Protein AF-0000000085035939 (afdb_homodimer)

Secondary structure (DSSP, 8-state):
--EEEEEEEEEEEE-TTGGGGT--EEEEEEEEEEEEEEEEESTT-EEEEETTEEEETTT---HHHHHHHHHHHHHHHHHT--SEEEEEEEESSPTTSSS-HHHHHHHHHHHHHHHHTT----HHHHHHHHHHHHHHHHSS--SHHHHHHHH-SEEEEEEETTEEEEEE-------EEEEE-SSPP-HHHHHHHHHHHHHH-HHHHHHHHHHHHHHHHHHHHHHHTT-HHHHHHHHHHHHHHHHHTT---HHHHHHHHHHHHTT-SEEEEESS-SSSEEEEE-S-HHHHHHT-SS-SEEEEE-B-S--SEEE-/--EEEEEEEEEEEE-TTGGGGT--EEEEEEEEEEEEEEEEESTT-EEEEETTEEEETTT---HHHHHHHHHHHHHHHHHT--SEEEEEEEESSPTTSSS-HHHHHHHHHHHHHHHHTT----HHHHHHHHHHHHHHHHSS--SHHHHHHHH-SEEEEEEETTEEEEEE-------EEEEE-SSPP-HHHHHHHHHHHHHH-HHHHHHHHHHHHHHHHHHHHHHHTT-HHHHHHHHHHHHHHHHHTT---HHHHHHHHHHHHTT-SEEEEESS-SSSEEEEE-S-HHHHHHT-SS-SEEEEE-B-S--SEEE-

Structure (mmCIF, N/CA/C/O backbone):
data_AF-0000000085035939-model_v1
#
loop_
_entity.id
_entity.type
_entity.pdbx_description
1 polymer 'Mevalonate kinase'
#
loop_
_atom_site.group_PDB
_atom_site.id
_atom_site.type_symbol
_atom_site.label_atom_id
_atom_site.label_alt_id
_atom_site.label_comp_id
_atom_site.label_asym_id
_atom_site.label_entity_id
_atom_site.label_seq_id
_atom_site.pdbx_PDB_ins_code
_atom_site.Cartn_x
_atom_site.Cartn_y
_atom_site.Cartn_z
_atom_site.occupancy
_atom_site.B_iso_or_equiv
_atom_site.auth_seq_id
_atom_site.auth_comp_id
_atom_site.auth_asym_id
_atom_site.auth_atom_id
_atom_site.pdbx_PDB_model_num
ATOM 1 N N . MET A 1 1 ? 4.809 -44.156 -28.609 1 85 1 MET A N 1
ATOM 2 C CA . MET A 1 1 ? 3.729 -43.906 -27.672 1 85 1 MET A CA 1
ATOM 3 C C . MET A 1 1 ? 3.77 -42.438 -27.188 1 85 1 MET A C 1
ATOM 5 O O . MET A 1 1 ? 4.844 -41.906 -26.906 1 85 1 MET A O 1
ATOM 9 N N . ARG A 1 2 ? 2.641 -41.75 -27.406 1 93.75 2 ARG A N 1
ATOM 10 C CA . ARG A 1 2 ? 2.545 -40.344 -26.984 1 93.75 2 ARG A CA 1
ATOM 11 C C . ARG A 1 2 ? 1.573 -40.188 -25.828 1 93.75 2 ARG A C 1
ATOM 13 O O . ARG A 1 2 ? 0.548 -40.875 -25.766 1 93.75 2 ARG A O 1
ATOM 20 N N . VAL A 1 3 ? 2.01 -39.406 -24.875 1 97.81 3 VAL A N 1
ATOM 21 C CA . VAL A 1 3 ? 1.165 -39.125 -23.719 1 97.81 3 VAL A CA 1
ATOM 22 C C . VAL A 1 3 ? 0.937 -37.625 -23.609 1 97.81 3 VAL A C 1
ATOM 24 O O . VAL A 1 3 ? 1.83 -36.812 -23.922 1 97.81 3 VAL A O 1
ATOM 27 N N . ARG A 1 4 ? -0.299 -37.219 -23.234 1 98.25 4 ARG A N 1
ATOM 28 C CA . ARG A 1 4 ? -0.629 -35.812 -23.031 1 98.25 4 ARG A CA 1
ATOM 29 C C . ARG A 1 4 ? -1.128 -35.562 -21.625 1 98.25 4 ARG A C 1
ATOM 31 O O . ARG A 1 4 ? -1.878 -36.375 -21.062 1 98.25 4 ARG A O 1
ATOM 38 N N . ALA A 1 5 ? -0.657 -34.531 -21.031 1 98.62 5 ALA A N 1
ATOM 39 C CA . ALA A 1 5 ? -1.114 -34.062 -19.719 1 98.62 5 ALA A CA 1
ATOM 40 C C . ALA A 1 5 ? -1.329 -32.562 -19.688 1 98.62 5 ALA A C 1
ATOM 42 O O . ALA A 1 5 ? -0.775 -31.844 -20.516 1 98.62 5 ALA A O 1
ATOM 43 N N . SER A 1 6 ? -2.203 -32.125 -18.828 1 98.5 6 SER A N 1
ATOM 44 C CA . SER A 1 6 ? -2.443 -30.688 -18.672 1 98.5 6 SER A CA 1
ATOM 45 C C . SER A 1 6 ? -2.588 -30.328 -17.203 1 98.5 6 SER A C 1
ATOM 47 O O . SER A 1 6 ? -2.969 -31.156 -16.375 1 98.5 6 SER A O 1
ATOM 49 N N . ALA A 1 7 ? -2.227 -29.172 -16.844 1 98.44 7 ALA A N 1
ATOM 50 C CA . ALA A 1 7 ? -2.275 -28.672 -15.477 1 98.44 7 ALA A CA 1
ATOM 51 C C . ALA A 1 7 ? -2.777 -27.234 -15.438 1 98.44 7 ALA A C 1
ATOM 53 O O . ALA A 1 7 ? -2.492 -26.438 -16.344 1 98.44 7 ALA A O 1
ATOM 54 N N . PRO A 1 8 ? -3.512 -26.891 -14.406 1 98 8 PRO A N 1
ATOM 55 C CA . PRO A 1 8 ? -4.07 -25.531 -14.289 1 98 8 PRO A CA 1
ATOM 56 C C . PRO A 1 8 ? -3.039 -24.5 -13.836 1 98 8 PRO A C 1
ATOM 58 O O . PRO A 1 8 ? -1.949 -24.875 -13.391 1 98 8 PRO A O 1
ATOM 61 N N . SER A 1 9 ? -3.402 -23.25 -14.039 1 97.44 9 SER A N 1
ATOM 62 C CA . SER A 1 9 ? -2.592 -22.141 -13.547 1 97.44 9 SER A CA 1
ATOM 63 C C . SER A 1 9 ? -3.051 -21.688 -12.164 1 97.44 9 SER A C 1
ATOM 65 O O . SER A 1 9 ? -3.744 -22.438 -11.469 1 97.44 9 SER A O 1
ATOM 67 N N . GLN A 1 10 ? -2.484 -20.594 -11.719 1 96.62 10 GLN A N 1
ATOM 68 C CA . GLN A 1 10 ? -2.711 -20.172 -10.336 1 96.62 10 GLN A CA 1
ATOM 69 C C . GLN A 1 10 ? -3.082 -18.688 -10.273 1 96.62 10 GLN A C 1
ATOM 71 O O . GLN A 1 10 ? -2.656 -17.906 -11.125 1 96.62 10 GLN A O 1
ATOM 76 N N . ALA A 1 11 ? -3.873 -18.344 -9.32 1 96.75 11 ALA A N 1
ATOM 77 C CA . ALA A 1 11 ? -4.012 -16.953 -8.875 1 96.75 11 ALA A CA 1
ATOM 78 C C . ALA A 1 11 ? -3.91 -16.859 -7.355 1 96.75 11 ALA A C 1
ATOM 80 O O . ALA A 1 11 ? -4.641 -17.531 -6.629 1 96.75 11 ALA A O 1
ATOM 81 N N . PHE A 1 12 ? -3.035 -16.031 -6.887 1 97.19 12 PHE A N 1
ATOM 82 C CA . PHE A 1 12 ? -2.932 -15.773 -5.453 1 97.19 12 PHE A CA 1
ATOM 83 C C . PHE A 1 12 ? -4.121 -14.961 -4.965 1 97.19 12 PHE A C 1
ATOM 85 O O . PHE A 1 12 ? -4.504 -13.969 -5.594 1 97.19 12 PHE A O 1
ATOM 92 N N . LEU A 1 13 ? -4.664 -15.398 -3.893 1 98.06 13 LEU A N 1
ATOM 93 C CA . LEU A 1 13 ? -5.633 -14.539 -3.217 1 98.06 13 LEU A CA 1
ATOM 94 C C . LEU A 1 13 ? -4.961 -13.711 -2.129 1 98.06 13 LEU A C 1
ATOM 96 O O . LEU A 1 13 ? -5.266 -12.531 -1.965 1 98.06 13 LEU A O 1
ATOM 100 N N . LEU A 1 14 ? -4.09 -14.375 -1.348 1 98.69 14 LEU A N 1
ATOM 101 C CA . LEU A 1 14 ? -3.391 -13.703 -0.26 1 98.69 14 LEU A CA 1
ATOM 102 C C . LEU A 1 14 ? -2.062 -14.383 0.043 1 98.69 14 LEU A C 1
ATOM 104 O O . LEU A 1 14 ? -1.935 -15.602 -0.118 1 98.69 14 LEU A O 1
ATOM 108 N N . GLY A 1 15 ? -1.054 -13.578 0.486 1 98.25 15 GLY A N 1
ATOM 109 C CA . GLY A 1 15 ? 0.125 -14.18 1.09 1 98.25 15 GLY A CA 1
ATOM 110 C C . GLY A 1 15 ? 1.346 -14.133 0.19 1 98.25 15 GLY A C 1
ATOM 111 O O . GLY A 1 15 ? 2.404 -14.656 0.545 1 98.25 15 GLY A O 1
ATOM 112 N N . GLU A 1 16 ? 1.306 -13.477 -0.987 1 97.06 16 GLU A N 1
ATOM 113 C CA . GLU A 1 16 ? 2.453 -13.352 -1.882 1 97.06 16 GLU A CA 1
ATOM 114 C C . GLU A 1 16 ? 3.684 -12.844 -1.136 1 97.06 16 GLU A C 1
ATOM 116 O O . GLU A 1 16 ? 3.574 -11.992 -0.256 1 97.06 16 GLU A O 1
ATOM 121 N N . HIS A 1 17 ? 4.84 -13.359 -1.518 1 98 17 HIS A N 1
ATOM 122 C CA . HIS A 1 17 ? 6.137 -12.984 -0.965 1 98 17 HIS A CA 1
ATOM 123 C C . HIS A 1 17 ? 6.227 -13.336 0.516 1 98 17 HIS A C 1
ATOM 125 O O . HIS A 1 17 ? 7.203 -13.945 0.954 1 98 17 HIS A O 1
ATOM 131 N N . ALA A 1 18 ? 5.238 -13.047 1.324 1 98.56 18 ALA A N 1
ATOM 132 C CA . ALA A 1 18 ? 5.27 -13.328 2.756 1 98.56 18 ALA A CA 1
ATOM 133 C C . ALA A 1 18 ? 5.383 -14.828 3.016 1 98.56 18 ALA A C 1
ATOM 135 O O . ALA A 1 18 ? 5.957 -15.25 4.02 1 98.56 18 ALA A O 1
ATOM 136 N N . VAL A 1 19 ? 4.879 -15.617 2.119 1 98.19 19 VAL A N 1
ATOM 137 C CA . VAL A 1 19 ? 4.906 -17.062 2.26 1 98.19 19 VAL A CA 1
ATOM 138 C C . VAL A 1 19 ? 6.352 -17.562 2.264 1 98.19 19 VAL A C 1
ATOM 140 O O . VAL A 1 19 ? 6.66 -18.594 2.861 1 98.19 19 VAL A O 1
ATOM 143 N N . LEU A 1 20 ? 7.215 -16.844 1.654 1 97.31 20 LEU A N 1
ATOM 144 C CA . LEU A 1 20 ? 8.625 -17.203 1.633 1 97.31 20 LEU A CA 1
ATOM 145 C C . LEU A 1 20 ? 9.281 -16.922 2.979 1 97.31 20 LEU A C 1
ATOM 147 O O . LEU A 1 20 ? 10.422 -17.328 3.221 1 97.31 20 LEU A O 1
ATOM 151 N N . TYR A 1 21 ? 8.562 -16.234 3.842 1 97.56 21 TYR A N 1
ATOM 152 C CA . TYR A 1 21 ? 9.117 -15.812 5.125 1 97.56 21 TYR A CA 1
ATOM 153 C C . TYR A 1 21 ? 8.266 -16.328 6.277 1 97.56 21 TYR A C 1
ATOM 155 O O . TYR A 1 21 ? 8.203 -15.695 7.336 1 97.56 21 TYR A O 1
ATOM 163 N N . GLY A 1 22 ? 7.559 -17.375 6.055 1 96.81 22 GLY A N 1
ATOM 164 C CA . GLY A 1 22 ? 6.898 -18.062 7.152 1 96.81 22 GLY A CA 1
ATOM 165 C C . GLY A 1 22 ? 5.402 -17.844 7.188 1 96.81 22 GLY A C 1
ATOM 166 O O . GLY A 1 22 ? 4.688 -18.484 7.953 1 96.81 22 GLY A O 1
ATOM 167 N N . SER A 1 23 ? 4.852 -16.953 6.422 1 98 23 SER A N 1
ATOM 168 C CA . SER A 1 23 ? 3.416 -16.703 6.359 1 98 23 SER A CA 1
ATOM 169 C C . SER A 1 23 ? 2.686 -17.797 5.602 1 98 23 SER A C 1
ATOM 171 O O . SER A 1 23 ? 3.258 -18.438 4.711 1 98 23 SER A O 1
ATOM 173 N N . PRO A 1 24 ? 1.441 -18.062 5.988 1 98.38 24 PRO A N 1
ATOM 174 C CA . PRO A 1 24 ? 0.624 -18.891 5.098 1 98.38 24 PRO A CA 1
ATOM 175 C C . PRO A 1 24 ? 0.253 -18.172 3.801 1 98.38 24 PRO A C 1
ATOM 177 O O . PRO A 1 24 ? 0.517 -16.984 3.656 1 98.38 24 PRO A O 1
ATOM 180 N N . ALA A 1 25 ? -0.325 -18.953 2.883 1 98.69 25 ALA A N 1
ATOM 181 C CA . ALA A 1 25 ? -0.806 -18.391 1.622 1 98.69 25 ALA A CA 1
ATOM 182 C C . ALA A 1 25 ? -2.109 -19.047 1.189 1 98.69 25 ALA A C 1
ATOM 184 O O . ALA A 1 25 ? -2.396 -20.188 1.58 1 98.69 25 ALA A O 1
ATOM 185 N N . LEU A 1 26 ? -2.879 -18.344 0.546 1 98.62 26 LEU A N 1
ATOM 186 C CA . LEU A 1 26 ? -4.16 -18.75 -0.011 1 98.62 26 LEU A CA 1
ATOM 187 C C . LEU A 1 26 ? -4.219 -18.469 -1.509 1 98.62 26 LEU A C 1
ATOM 189 O O . LEU A 1 26 ? -4.035 -17.328 -1.937 1 98.62 26 LEU A O 1
ATOM 193 N N . ALA A 1 27 ? -4.441 -19.5 -2.314 1 98.25 27 ALA A N 1
ATOM 194 C CA . ALA A 1 27 ? -4.438 -19.344 -3.766 1 98.25 27 ALA A CA 1
ATOM 195 C C . ALA A 1 27 ? -5.496 -20.234 -4.418 1 98.25 27 ALA A C 1
ATOM 197 O O . ALA A 1 27 ? -6.039 -21.141 -3.781 1 98.25 27 ALA A O 1
ATOM 198 N N . LEU A 1 28 ? -5.77 -19.875 -5.699 1 97.31 28 LEU A N 1
ATOM 199 C CA . LEU A 1 28 ? -6.734 -20.625 -6.508 1 97.31 28 LEU A CA 1
ATOM 200 C C . LEU A 1 28 ? -6.055 -21.266 -7.707 1 97.31 28 LEU A C 1
ATOM 202 O O . LEU A 1 28 ? -5.195 -20.656 -8.344 1 97.31 28 LEU A O 1
ATOM 206 N N . SER A 1 29 ? -6.445 -22.531 -7.926 1 97.62 29 SER A N 1
ATOM 207 C CA . SER A 1 29 ? -6.172 -23.078 -9.25 1 97.62 29 SER A CA 1
ATOM 208 C C . SER A 1 29 ? -7.129 -22.5 -10.297 1 97.62 29 SER A C 1
ATOM 210 O O . SER A 1 29 ? -8.344 -22.547 -10.117 1 97.62 29 SER A O 1
ATOM 212 N N . VAL A 1 30 ? -6.594 -21.938 -11.305 1 96.12 30 VAL A N 1
ATOM 213 C CA . VAL A 1 30 ? -7.391 -21.281 -12.336 1 96.12 30 VAL A CA 1
ATOM 214 C C . VAL A 1 30 ? -7.531 -22.203 -13.547 1 96.12 30 VAL A C 1
ATOM 216 O O . VAL A 1 30 ? -6.574 -22.891 -13.93 1 96.12 30 VAL A O 1
ATOM 219 N N . ASP A 1 31 ? -8.648 -22.125 -14.227 1 93.31 31 ASP A N 1
ATOM 220 C CA . ASP A 1 31 ? -8.977 -23.047 -15.305 1 93.31 31 ASP A CA 1
ATOM 221 C C . ASP A 1 31 ? -8.305 -22.641 -16.609 1 93.31 31 ASP A C 1
ATOM 223 O O . ASP A 1 31 ? -8.906 -22.734 -17.688 1 93.31 31 ASP A O 1
ATOM 227 N N . LYS A 1 32 ? -7.289 -22.031 -16.656 1 95.69 32 LYS A N 1
ATOM 228 C CA . LYS A 1 32 ? -6.332 -21.875 -17.75 1 95.69 32 LYS A CA 1
ATOM 229 C C . LYS A 1 32 ? -5.172 -22.859 -17.609 1 95.69 32 LYS A C 1
ATOM 231 O O . LYS A 1 32 ? -4.453 -22.828 -16.609 1 95.69 32 LYS A O 1
ATOM 236 N N . ARG A 1 33 ? -5.023 -23.703 -18.625 1 97.12 33 ARG A N 1
ATOM 237 C CA . ARG A 1 33 ? -4.156 -24.859 -18.422 1 97.12 33 ARG A CA 1
ATOM 238 C C . ARG A 1 33 ? -2.973 -24.828 -19.391 1 97.12 33 ARG A C 1
ATOM 240 O O . ARG A 1 33 ? -3.051 -24.219 -20.453 1 97.12 33 ARG A O 1
ATOM 247 N N . SER A 1 34 ? -1.919 -25.406 -19 1 97.12 34 SER A N 1
ATOM 248 C CA . SER A 1 34 ? -0.812 -25.781 -19.875 1 97.12 34 SER A CA 1
ATOM 249 C C . SER A 1 34 ? -0.903 -27.234 -20.297 1 97.12 34 SER A C 1
ATOM 251 O O . SER A 1 34 ? -1.257 -28.094 -19.484 1 97.12 34 SER A O 1
ATOM 253 N N . HIS A 1 35 ? -0.599 -27.438 -21.547 1 97.94 35 HIS A N 1
ATOM 254 C CA . HIS A 1 35 ? -0.667 -28.766 -22.125 1 97.94 35 HIS A CA 1
ATOM 255 C C . HIS A 1 35 ? 0.706 -29.234 -22.594 1 97.94 35 HIS A C 1
ATOM 257 O O . HIS A 1 35 ? 1.427 -28.484 -23.266 1 97.94 35 HIS A O 1
ATOM 263 N N . VAL A 1 36 ? 1.016 -30.469 -22.266 1 98.25 36 VAL A N 1
ATOM 264 C CA . VAL A 1 36 ? 2.299 -31.031 -22.688 1 98.25 36 VAL A CA 1
ATOM 265 C C . VAL A 1 36 ? 2.086 -32.406 -23.328 1 98.25 36 VAL A C 1
ATOM 267 O O . VAL A 1 36 ? 1.354 -33.219 -22.781 1 98.25 36 VAL A O 1
ATOM 270 N N . GLU A 1 37 ? 2.611 -32.562 -24.453 1 98.38 37 GLU A N 1
ATOM 271 C CA . GLU A 1 37 ? 2.701 -33.875 -25.094 1 98.38 37 GLU A CA 1
ATOM 272 C C . GLU A 1 37 ? 4.113 -34.438 -25 1 98.38 37 GLU A C 1
ATOM 274 O O . GLU A 1 37 ? 5.086 -33.75 -25.344 1 98.38 37 GLU A O 1
ATOM 279 N N . ALA A 1 38 ? 4.23 -35.656 -24.531 1 98.12 38 ALA A N 1
ATOM 280 C CA . ALA A 1 38 ? 5.535 -36.312 -24.375 1 98.12 38 ALA A CA 1
ATOM 281 C C . ALA A 1 38 ? 5.637 -37.594 -25.203 1 98.12 38 ALA A C 1
ATOM 283 O O . ALA A 1 38 ? 4.672 -38.344 -25.297 1 98.12 38 ALA A O 1
ATOM 284 N N . SER A 1 39 ? 6.754 -37.75 -25.812 1 97.94 39 SER A N 1
ATOM 285 C CA . SER A 1 39 ? 7.09 -38.969 -26.531 1 97.94 39 SER A CA 1
ATOM 286 C C . SER A 1 39 ? 8.547 -39.375 -26.312 1 97.94 39 SER A C 1
ATOM 288 O O . SER A 1 39 ? 9.398 -38.5 -26.094 1 97.94 39 SER A O 1
ATOM 290 N N . PRO A 1 40 ? 8.82 -40.656 -26.375 1 96.12 40 PRO A N 1
ATOM 291 C CA . PRO A 1 40 ? 10.195 -41.062 -26.125 1 96.12 40 PRO 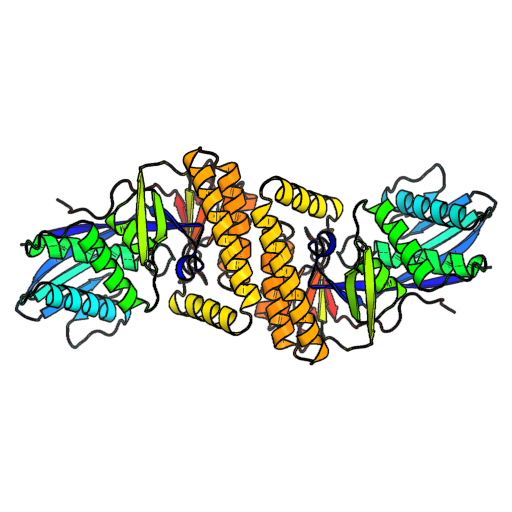A CA 1
ATOM 292 C C . PRO A 1 40 ? 11.148 -40.719 -27.266 1 96.12 40 PRO A C 1
ATOM 294 O O . PRO A 1 40 ? 10.727 -40.625 -28.422 1 96.12 40 PRO A O 1
ATOM 297 N N . LEU A 1 41 ? 12.359 -40.438 -26.953 1 95.5 41 LEU A N 1
ATOM 298 C CA . LEU A 1 41 ? 13.484 -40.281 -27.859 1 95.5 41 LEU A CA 1
ATOM 299 C C . LEU A 1 41 ? 14.625 -41.219 -27.5 1 95.5 41 LEU A C 1
ATOM 301 O O . LEU A 1 41 ? 14.578 -41.875 -26.453 1 95.5 41 LEU A O 1
ATOM 305 N N . PRO A 1 42 ? 15.602 -41.281 -28.438 1 93.25 42 PRO A N 1
ATOM 306 C CA . PRO A 1 42 ? 16.781 -42.094 -28.078 1 93.25 42 PRO A CA 1
ATOM 307 C C . PRO A 1 42 ? 17.453 -41.594 -26.797 1 93.25 42 PRO A C 1
ATOM 309 O O . PRO A 1 42 ? 17.25 -40.438 -26.391 1 93.25 42 PRO A O 1
ATOM 312 N N . GLU A 1 43 ? 18.25 -42.438 -26.266 1 90.94 43 GLU A N 1
ATOM 313 C CA . GLU A 1 43 ? 18.875 -42.219 -24.953 1 90.94 43 GLU A CA 1
ATOM 314 C C . GLU A 1 43 ? 19.594 -40.875 -24.922 1 90.94 43 GLU A C 1
ATOM 316 O O . GLU A 1 43 ? 20.344 -40.531 -25.828 1 90.94 43 GLU A O 1
ATOM 321 N N . GLY A 1 44 ? 19.234 -40.094 -23.875 1 85.44 44 GLY A N 1
ATOM 322 C CA . GLY A 1 44 ? 19.969 -38.906 -23.562 1 85.44 44 GLY A CA 1
ATOM 323 C C . GLY A 1 44 ? 19.484 -37.688 -24.328 1 85.44 44 GLY A C 1
ATOM 324 O O . GLY A 1 44 ? 19.906 -36.562 -24.047 1 85.44 44 GLY A O 1
ATOM 325 N N . GLU A 1 45 ? 18.516 -37.844 -25.203 1 90.69 45 GLU A N 1
ATOM 326 C CA . GLU A 1 45 ? 18.062 -36.719 -26.031 1 90.69 45 GLU A CA 1
ATOM 327 C C . GLU A 1 45 ? 16.844 -36.062 -25.406 1 90.69 45 GLU A C 1
ATOM 329 O O . GLU A 1 45 ? 15.828 -36.719 -25.141 1 90.69 45 GLU A O 1
ATOM 334 N N . ILE A 1 46 ? 16.984 -34.781 -25.094 1 93.62 46 ILE A N 1
ATOM 335 C CA . ILE A 1 46 ? 15.859 -34 -24.609 1 93.62 46 ILE A CA 1
ATOM 336 C C . ILE A 1 46 ? 15.523 -32.906 -25.625 1 93.62 46 ILE A C 1
ATOM 338 O O . ILE A 1 46 ? 16.391 -32.094 -25.969 1 93.62 46 ILE A O 1
ATOM 342 N N . MET A 1 47 ? 14.336 -32.938 -26.125 1 94 47 MET A N 1
ATOM 343 C CA . MET A 1 47 ? 13.828 -31.891 -27.031 1 94 47 MET A CA 1
ATOM 344 C C . MET A 1 47 ? 12.562 -31.25 -26.469 1 94 47 MET A C 1
ATOM 346 O O . MET A 1 47 ? 11.656 -31.953 -26 1 94 47 MET A O 1
ATOM 350 N N . ILE A 1 48 ? 12.547 -29.938 -26.406 1 95.25 48 ILE A N 1
ATOM 351 C CA . ILE A 1 48 ? 11.383 -29.188 -25.938 1 95.25 48 ILE A CA 1
ATOM 352 C C . ILE A 1 48 ? 10.938 -28.203 -27.016 1 95.25 48 ILE A C 1
ATOM 354 O O . ILE A 1 48 ? 11.734 -27.375 -27.484 1 95.25 48 ILE A O 1
ATOM 358 N N . GLU A 1 49 ? 9.695 -28.281 -27.406 1 94.06 49 GLU A N 1
ATOM 359 C CA . GLU A 1 49 ? 9.094 -27.328 -28.344 1 94.06 49 GLU A CA 1
ATOM 360 C C . GLU A 1 49 ? 7.973 -26.531 -27.688 1 94.06 49 GLU A C 1
ATOM 362 O O . GLU A 1 49 ? 7.105 -27.109 -27.016 1 94.06 49 GLU A O 1
ATOM 367 N N . SER A 1 50 ? 8.016 -25.297 -27.766 1 91.38 50 SER A N 1
ATOM 368 C CA . SER A 1 50 ? 6.98 -24.406 -27.234 1 91.38 50 SER A CA 1
ATOM 369 C C . SER A 1 50 ? 6.824 -23.156 -28.109 1 91.38 50 SER A C 1
ATOM 371 O O . SER A 1 50 ? 7.535 -23 -29.094 1 91.38 50 SER A O 1
ATOM 373 N N . GLU A 1 51 ? 5.844 -22.297 -27.75 1 85.12 51 GLU A N 1
ATOM 374 C CA . GLU A 1 51 ? 5.668 -21.031 -28.453 1 85.12 51 GLU A CA 1
ATOM 375 C C . GLU A 1 51 ? 6.871 -20.125 -28.25 1 85.12 51 GLU A C 1
ATOM 377 O O . GLU A 1 51 ? 7.098 -19.203 -29.047 1 85.12 51 GLU A O 1
ATOM 382 N N . LEU A 1 52 ? 7.645 -20.406 -27.188 1 81.06 52 LEU A N 1
ATOM 383 C CA . LEU A 1 52 ? 8.82 -19.594 -26.891 1 81.06 52 LEU A CA 1
ATOM 384 C C . LEU A 1 52 ? 10.008 -20.016 -27.734 1 81.06 52 LEU A C 1
ATOM 386 O O . LEU A 1 52 ? 11.023 -19.312 -27.797 1 81.06 52 LEU A O 1
ATOM 390 N N . GLY A 1 53 ? 9.898 -21.203 -28.359 1 82.69 53 GLY A N 1
ATOM 391 C CA . GLY A 1 53 ? 10.977 -21.719 -29.172 1 82.69 53 GLY A CA 1
ATOM 392 C C . GLY A 1 53 ? 11.211 -23.203 -29 1 82.69 53 GLY A C 1
ATOM 393 O O . GLY A 1 53 ? 10.297 -23.938 -28.641 1 82.69 53 GLY A O 1
ATOM 394 N N . VAL A 1 54 ? 12.5 -23.5 -29.469 1 86.62 54 VAL A N 1
ATOM 395 C CA . VAL A 1 54 ? 12.852 -24.922 -29.422 1 86.62 54 VAL A CA 1
ATOM 396 C C . VAL A 1 54 ? 14.156 -25.109 -28.656 1 86.62 54 VAL A C 1
ATOM 398 O O . VAL A 1 54 ? 15.094 -24.312 -28.812 1 86.62 54 VAL A O 1
ATOM 401 N N . TYR A 1 55 ? 14.055 -26.016 -27.766 1 86.25 55 TYR A N 1
ATOM 402 C CA . TYR A 1 55 ? 15.273 -26.469 -27.109 1 86.25 55 TYR A CA 1
ATOM 403 C C . TYR A 1 55 ? 15.672 -27.859 -27.594 1 86.25 55 TYR A C 1
ATOM 405 O O . TYR A 1 55 ? 14.844 -28.766 -27.641 1 86.25 55 TYR A O 1
ATOM 413 N N . LYS A 1 56 ? 16.922 -27.859 -28 1 83.75 56 LYS A N 1
ATOM 414 C CA . LYS A 1 56 ? 17.594 -29.141 -28.25 1 83.75 56 LYS A CA 1
ATOM 415 C C . LYS A 1 56 ? 18.953 -29.188 -27.578 1 83.75 56 LYS A C 1
ATOM 417 O O . LYS A 1 56 ? 19.656 -28.172 -27.5 1 83.75 56 LYS A O 1
ATOM 422 N N . GLU A 1 57 ? 19.094 -30.359 -26.969 1 75.81 57 GLU A N 1
ATOM 423 C CA . GLU A 1 57 ? 20.375 -30.469 -26.297 1 75.81 57 GLU A CA 1
ATOM 424 C C . GLU A 1 57 ? 21.516 -29.922 -27.172 1 75.81 57 GLU A C 1
ATOM 426 O O . GLU A 1 57 ? 21.625 -30.281 -28.344 1 75.81 57 GLU A O 1
ATOM 431 N N . GLY A 1 58 ? 22.234 -29.031 -26.734 1 66 58 GLY A N 1
ATOM 432 C CA . GLY A 1 58 ? 23.375 -28.453 -27.438 1 66 58 GLY A CA 1
ATOM 433 C C . GLY A 1 58 ? 23.016 -27.188 -28.203 1 66 58 GLY A C 1
ATOM 434 O O . GLY A 1 58 ? 23.891 -26.516 -28.75 1 66 58 GLY A O 1
ATOM 435 N N . SER A 1 59 ? 21.719 -26.766 -28.344 1 64.62 59 SER A N 1
ATOM 436 C CA . SER A 1 59 ? 21.422 -25.641 -29.234 1 64.62 59 SER A CA 1
ATOM 437 C C . SER A 1 59 ? 20.594 -24.562 -28.516 1 64.62 59 SER A C 1
ATOM 439 O O . SER A 1 59 ? 20.328 -23.5 -29.078 1 64.62 59 SER A O 1
ATOM 441 N N . SER A 1 60 ? 20.281 -24.641 -27.25 1 62.88 60 SER A N 1
ATOM 442 C CA . SER A 1 60 ? 19.125 -23.891 -26.781 1 62.88 60 SER A CA 1
ATOM 443 C C . SER A 1 60 ? 19.484 -22.438 -26.484 1 62.88 60 SER A C 1
ATOM 445 O O . SER A 1 60 ? 20.5 -22.172 -25.844 1 62.88 60 SER A O 1
ATOM 447 N N . TYR A 1 61 ? 18.609 -21.5 -27.188 1 66.56 61 TYR A N 1
ATOM 448 C CA . TYR A 1 61 ? 18.844 -20.062 -27.047 1 66.56 61 TYR A CA 1
ATOM 449 C C . TYR A 1 61 ? 17.953 -19.469 -25.984 1 66.56 61 TYR A C 1
ATOM 451 O O . TYR A 1 61 ? 18.25 -18.406 -25.422 1 66.56 61 TYR A O 1
ATOM 459 N N . ASN A 1 62 ? 16.891 -20.188 -25.594 1 80.56 62 ASN A N 1
ATOM 460 C CA . ASN A 1 62 ? 15.984 -19.562 -24.641 1 80.56 62 ASN A CA 1
ATOM 461 C C . ASN A 1 62 ? 16.25 -20.047 -23.219 1 80.56 62 ASN A C 1
ATOM 463 O O . ASN A 1 62 ? 16.141 -21.25 -22.938 1 80.56 62 ASN A O 1
ATOM 467 N N . GLU A 1 63 ? 16.594 -19.219 -22.344 1 81.31 63 GLU A N 1
ATOM 468 C CA . GLU A 1 63 ? 17 -19.531 -20.984 1 81.31 63 GLU A CA 1
ATOM 469 C C . GLU A 1 63 ? 15.906 -20.281 -20.234 1 81.31 63 GLU A C 1
ATOM 471 O O . GLU A 1 63 ? 16.188 -21.141 -19.406 1 81.31 63 GLU A O 1
ATOM 476 N N . ASP A 1 64 ? 14.672 -20 -20.562 1 82.62 64 ASP A N 1
ATOM 477 C CA . ASP A 1 64 ? 13.562 -20.656 -19.875 1 82.62 64 ASP A CA 1
ATOM 478 C C . ASP A 1 64 ? 13.477 -22.141 -20.25 1 82.62 64 ASP A C 1
ATOM 480 O O . ASP A 1 64 ? 13.203 -22.984 -19.391 1 82.62 64 ASP A O 1
ATOM 484 N N . LEU A 1 65 ? 13.719 -22.422 -21.5 1 88.69 65 LEU A N 1
ATOM 485 C CA . LEU A 1 65 ? 13.656 -23.797 -21.953 1 88.69 65 LEU A CA 1
ATOM 486 C C . LEU A 1 65 ? 14.836 -24.609 -21.422 1 88.69 65 LEU A C 1
ATOM 488 O O . LEU A 1 65 ? 14.703 -25.797 -21.141 1 88.69 65 LEU A O 1
ATOM 492 N N . VAL A 1 66 ? 15.945 -23.875 -21.25 1 90.75 66 VAL A N 1
ATOM 493 C CA . VAL A 1 66 ? 17.109 -24.531 -20.672 1 90.75 66 VAL A CA 1
ATOM 494 C C . VAL A 1 66 ? 16.812 -24.969 -19.234 1 90.75 66 VAL A C 1
ATOM 496 O O . VAL A 1 66 ? 17.141 -26.094 -18.844 1 90.75 66 VAL A O 1
ATOM 499 N N . LYS A 1 67 ? 16.188 -24.141 -18.516 1 91.88 67 LYS A N 1
ATOM 500 C CA . LYS A 1 67 ? 15.859 -24.453 -17.141 1 91.88 67 LYS A CA 1
ATOM 501 C C . LYS A 1 67 ? 14.828 -25.578 -17.047 1 91.88 67 LYS A C 1
ATOM 503 O O . LYS A 1 67 ? 14.875 -26.406 -16.141 1 91.88 67 LYS A O 1
ATOM 508 N N . LEU A 1 68 ? 13.93 -25.562 -18 1 93.19 68 LEU A N 1
ATOM 509 C CA . LEU A 1 68 ? 12.969 -26.656 -18.062 1 93.19 68 LEU A CA 1
ATOM 510 C C . LEU A 1 68 ? 13.664 -27.984 -18.344 1 93.19 68 LEU A C 1
ATOM 512 O O . LEU A 1 68 ? 13.328 -29 -17.734 1 93.19 68 LEU A O 1
ATOM 516 N N . ALA A 1 69 ? 14.625 -27.922 -19.25 1 94.38 69 ALA A N 1
ATOM 517 C CA . ALA A 1 69 ? 15.391 -29.125 -19.578 1 94.38 69 ALA A CA 1
ATOM 518 C C . ALA A 1 69 ? 16.172 -29.625 -18.375 1 94.38 69 ALA A C 1
ATOM 520 O O . ALA A 1 69 ? 16.297 -30.828 -18.172 1 94.38 69 ALA A O 1
ATOM 521 N N . GLU A 1 70 ? 16.703 -28.688 -17.641 1 94.81 70 GLU A N 1
ATOM 522 C CA . GLU A 1 70 ? 17.406 -29.062 -16.422 1 94.81 70 GLU A CA 1
ATOM 523 C C . GLU A 1 70 ? 16.469 -29.75 -15.438 1 94.81 70 GLU A C 1
ATOM 525 O O . GLU A 1 70 ? 16.875 -30.703 -14.766 1 94.81 70 GLU A O 1
ATOM 530 N N . GLY A 1 71 ? 15.289 -29.281 -15.328 1 96.38 71 GLY A N 1
ATOM 531 C CA . GLY A 1 71 ? 14.297 -29.938 -14.492 1 96.38 71 GLY A CA 1
ATOM 532 C C . GLY A 1 71 ? 13.977 -31.344 -14.945 1 96.38 71 GLY A C 1
ATOM 533 O O . GLY A 1 71 ? 13.844 -32.25 -14.125 1 96.38 71 GLY A O 1
ATOM 534 N N . VAL A 1 72 ? 13.898 -31.531 -16.234 1 96.75 72 VAL A N 1
ATOM 535 C CA . VAL A 1 72 ? 13.633 -32.844 -16.812 1 96.75 72 VAL A CA 1
ATOM 536 C C . VAL A 1 72 ? 14.797 -33.781 -16.484 1 96.75 72 VAL A C 1
ATOM 538 O O . VAL A 1 72 ? 14.578 -34.938 -16.109 1 96.75 72 VAL A O 1
ATOM 541 N N . LYS A 1 73 ? 15.977 -33.281 -16.594 1 95.75 73 LYS A N 1
ATOM 542 C CA . LYS A 1 73 ? 17.156 -34.062 -16.297 1 95.75 73 LYS A CA 1
ATOM 543 C C . LYS A 1 73 ? 17.156 -34.5 -14.836 1 95.75 73 LYS A C 1
ATOM 545 O O . LYS A 1 73 ? 17.531 -35.656 -14.531 1 95.75 73 LYS A O 1
ATOM 550 N N . GLU A 1 74 ? 16.812 -33.594 -14.008 1 96.44 74 GLU A N 1
ATOM 551 C CA . GLU A 1 74 ? 16.75 -33.938 -12.594 1 96.44 74 GLU A CA 1
ATOM 552 C C . GLU A 1 74 ? 15.727 -35.031 -12.328 1 96.44 74 GLU A C 1
ATOM 554 O O . GLU A 1 74 ? 15.938 -35.906 -11.477 1 96.44 74 GLU A O 1
ATOM 559 N N . LEU A 1 75 ? 14.586 -34.906 -12.977 1 95.75 75 LEU A N 1
ATOM 560 C CA . LEU A 1 75 ? 13.547 -35.906 -12.852 1 95.75 75 LEU A CA 1
ATOM 561 C C . LEU A 1 75 ? 14.047 -37.25 -13.367 1 95.75 75 LEU A C 1
ATOM 563 O O . LEU A 1 75 ? 13.805 -38.281 -12.734 1 95.75 75 LEU A O 1
ATOM 567 N N . PHE A 1 76 ? 14.734 -37.25 -14.461 1 96.81 76 PHE A N 1
ATOM 568 C CA . PHE A 1 76 ? 15.273 -38.469 -15.055 1 96.81 76 PHE A CA 1
ATOM 569 C C . PHE A 1 76 ? 16.297 -39.125 -14.133 1 96.81 76 PHE A C 1
ATOM 571 O O . PHE A 1 76 ? 16.297 -40.344 -13.938 1 96.81 76 PHE A O 1
ATOM 578 N N . ASN A 1 77 ? 17.141 -38.281 -13.602 1 96.69 77 ASN A N 1
ATOM 579 C CA . ASN A 1 77 ? 18.156 -38.781 -12.68 1 96.69 77 ASN A CA 1
ATOM 580 C C . ASN A 1 77 ? 17.516 -39.438 -11.445 1 96.69 77 ASN A C 1
ATOM 582 O O . ASN A 1 77 ? 17.953 -40.5 -11 1 96.69 77 ASN A O 1
ATOM 586 N N . LYS A 1 78 ? 16.578 -38.812 -10.922 1 96.56 78 LYS A N 1
ATOM 587 C CA . LYS A 1 78 ? 15.914 -39.25 -9.711 1 96.56 78 LYS A CA 1
ATOM 588 C C . LYS A 1 78 ? 15.273 -40.625 -9.914 1 96.56 78 LYS A C 1
ATOM 590 O O . LYS A 1 78 ? 15.281 -41.469 -9.008 1 96.56 78 LYS A O 1
ATOM 595 N N . TYR A 1 79 ? 14.766 -40.875 -11.117 1 96.25 79 TYR A N 1
ATOM 596 C CA . TYR A 1 79 ? 13.992 -42.094 -11.328 1 96.25 79 TYR A CA 1
ATOM 597 C C . TYR A 1 79 ? 14.75 -43.062 -12.211 1 96.25 79 TYR A C 1
ATOM 599 O O . TYR A 1 79 ? 14.195 -44.094 -12.633 1 96.25 79 TYR A O 1
ATOM 607 N N . GLY A 1 80 ? 15.969 -42.719 -12.602 1 95.81 80 GLY A N 1
ATOM 608 C CA . GLY A 1 80 ? 16.828 -43.625 -13.352 1 95.81 80 GLY A CA 1
ATOM 609 C C . GLY A 1 80 ? 16.391 -43.812 -14.789 1 95.81 80 GLY A C 1
ATOM 610 O O . GLY A 1 80 ? 16.5 -44.938 -15.328 1 95.81 80 GLY A O 1
ATOM 611 N N . ILE A 1 81 ? 15.859 -42.812 -15.422 1 95.56 81 ILE A N 1
ATOM 612 C CA . ILE A 1 81 ? 15.391 -42.906 -16.812 1 95.56 81 ILE A CA 1
ATOM 613 C C . ILE A 1 81 ? 16.562 -42.688 -17.766 1 95.56 81 ILE A C 1
ATOM 615 O O . ILE A 1 81 ? 17.25 -41.656 -17.672 1 95.56 81 ILE A O 1
ATOM 619 N N . ARG A 1 82 ? 16.781 -43.562 -18.672 1 94.56 82 ARG A N 1
ATOM 620 C CA . ARG A 1 82 ? 17.891 -43.438 -19.594 1 94.56 82 ARG A CA 1
ATOM 621 C C . ARG A 1 82 ? 17.422 -43 -20.984 1 94.56 82 ARG A C 1
ATOM 623 O O . ARG A 1 82 ? 18.203 -42.438 -21.766 1 94.56 82 ARG A O 1
ATOM 630 N N . SER A 1 83 ? 16.125 -43.25 -21.234 1 93.94 83 SER A N 1
ATOM 631 C CA . SER A 1 83 ? 15.539 -42.844 -22.5 1 93.94 83 SER A CA 1
ATOM 632 C C . SER A 1 83 ? 15.586 -41.312 -22.688 1 93.94 83 SER A C 1
ATOM 634 O O . SER A 1 83 ? 15.844 -40.594 -21.719 1 93.94 83 SER A O 1
ATOM 636 N N . GLY A 1 84 ? 15.461 -40.906 -23.906 1 95.75 84 GLY A N 1
ATOM 637 C CA . GLY A 1 84 ? 15.195 -39.5 -24.188 1 95.75 84 GLY A CA 1
ATOM 638 C C . GLY A 1 84 ? 13.711 -39.156 -24.203 1 95.75 84 GLY A C 1
ATOM 639 O O . GLY A 1 84 ? 12.867 -40.031 -24 1 95.75 84 GLY A O 1
ATOM 640 N N . VAL A 1 85 ? 13.445 -37.781 -24.406 1 96.75 85 VAL A N 1
ATOM 641 C CA . VAL A 1 85 ? 12.039 -37.406 -24.422 1 96.75 85 VAL A CA 1
ATOM 642 C C . VAL A 1 85 ? 11.859 -36.156 -25.312 1 96.75 85 VAL A C 1
ATOM 644 O O . VAL A 1 85 ? 12.719 -35.281 -25.344 1 96.75 85 VAL A O 1
ATOM 647 N N . HIS A 1 86 ? 10.82 -36.188 -26.078 1 97.19 86 HIS A N 1
ATOM 648 C CA . HIS A 1 86 ? 10.344 -35.031 -26.812 1 97.19 86 HIS A CA 1
ATOM 649 C C . HIS A 1 86 ? 9.102 -34.438 -26.156 1 97.19 86 HIS A C 1
ATOM 651 O O . HIS A 1 86 ? 8.094 -35.094 -25.984 1 97.19 86 HIS A O 1
ATOM 657 N N . LEU A 1 87 ? 9.227 -33.188 -25.719 1 97.38 87 LEU A N 1
ATOM 658 C CA . LEU A 1 87 ? 8.125 -32.469 -25.078 1 97.38 87 LEU A CA 1
ATOM 659 C C . LEU A 1 87 ? 7.605 -31.359 -25.969 1 97.38 87 LEU A C 1
ATOM 661 O O . LEU A 1 87 ? 8.383 -30.516 -26.438 1 97.38 87 LEU A O 1
ATOM 665 N N . ARG A 1 88 ? 6.301 -31.328 -26.219 1 97.5 88 ARG A N 1
ATOM 666 C CA . ARG A 1 88 ? 5.621 -30.219 -26.891 1 97.5 88 ARG A CA 1
ATOM 667 C C . ARG A 1 88 ? 4.68 -29.5 -25.938 1 97.5 88 ARG A C 1
ATOM 669 O O . ARG A 1 88 ? 3.727 -30.078 -25.422 1 97.5 88 ARG A O 1
ATOM 676 N N . ILE A 1 89 ? 4.973 -28.234 -25.797 1 96.44 89 ILE A N 1
ATOM 677 C CA . ILE A 1 89 ? 4.273 -27.438 -24.797 1 96.44 89 ILE A CA 1
ATOM 678 C C . ILE A 1 89 ? 3.334 -26.453 -25.484 1 96.44 89 ILE A C 1
ATOM 680 O O . ILE A 1 89 ? 3.736 -25.734 -26.406 1 96.44 89 ILE A O 1
ATOM 684 N N . ARG A 1 90 ? 2.102 -26.391 -25.094 1 95.56 90 ARG A N 1
ATOM 685 C CA . ARG A 1 90 ? 1.112 -25.359 -25.438 1 95.56 90 ARG A CA 1
ATOM 686 C C . ARG A 1 90 ? 0.452 -24.812 -24.172 1 95.56 90 ARG A C 1
ATOM 688 O O . ARG A 1 90 ? -0.103 -25.578 -23.375 1 95.56 90 ARG A O 1
ATOM 695 N N . SER A 1 91 ? 0.491 -23.578 -24.016 1 93.12 91 SER A N 1
ATOM 696 C CA . SER A 1 91 ? -0.03 -23 -22.797 1 93.12 91 SER A CA 1
ATOM 697 C C . SER A 1 91 ? -1.125 -21.969 -23.078 1 93.12 91 SER A C 1
ATOM 699 O O . SER A 1 91 ? -0.973 -21.125 -23.969 1 93.12 91 SER A O 1
ATOM 701 N N . GLU A 1 92 ? -2.242 -22.062 -22.344 1 90.31 92 GLU A N 1
ATOM 702 C CA . GLU A 1 92 ? -3.293 -21.047 -22.359 1 90.31 92 GLU A CA 1
ATOM 703 C C . GLU A 1 92 ? -2.947 -19.891 -21.438 1 90.31 92 GLU A C 1
ATOM 705 O O . GLU A 1 92 ? -3.617 -18.844 -21.453 1 90.31 92 GLU A O 1
ATOM 710 N N . VAL A 1 93 ? -1.937 -20.078 -20.656 1 82.88 93 VAL A N 1
ATOM 711 C CA . VAL A 1 93 ? -1.509 -19.109 -19.656 1 82.88 93 VAL A CA 1
ATOM 712 C C . VAL A 1 93 ? -0.479 -18.156 -20.25 1 82.88 93 VAL A C 1
ATOM 714 O O . VAL A 1 93 ? 0.552 -18.594 -20.766 1 82.88 93 VAL A O 1
ATOM 717 N N . PRO A 1 94 ? -0.8 -16.875 -20.219 1 78.56 94 PRO A N 1
ATOM 718 C CA . PRO A 1 94 ? 0.233 -15.969 -20.719 1 78.56 94 PRO A CA 1
ATOM 719 C C . PRO A 1 94 ? 1.557 -16.109 -19.969 1 78.56 94 PRO A C 1
ATOM 721 O O . PRO A 1 94 ? 1.565 -16.234 -18.75 1 78.56 94 PRO A O 1
ATOM 724 N N . ALA A 1 95 ? 2.678 -16.109 -20.766 1 74.88 95 ALA A N 1
ATOM 725 C CA . ALA A 1 95 ? 4 -16.25 -20.172 1 74.88 95 ALA A CA 1
ATOM 726 C C . ALA A 1 95 ? 4.305 -15.07 -19.234 1 74.88 95 ALA A C 1
ATOM 728 O O . ALA A 1 95 ? 3.98 -13.922 -19.547 1 74.88 95 ALA A O 1
ATOM 729 N N . SER A 1 96 ? 4.945 -15.398 -18.141 1 76.12 96 SER A N 1
ATOM 730 C CA . SER A 1 96 ? 5.406 -14.406 -17.172 1 76.12 96 SER A CA 1
ATOM 731 C C . SER A 1 96 ? 4.266 -13.484 -16.734 1 76.12 96 SER A C 1
ATOM 733 O O . SER A 1 96 ? 4.453 -12.273 -16.609 1 76.12 96 SER A O 1
ATOM 735 N N . SER A 1 97 ? 3.113 -14.078 -16.516 1 81.75 97 SER A N 1
ATOM 736 C CA . SER A 1 97 ? 1.917 -13.305 -16.219 1 81.75 97 SER A CA 1
ATOM 737 C C . SER A 1 97 ? 1.66 -13.234 -14.719 1 81.75 97 SER A C 1
ATOM 739 O O . SER A 1 97 ? 0.8 -12.477 -14.266 1 81.75 97 SER A O 1
ATOM 741 N N . GLY A 1 98 ? 2.326 -13.93 -13.984 1 86.12 98 GLY A N 1
ATOM 742 C CA . GLY A 1 98 ? 2.033 -13.984 -12.555 1 86.12 98 GLY A CA 1
ATOM 743 C C . GLY A 1 98 ? 1.02 -15.055 -12.203 1 86.12 98 GLY A C 1
ATOM 744 O O . GLY A 1 98 ? 0.595 -15.156 -11.047 1 86.12 98 GLY A O 1
ATOM 745 N N . MET A 1 99 ? 0.675 -15.898 -13.086 1 92.94 99 MET A N 1
ATOM 746 C CA . MET A 1 99 ? -0.296 -16.969 -12.883 1 92.94 99 MET A CA 1
ATOM 747 C C . MET A 1 99 ? 0.4 -18.328 -12.766 1 92.94 99 MET A C 1
ATOM 749 O O . MET A 1 99 ? -0.192 -19.359 -13.078 1 92.94 99 MET A O 1
ATOM 753 N N . ALA A 1 100 ? 1.631 -18.312 -12.492 1 92.69 100 ALA A N 1
ATOM 754 C CA . ALA A 1 100 ? 2.447 -19.5 -12.258 1 92.69 100 ALA A CA 1
ATOM 755 C C . ALA A 1 100 ? 2.475 -20.406 -13.484 1 92.69 100 ALA A C 1
ATOM 757 O O . ALA A 1 100 ? 2.24 -21.609 -13.383 1 92.69 100 ALA A O 1
ATOM 758 N N . SER A 1 101 ? 2.756 -19.812 -14.609 1 92.25 101 SER A N 1
ATOM 759 C CA . SER A 1 101 ? 2.848 -20.578 -15.844 1 92.25 101 SER A CA 1
ATOM 760 C C . SER A 1 101 ? 3.947 -21.641 -15.766 1 92.25 101 SER A C 1
ATOM 762 O O . SER A 1 101 ? 3.787 -22.75 -16.266 1 92.25 101 SER A O 1
ATOM 764 N N . SER A 1 102 ? 5.043 -21.312 -15.109 1 92.62 102 SER A N 1
ATOM 765 C CA . SER A 1 102 ? 6.148 -22.25 -14.984 1 92.62 102 SER A CA 1
ATOM 766 C C . SER A 1 102 ? 5.73 -23.5 -14.203 1 92.62 102 SER A C 1
ATOM 768 O O . SER A 1 102 ? 6.047 -24.625 -14.609 1 92.62 102 SER A O 1
ATOM 770 N N . ALA A 1 103 ? 5.008 -23.281 -13.133 1 95.75 103 ALA A N 1
ATOM 771 C CA . ALA A 1 103 ? 4.547 -24.406 -12.328 1 95.75 103 ALA A CA 1
ATOM 772 C C . ALA A 1 103 ? 3.541 -25.25 -13.102 1 95.75 103 ALA A C 1
ATOM 774 O O . ALA A 1 103 ? 3.551 -26.484 -13 1 95.75 103 ALA A O 1
ATOM 775 N N . SER A 1 104 ? 2.68 -24.609 -13.805 1 97.19 104 SER A N 1
ATOM 776 C CA . SER A 1 104 ? 1.69 -25.297 -14.617 1 97.19 104 SER A CA 1
ATOM 777 C C . SER A 1 104 ? 2.361 -26.188 -15.664 1 97.19 104 SER A C 1
ATOM 779 O O . SER A 1 104 ? 2.006 -27.359 -15.812 1 97.19 104 SER A O 1
ATOM 781 N N . VAL A 1 105 ? 3.314 -25.656 -16.344 1 96.62 105 VAL A N 1
ATOM 782 C CA . VAL A 1 105 ? 4.059 -26.391 -17.359 1 96.62 105 VAL A CA 1
ATOM 783 C C . VAL A 1 105 ? 4.836 -27.531 -16.719 1 96.62 105 VAL A C 1
ATOM 785 O O . VAL A 1 105 ? 4.816 -28.672 -17.203 1 96.62 105 VAL A O 1
ATOM 788 N N . ALA A 1 106 ? 5.5 -27.234 -15.641 1 97.69 106 ALA A N 1
ATOM 789 C CA . ALA A 1 106 ? 6.289 -28.25 -14.938 1 97.69 106 ALA A CA 1
ATOM 790 C C . ALA A 1 106 ? 5.41 -29.406 -14.492 1 97.69 106 ALA A C 1
ATOM 792 O O . ALA A 1 106 ? 5.832 -30.578 -14.539 1 97.69 106 ALA A O 1
ATOM 793 N N . ALA A 1 107 ? 4.254 -29.109 -14.023 1 98.62 107 ALA A N 1
ATOM 794 C CA . ALA A 1 107 ? 3.336 -30.156 -13.586 1 98.62 107 ALA A CA 1
ATOM 795 C C . ALA A 1 107 ? 2.9 -31.031 -14.758 1 98.62 107 ALA A C 1
ATOM 797 O O . ALA A 1 107 ? 2.855 -32.25 -14.648 1 98.62 107 ALA A O 1
ATOM 798 N N . ALA A 1 108 ? 2.562 -30.375 -15.852 1 98.56 108 ALA A N 1
ATOM 799 C CA . ALA A 1 108 ? 2.168 -31.125 -17.047 1 98.56 108 ALA A CA 1
ATOM 800 C C . ALA A 1 108 ? 3.314 -31.984 -17.562 1 98.56 108 ALA A C 1
ATOM 802 O O . ALA A 1 108 ? 3.102 -33.125 -17.984 1 98.56 108 ALA A O 1
ATOM 803 N N . ILE A 1 109 ? 4.492 -31.484 -17.531 1 98.31 109 ILE A N 1
ATOM 804 C CA . ILE A 1 109 ? 5.68 -32.219 -17.922 1 98.31 109 ILE A CA 1
ATOM 805 C C . ILE A 1 109 ? 5.855 -33.438 -17 1 98.31 109 ILE A C 1
ATOM 807 O O . ILE A 1 109 ? 6.004 -34.562 -17.469 1 98.31 109 ILE A O 1
ATOM 811 N N . SER A 1 110 ? 5.848 -33.188 -15.734 1 98.69 110 SER A N 1
ATOM 812 C CA . SER A 1 110 ? 6.086 -34.25 -14.75 1 98.69 110 SER A CA 1
ATOM 813 C C . SER A 1 110 ? 5.051 -35.375 -14.875 1 98.69 110 SER A C 1
ATOM 815 O O . SER A 1 110 ? 5.395 -36.531 -14.812 1 98.69 110 SER A O 1
ATOM 817 N N . LYS A 1 111 ? 3.807 -35 -15.008 1 98.69 111 LYS A N 1
ATOM 818 C CA . LYS A 1 111 ? 2.742 -35.969 -15.141 1 98.69 111 LYS A CA 1
ATOM 819 C C . LYS A 1 111 ? 2.887 -36.781 -16.438 1 98.69 111 LYS A C 1
ATOM 821 O O . LYS A 1 111 ? 2.621 -37.969 -16.469 1 98.69 111 LYS A O 1
ATOM 826 N N . SER A 1 112 ? 3.219 -36.125 -17.547 1 98.38 112 SER A N 1
ATOM 827 C CA . SER A 1 112 ? 3.408 -36.781 -18.828 1 98.38 112 SER A CA 1
ATOM 828 C C . SER A 1 112 ? 4.57 -37.781 -18.766 1 98.38 112 SER A C 1
ATOM 830 O O . SER A 1 112 ? 4.48 -38.906 -19.281 1 98.38 112 SER A O 1
ATOM 832 N N . ILE A 1 113 ? 5.605 -37.375 -18.156 1 97.69 113 ILE A N 1
ATOM 833 C CA . ILE A 1 113 ? 6.77 -38.25 -18.016 1 97.69 113 ILE A CA 1
ATOM 834 C C . ILE A 1 113 ? 6.422 -39.406 -17.109 1 97.69 113 ILE A C 1
ATOM 836 O O . ILE A 1 113 ? 6.801 -40.562 -17.391 1 97.69 113 ILE A O 1
ATOM 840 N N . ASP A 1 114 ? 5.773 -39.125 -15.984 1 98.06 114 ASP A N 1
ATOM 841 C CA . ASP A 1 114 ? 5.309 -40.188 -15.086 1 98.06 114 ASP A CA 1
ATOM 842 C C . ASP A 1 114 ? 4.551 -41.25 -15.852 1 98.06 114 ASP A C 1
ATOM 844 O O . ASP A 1 114 ? 4.812 -42.469 -15.68 1 98.06 114 ASP A O 1
ATOM 848 N N . ALA A 1 115 ? 3.645 -40.844 -16.703 1 97.75 115 ALA A N 1
ATOM 849 C CA . ALA A 1 115 ? 2.814 -41.781 -17.469 1 97.75 115 ALA A CA 1
ATOM 850 C C . ALA A 1 115 ? 3.633 -42.5 -18.547 1 97.75 115 ALA A C 1
ATOM 852 O O . ALA A 1 115 ? 3.48 -43.688 -18.766 1 97.75 115 ALA A O 1
ATOM 853 N N . LEU A 1 116 ? 4.414 -41.719 -19.25 1 97.19 116 LEU A N 1
ATOM 854 C CA . LEU A 1 116 ? 5.188 -42.219 -20.375 1 97.19 116 LEU A CA 1
ATOM 855 C C . LEU A 1 116 ? 6.105 -43.344 -19.922 1 97.19 116 LEU A C 1
ATOM 857 O O . LEU A 1 116 ? 6.301 -44.344 -20.656 1 97.19 116 LEU A O 1
ATOM 861 N N . PHE A 1 117 ? 6.637 -43.281 -18.719 1 96.5 117 PHE A N 1
ATOM 862 C CA . PHE A 1 117 ? 7.641 -44.25 -18.266 1 96.5 117 PHE A CA 1
ATOM 863 C C . PHE A 1 117 ? 7.117 -45.062 -17.094 1 96.5 117 PHE A C 1
ATOM 865 O O . PHE A 1 117 ? 7.883 -45.781 -16.422 1 96.5 117 PHE A O 1
ATOM 872 N N . ASN A 1 118 ? 5.875 -44.969 -16.766 1 96.38 118 ASN A N 1
ATOM 873 C CA . ASN A 1 118 ? 5.195 -45.75 -15.742 1 96.38 118 ASN A CA 1
ATOM 874 C C . ASN A 1 118 ? 5.898 -45.656 -14.398 1 96.38 118 ASN A C 1
ATOM 876 O O . ASN A 1 118 ? 6.242 -46.688 -13.797 1 96.38 118 ASN A O 1
ATOM 880 N N . LEU A 1 119 ? 6.121 -44.438 -13.945 1 96.44 119 LEU A N 1
ATOM 881 C CA . LEU A 1 119 ? 6.871 -44.219 -12.719 1 96.44 119 LEU A CA 1
ATOM 882 C C . LEU A 1 119 ? 5.988 -44.438 -11.492 1 96.44 119 LEU A C 1
ATOM 884 O O . LEU A 1 119 ? 6.488 -44.688 -10.398 1 96.44 119 LEU A O 1
ATOM 888 N N . GLY A 1 120 ? 4.648 -44.219 -11.57 1 97.12 120 GLY A N 1
ATOM 889 C CA . GLY A 1 120 ? 3.736 -44.406 -10.453 1 97.12 120 GLY A CA 1
ATOM 890 C C . GLY A 1 120 ? 3.896 -43.344 -9.375 1 97.12 120 GLY A C 1
ATOM 891 O O . GLY A 1 120 ? 3.846 -43.656 -8.18 1 97.12 120 GLY A O 1
ATOM 892 N N . MET A 1 121 ? 4.121 -42.062 -9.734 1 97.31 121 MET A N 1
ATOM 893 C CA . MET A 1 121 ? 4.32 -41 -8.773 1 97.31 121 MET A CA 1
ATOM 894 C C . MET A 1 121 ? 3.049 -40.75 -7.973 1 97.31 121 MET A C 1
ATOM 896 O O . MET A 1 121 ? 1.956 -40.688 -8.539 1 97.31 121 MET A O 1
ATOM 900 N N . SER A 1 122 ? 3.24 -40.625 -6.59 1 97.19 122 SER A N 1
ATOM 901 C CA . SER A 1 122 ? 2.154 -40.125 -5.754 1 97.19 122 SER A CA 1
ATOM 902 C C . SER A 1 122 ? 1.935 -38.625 -5.977 1 97.19 122 SER A C 1
ATOM 904 O O . SER A 1 122 ? 2.75 -37.969 -6.617 1 97.19 122 SER A O 1
ATOM 906 N N . GLU A 1 123 ? 0.84 -38.156 -5.492 1 95.94 123 GLU A N 1
ATOM 907 C CA . GLU A 1 123 ? 0.567 -36.719 -5.555 1 95.94 123 GLU A CA 1
ATOM 908 C C . GLU A 1 123 ? 1.68 -35.906 -4.887 1 95.94 123 GLU A C 1
ATOM 910 O O . GLU A 1 123 ? 2.092 -34.875 -5.402 1 95.94 123 GLU A O 1
ATOM 915 N N . SER A 1 124 ? 2.127 -36.375 -3.754 1 95.88 124 SER A N 1
ATOM 916 C CA . SER A 1 124 ? 3.203 -35.719 -3.021 1 95.88 124 SER A CA 1
ATOM 917 C C . SER A 1 124 ? 4.496 -35.719 -3.83 1 95.88 124 SER A C 1
ATOM 919 O O . SER A 1 124 ? 5.227 -34.719 -3.824 1 95.88 124 SER A O 1
ATOM 921 N N . GLU A 1 125 ? 4.746 -36.812 -4.477 1 97.19 125 GLU A N 1
ATOM 922 C CA . GLU A 1 125 ? 5.949 -36.906 -5.301 1 97.19 125 GLU A CA 1
ATOM 923 C C . GLU A 1 125 ? 5.859 -35.969 -6.504 1 97.19 125 GLU A C 1
ATOM 925 O O . GLU A 1 125 ? 6.859 -35.344 -6.902 1 97.19 125 GLU A O 1
ATOM 930 N N . LEU A 1 126 ? 4.695 -35.906 -7.078 1 98.12 126 LEU A N 1
ATOM 931 C CA . LEU A 1 126 ? 4.48 -35 -8.188 1 98.12 126 LEU A CA 1
ATOM 932 C C . LEU A 1 126 ? 4.688 -33.531 -7.734 1 98.12 126 LEU A C 1
ATOM 934 O O . LEU A 1 126 ? 5.32 -32.75 -8.438 1 98.12 126 LEU A O 1
ATOM 938 N N . LEU A 1 127 ? 4.105 -33.219 -6.605 1 97.81 127 LEU A N 1
ATOM 939 C CA . LEU A 1 127 ? 4.262 -31.875 -6.051 1 97.81 127 LEU A CA 1
ATOM 940 C C . LEU A 1 127 ? 5.734 -31.547 -5.828 1 97.81 127 LEU A C 1
ATOM 942 O O . LEU A 1 127 ? 6.184 -30.453 -6.152 1 97.81 127 LEU A O 1
ATOM 946 N N . ASP A 1 128 ? 6.445 -32.469 -5.309 1 96.75 128 ASP A N 1
ATOM 947 C CA . ASP A 1 128 ? 7.867 -32.25 -5.055 1 96.75 128 ASP A CA 1
ATOM 948 C C . ASP A 1 128 ? 8.641 -32.062 -6.359 1 96.75 128 ASP A C 1
ATOM 950 O O . ASP A 1 128 ? 9.586 -31.281 -6.422 1 96.75 128 ASP A O 1
ATOM 954 N N . ALA A 1 129 ? 8.305 -32.875 -7.352 1 97.75 129 ALA A N 1
ATOM 955 C CA . ALA A 1 129 ? 8.945 -32.75 -8.656 1 97.75 129 ALA A CA 1
ATOM 956 C C . ALA A 1 129 ? 8.742 -31.328 -9.219 1 97.75 129 ALA A C 1
ATOM 958 O O . ALA A 1 129 ? 9.688 -30.703 -9.695 1 97.75 129 ALA A O 1
ATOM 959 N N . VAL A 1 130 ? 7.484 -30.875 -9.164 1 98.25 130 VAL A N 1
ATOM 960 C CA . VAL A 1 130 ? 7.168 -29.562 -9.695 1 98.25 130 VAL A CA 1
ATOM 961 C C . VAL A 1 130 ? 7.906 -28.484 -8.891 1 98.25 130 VAL A C 1
ATOM 963 O O . VAL A 1 130 ? 8.422 -27.516 -9.461 1 98.25 130 VAL A O 1
ATOM 966 N N . TYR A 1 131 ? 7.938 -28.656 -7.578 1 97.12 131 TYR A N 1
ATOM 967 C CA . TYR A 1 131 ? 8.648 -27.719 -6.715 1 97.12 131 TYR A CA 1
ATOM 968 C C . TYR A 1 131 ? 10.133 -27.656 -7.082 1 97.12 131 TYR A C 1
ATOM 970 O O . TYR A 1 131 ? 10.734 -26.594 -7.062 1 97.12 131 TYR A O 1
ATOM 978 N N . THR A 1 132 ? 10.695 -28.797 -7.387 1 96.5 132 THR A N 1
ATOM 979 C CA . THR A 1 132 ? 12.086 -28.859 -7.82 1 96.5 132 THR A CA 1
ATOM 980 C C . THR A 1 132 ? 12.289 -28.047 -9.094 1 96.5 132 THR A C 1
ATOM 982 O O . THR A 1 132 ? 13.273 -27.312 -9.227 1 96.5 132 THR A O 1
ATOM 985 N N . PHE A 1 133 ? 11.352 -28.203 -10.102 1 96.06 133 PHE A N 1
ATOM 986 C CA . PHE A 1 133 ? 11.414 -27.375 -11.305 1 96.06 133 PHE A CA 1
ATOM 987 C C . PHE A 1 133 ? 11.445 -25.891 -10.945 1 96.06 133 PHE A C 1
ATOM 989 O O . PHE A 1 133 ? 12.258 -25.141 -11.492 1 96.06 133 PHE A O 1
ATOM 996 N N . GLU A 1 134 ? 10.57 -25.484 -10.008 1 94.06 134 GLU A N 1
ATOM 997 C CA . GLU A 1 134 ? 10.469 -24.078 -9.633 1 94.06 134 GLU A CA 1
ATOM 998 C C . GLU A 1 134 ? 11.766 -23.578 -9.008 1 94.06 134 GLU A C 1
ATOM 1000 O O . GLU A 1 134 ? 12.18 -22.438 -9.258 1 94.06 134 GLU A O 1
ATOM 1005 N N . ARG A 1 135 ? 12.367 -24.375 -8.203 1 94.19 135 ARG A N 1
ATOM 1006 C CA . ARG A 1 135 ? 13.633 -24 -7.578 1 94.19 135 ARG A CA 1
ATOM 1007 C C . ARG A 1 135 ? 14.727 -23.844 -8.625 1 94.19 135 ARG A C 1
ATOM 1009 O O . ARG A 1 135 ? 15.586 -22.969 -8.508 1 94.19 135 ARG A O 1
ATOM 1016 N N . ILE A 1 136 ? 14.727 -24.641 -9.578 1 93.31 136 ILE A N 1
ATOM 1017 C CA . ILE A 1 136 ? 15.711 -24.578 -10.656 1 93.31 136 ILE A CA 1
ATOM 1018 C C . ILE A 1 136 ? 15.477 -23.312 -11.492 1 93.31 136 ILE A C 1
ATOM 1020 O O . ILE A 1 136 ? 16.422 -22.609 -11.836 1 93.31 136 ILE A O 1
ATOM 1024 N N . ILE A 1 137 ? 14.234 -23.047 -11.789 1 88.81 137 ILE A N 1
ATOM 1025 C CA . ILE A 1 137 ? 13.859 -21.953 -12.68 1 88.81 137 ILE A CA 1
ATOM 1026 C C . ILE A 1 137 ? 14.047 -20.625 -11.961 1 88.81 137 ILE A C 1
ATOM 1028 O O . ILE A 1 137 ? 14.539 -19.656 -12.555 1 88.81 137 ILE A O 1
ATOM 1032 N N . HIS A 1 138 ? 13.703 -20.578 -10.633 1 87.69 138 HIS A N 1
ATOM 1033 C CA . HIS A 1 138 ? 13.609 -19.281 -9.977 1 87.69 138 HIS A CA 1
ATOM 1034 C C . HIS A 1 138 ? 14.586 -19.172 -8.805 1 87.69 138 HIS A C 1
ATOM 1036 O O . HIS A 1 138 ? 14.812 -18.094 -8.273 1 87.69 138 HIS A O 1
ATOM 1042 N N . GLY A 1 139 ? 15.148 -20.203 -8.391 1 88.5 139 GLY A N 1
ATOM 1043 C CA . GLY A 1 139 ? 15.922 -20.219 -7.16 1 88.5 139 GLY A CA 1
ATOM 1044 C C . GLY A 1 139 ? 15.062 -20.328 -5.914 1 88.5 139 GLY A C 1
ATOM 1045 O O . GLY A 1 139 ? 14.688 -21.438 -5.516 1 88.5 139 GLY A O 1
ATOM 1046 N N . ARG A 1 140 ? 14.75 -19.219 -5.367 1 87.31 140 ARG A N 1
ATOM 1047 C CA . ARG A 1 140 ? 13.844 -19.219 -4.219 1 87.31 140 ARG A CA 1
ATOM 1048 C C . ARG A 1 140 ? 12.391 -19.234 -4.668 1 87.31 140 ARG A C 1
ATOM 1050 O O . ARG A 1 140 ? 11.961 -18.359 -5.422 1 87.31 140 ARG A O 1
ATOM 1057 N N . ALA A 1 141 ? 11.617 -20.234 -4.16 1 89.19 141 ALA A N 1
ATOM 1058 C CA . ALA A 1 141 ? 10.234 -20.422 -4.605 1 89.19 141 ALA A CA 1
ATOM 1059 C C . ALA A 1 141 ? 9.367 -20.984 -3.484 1 89.19 141 ALA A C 1
ATOM 1061 O O . ALA A 1 141 ? 9.883 -21.531 -2.506 1 89.19 141 ALA A O 1
ATOM 1062 N N . SER A 1 142 ? 8.102 -20.797 -3.654 1 93.69 142 SER A N 1
ATOM 1063 C CA . SER A 1 142 ? 7.156 -21.406 -2.717 1 93.69 142 SER A CA 1
ATOM 1064 C C . SER A 1 142 ? 6.473 -22.625 -3.33 1 93.69 142 SER A C 1
ATOM 1066 O O . SER A 1 142 ? 6.605 -22.875 -4.531 1 93.69 142 SER A O 1
ATOM 1068 N N . LYS A 1 143 ? 5.766 -23.328 -2.521 1 96.38 143 LYS A N 1
ATOM 1069 C CA . LYS A 1 143 ? 5.035 -24.5 -2.996 1 96.38 143 LYS A CA 1
ATOM 1070 C C . LYS A 1 143 ? 3.631 -24.109 -3.457 1 96.38 143 LYS A C 1
ATOM 1072 O O . LYS A 1 143 ? 2.838 -24.984 -3.836 1 96.38 143 LYS A O 1
ATOM 1077 N N . THR A 1 144 ? 3.324 -22.859 -3.498 1 97 144 THR A N 1
ATOM 1078 C CA . THR A 1 144 ? 1.969 -22.438 -3.824 1 97 144 THR A CA 1
ATOM 1079 C C . THR A 1 144 ? 1.633 -22.766 -5.277 1 97 144 THR A C 1
ATOM 1081 O O . THR A 1 144 ? 0.599 -23.375 -5.559 1 97 144 THR A O 1
ATOM 1084 N N . GLY A 1 145 ? 2.484 -22.359 -6.172 1 96.62 145 GLY A N 1
ATOM 1085 C CA . GLY A 1 145 ? 2.287 -22.672 -7.578 1 96.62 145 GLY A CA 1
ATOM 1086 C C . GLY A 1 145 ? 2.203 -24.156 -7.855 1 96.62 145 GLY A C 1
ATOM 1087 O O . GLY A 1 145 ? 1.222 -24.641 -8.43 1 96.62 145 GLY A O 1
ATOM 1088 N N . PRO A 1 146 ? 3.229 -24.859 -7.395 1 98.06 146 PRO A N 1
ATOM 1089 C CA . PRO A 1 146 ? 3.213 -26.312 -7.559 1 98.06 146 PRO A CA 1
ATOM 1090 C C . PRO A 1 146 ? 1.938 -26.953 -7.016 1 98.06 146 PRO A C 1
ATOM 1092 O O . PRO A 1 146 ? 1.375 -27.844 -7.648 1 98.06 146 PRO A O 1
ATOM 1095 N N . ALA A 1 147 ? 1.483 -26.469 -5.879 1 98.19 147 ALA A N 1
ATOM 1096 C CA . ALA A 1 147 ? 0.294 -27.062 -5.262 1 98.19 147 ALA A CA 1
ATOM 1097 C C . ALA A 1 147 ? -0.952 -26.781 -6.098 1 98.19 147 ALA A C 1
ATOM 1099 O O . ALA A 1 147 ? -1.804 -27.656 -6.27 1 98.19 147 ALA A O 1
ATOM 1100 N N . CYS A 1 148 ? -1.087 -25.609 -6.566 1 98.06 148 CYS A N 1
ATOM 1101 C CA . CYS A 1 148 ? -2.219 -25.281 -7.43 1 98.06 148 CYS A CA 1
ATOM 1102 C C . CYS A 1 148 ? -2.219 -26.156 -8.68 1 98.06 148 CYS A C 1
ATOM 1104 O O . CYS A 1 148 ? -3.268 -26.641 -9.102 1 98.06 148 CYS A O 1
ATOM 1106 N N . ALA A 1 149 ? -1.071 -26.328 -9.266 1 98.38 149 ALA A N 1
ATOM 1107 C CA . ALA A 1 149 ? -0.939 -27.062 -10.516 1 98.38 149 ALA A CA 1
ATOM 1108 C C . ALA A 1 149 ? -1.216 -28.547 -10.305 1 98.38 149 ALA A C 1
ATOM 1110 O O . ALA A 1 149 ? -1.796 -29.203 -11.172 1 98.38 149 ALA A O 1
ATOM 1111 N N . VAL A 1 150 ? -0.845 -29.109 -9.172 1 98.62 150 VAL A N 1
ATOM 1112 C CA . VAL A 1 150 ? -0.879 -30.547 -8.961 1 98.62 150 VAL A CA 1
ATOM 1113 C C . VAL A 1 150 ? -2.203 -30.938 -8.305 1 98.62 150 VAL A C 1
ATOM 1115 O O . VAL A 1 150 ? -2.785 -31.969 -8.648 1 98.62 150 VAL A O 1
ATOM 1118 N N . LEU A 1 151 ? -2.699 -30.156 -7.375 1 97.81 151 LEU A N 1
ATOM 1119 C CA . LEU A 1 151 ? -3.832 -30.562 -6.555 1 97.81 151 LEU A CA 1
ATOM 1120 C C . LEU A 1 151 ? -5.141 -30.031 -7.129 1 97.81 151 LEU A C 1
ATOM 1122 O O . LEU A 1 151 ? -6.148 -30.75 -7.148 1 97.81 151 LEU A O 1
ATOM 1126 N N . GLY A 1 152 ? -5.195 -28.828 -7.59 1 97.25 152 GLY A N 1
ATOM 1127 C CA . GLY A 1 152 ? -6.426 -28.188 -8.016 1 97.25 152 GLY A CA 1
ATOM 1128 C C . GLY A 1 152 ? -7.242 -27.625 -6.867 1 97.25 152 GLY A C 1
ATOM 1129 O O . GLY A 1 152 ? -6.957 -27.922 -5.703 1 97.25 152 GLY A O 1
ATOM 1130 N N . GLY A 1 153 ? -8.188 -26.75 -7.199 1 97.31 153 GLY A N 1
ATOM 1131 C CA . GLY A 1 153 ? -9.07 -26.188 -6.199 1 97.31 153 GLY A CA 1
ATOM 1132 C C . GLY A 1 153 ? -8.5 -24.953 -5.527 1 97.31 153 GLY A C 1
ATOM 1133 O O . GLY A 1 153 ? -7.77 -24.188 -6.152 1 97.31 153 GLY A O 1
ATOM 1134 N N . VAL A 1 154 ? -8.992 -24.734 -4.266 1 98 154 VAL A N 1
ATOM 1135 C CA . VAL A 1 154 ? -8.445 -23.672 -3.428 1 98 154 VAL A CA 1
ATOM 1136 C C . VAL A 1 154 ? -7.305 -24.219 -2.572 1 98 154 VAL A C 1
ATOM 1138 O O . VAL A 1 154 ? -7.469 -25.234 -1.887 1 98 154 VAL A O 1
ATOM 1141 N N . ILE A 1 155 ? -6.184 -23.562 -2.6 1 98.12 155 ILE A N 1
ATOM 1142 C CA . ILE A 1 155 ? -4.98 -24.109 -1.995 1 98.12 155 ILE A CA 1
ATOM 1143 C C . ILE A 1 155 ? -4.594 -23.297 -0.769 1 98.12 155 ILE A C 1
ATOM 1145 O O . ILE A 1 155 ? -4.594 -22.062 -0.815 1 98.12 155 ILE A O 1
ATOM 1149 N N . TRP A 1 156 ? -4.309 -24 0.301 1 98.31 156 TRP A N 1
ATOM 1150 C CA . TRP A 1 156 ? -3.746 -23.438 1.526 1 98.31 156 TRP A CA 1
ATOM 1151 C C . TRP A 1 156 ? -2.307 -23.906 1.726 1 98.31 156 TRP A C 1
ATOM 1153 O O . TRP A 1 156 ? -2.02 -25.094 1.666 1 98.31 156 TRP A O 1
ATOM 1163 N N . VAL A 1 157 ? -1.407 -23 1.903 1 98.19 157 VAL A N 1
ATOM 1164 C CA . VAL A 1 157 ? -0.012 -23.312 2.201 1 98.19 157 VAL A CA 1
ATOM 1165 C C . VAL A 1 157 ? 0.353 -22.781 3.582 1 98.19 157 VAL A C 1
ATOM 1167 O O . VAL A 1 157 ? 0.039 -21.625 3.91 1 98.19 157 VAL A O 1
ATOM 1170 N N . GLU A 1 158 ? 1.017 -23.562 4.363 1 97.5 158 GLU A N 1
ATOM 1171 C CA . GLU A 1 158 ? 1.458 -23.141 5.688 1 97.5 158 GLU A CA 1
ATOM 1172 C C . GLU A 1 158 ? 2.791 -23.781 6.062 1 97.5 158 GLU A C 1
ATOM 1174 O O . GLU A 1 158 ? 3.154 -24.828 5.523 1 97.5 158 GLU A O 1
ATOM 1179 N N . TRP A 1 159 ? 3.477 -23.094 6.891 1 96 159 TRP A N 1
ATOM 1180 C CA . TRP A 1 159 ? 4.746 -23.609 7.387 1 96 159 TRP A CA 1
ATOM 1181 C C . TRP A 1 159 ? 4.535 -24.484 8.617 1 96 159 TRP A C 1
ATOM 1183 O O . TRP A 1 159 ? 3.732 -24.156 9.492 1 96 159 TRP A O 1
ATOM 1193 N N . SER A 1 160 ? 5.117 -25.625 8.602 1 92.06 160 SER A N 1
ATOM 1194 C CA . SER A 1 160 ? 5.156 -26.547 9.734 1 92.06 160 SER A CA 1
ATOM 1195 C C . SER A 1 160 ? 6.547 -27.156 9.906 1 92.06 160 SER A C 1
ATOM 1197 O O . SER A 1 160 ? 7.047 -27.828 9.008 1 92.06 160 SER A O 1
ATOM 1199 N N . ASP A 1 161 ? 7.219 -26.938 11.016 1 91.38 161 ASP A N 1
ATOM 1200 C CA . ASP A 1 161 ? 8.547 -27.469 11.328 1 91.38 161 ASP A CA 1
ATOM 1201 C C . ASP A 1 161 ? 9.555 -27.094 10.242 1 91.38 161 ASP A C 1
ATOM 1203 O O . ASP A 1 161 ? 10.266 -27.953 9.727 1 91.38 161 ASP A O 1
ATOM 1207 N N . GLY A 1 162 ? 9.406 -25.891 9.766 1 90.19 162 GLY A N 1
ATOM 1208 C CA . GLY A 1 162 ? 10.383 -25.344 8.836 1 90.19 162 GLY A CA 1
ATOM 1209 C C . GLY A 1 162 ? 10.133 -25.766 7.395 1 90.19 162 GLY A C 1
ATOM 1210 O O . GLY A 1 162 ? 10.914 -25.422 6.504 1 90.19 162 GLY A O 1
ATOM 1211 N N . GLU A 1 163 ? 9 -26.469 7.176 1 91.88 163 GLU A N 1
ATOM 1212 C CA . GLU A 1 163 ? 8.672 -26.906 5.824 1 91.88 163 GLU A CA 1
ATOM 1213 C C . GLU A 1 163 ? 7.305 -26.375 5.395 1 91.88 163 GLU A C 1
ATOM 1215 O O . GLU A 1 163 ? 6.383 -26.297 6.203 1 91.88 163 GLU A O 1
ATOM 1220 N N . MET A 1 164 ? 7.184 -26.078 4.129 1 94.25 164 MET A N 1
ATOM 1221 C CA . MET A 1 164 ? 5.898 -25.656 3.582 1 94.25 164 MET A CA 1
ATOM 1222 C C . MET A 1 164 ? 5.016 -26.875 3.279 1 94.25 164 MET A C 1
ATOM 1224 O O . MET A 1 164 ? 5.449 -27.812 2.613 1 94.25 164 MET A O 1
ATOM 1228 N N . ARG A 1 165 ? 3.896 -26.812 3.84 1 95.56 165 ARG A N 1
ATOM 1229 C CA . ARG A 1 165 ? 2.873 -27.812 3.547 1 95.56 165 ARG A CA 1
ATOM 1230 C C . ARG A 1 165 ? 1.71 -27.188 2.775 1 95.56 165 ARG A C 1
ATOM 1232 O O . ARG A 1 165 ? 1.266 -26.094 3.092 1 95.56 165 ARG A O 1
ATOM 1239 N N . ALA A 1 166 ? 1.299 -27.922 1.748 1 97.06 166 ALA A N 1
ATOM 1240 C CA . ALA A 1 166 ? 0.198 -27.438 0.921 1 97.06 166 ALA A CA 1
ATOM 1241 C C . ALA A 1 166 ? -0.983 -28.406 0.954 1 97.06 166 ALA A C 1
ATOM 1243 O O . ALA A 1 166 ? -0.798 -29.625 0.896 1 97.06 166 ALA A O 1
ATOM 1244 N N . THR A 1 167 ? -2.154 -27.891 1.108 1 95.94 167 THR A N 1
ATOM 1245 C CA . THR A 1 167 ? -3.369 -28.703 1.112 1 95.94 167 THR A CA 1
ATOM 1246 C C . THR A 1 167 ? -4.461 -28.031 0.279 1 95.94 167 THR A C 1
ATOM 1248 O O . THR A 1 167 ? -4.52 -26.812 0.189 1 95.94 167 THR A O 1
ATOM 1251 N N . SER A 1 168 ? -5.297 -28.844 -0.399 1 96.38 168 SER A N 1
ATOM 1252 C CA . SER A 1 168 ? -6.484 -28.328 -1.078 1 96.38 168 SER A CA 1
ATOM 1253 C C . SER A 1 168 ? -7.648 -28.172 -0.11 1 96.38 168 SER A C 1
ATOM 1255 O O . SER A 1 168 ? -7.926 -29.078 0.688 1 96.38 168 SER A O 1
ATOM 1257 N N . LEU A 1 169 ? -8.258 -27.016 -0.121 1 95.75 169 LEU A N 1
ATOM 1258 C CA . LEU A 1 169 ? -9.438 -26.766 0.706 1 95.75 169 LEU A CA 1
ATOM 1259 C C . LEU A 1 169 ? -10.711 -27.188 -0.028 1 95.75 169 LEU A C 1
ATOM 1261 O O . LEU A 1 169 ? -11.812 -26.875 0.427 1 95.75 169 LEU A O 1
ATOM 1265 N N . GLY A 1 170 ? -10.539 -27.844 -1.109 1 91.25 170 GLY A N 1
ATOM 1266 C CA . GLY A 1 170 ? -11.672 -28.312 -1.897 1 91.25 170 GLY A CA 1
ATOM 1267 C C . GLY A 1 170 ? -12.07 -27.344 -3 1 91.25 170 GLY A C 1
ATOM 1268 O O . GLY A 1 170 ? -11.297 -26.469 -3.375 1 91.25 170 GLY A O 1
ATOM 1269 N N . HIS A 1 171 ? -13.336 -27.719 -3.559 1 85.19 171 HIS A N 1
ATOM 1270 C CA . HIS A 1 171 ? -13.805 -26.953 -4.711 1 85.19 171 HIS A CA 1
ATOM 1271 C C . HIS A 1 171 ? -14.844 -25.922 -4.305 1 85.19 171 HIS A C 1
ATOM 1273 O O . HIS A 1 171 ? -15.914 -26.281 -3.799 1 85.19 171 HIS A O 1
ATOM 1279 N N . ARG A 1 172 ? -14.375 -24.75 -4.195 1 88.56 172 ARG A N 1
ATOM 1280 C CA . ARG A 1 172 ? -15.281 -23.625 -3.928 1 88.56 172 ARG A CA 1
ATOM 1281 C C . ARG A 1 172 ? -15.273 -22.641 -5.082 1 88.56 172 ARG A C 1
ATOM 1283 O O . ARG A 1 172 ? -14.219 -22.328 -5.641 1 88.56 172 ARG A O 1
ATOM 1290 N N . GLU A 1 173 ? -16.453 -22.266 -5.395 1 91.38 173 GLU A N 1
ATOM 1291 C CA . GLU A 1 173 ? -16.5 -21.234 -6.426 1 91.38 173 GLU A CA 1
ATOM 1292 C C . GLU A 1 173 ? -16.156 -19.859 -5.852 1 91.38 173 GLU A C 1
ATOM 1294 O O . GLU A 1 173 ? -16.656 -19.484 -4.797 1 91.38 173 GLU A O 1
ATOM 1299 N N . VAL A 1 174 ? -15.227 -19.281 -6.355 1 96.5 174 VAL A N 1
ATOM 1300 C CA . VAL A 1 174 ? -14.828 -17.906 -6.02 1 96.5 174 VAL A CA 1
ATOM 1301 C C . VAL A 1 174 ? -15 -17 -7.238 1 96.5 174 VAL A C 1
ATOM 1303 O O . VAL A 1 174 ? -14.445 -17.281 -8.305 1 96.5 174 VAL A O 1
ATOM 1306 N N . PRO A 1 175 ? -15.812 -15.922 -7.137 1 97.19 175 PRO A N 1
ATOM 1307 C CA . PRO A 1 175 ? -16.062 -15.062 -8.297 1 97.19 175 PRO A CA 1
ATOM 1308 C C . PRO A 1 175 ? -14.906 -14.109 -8.586 1 97.19 175 PRO A C 1
ATOM 1310 O O . PRO A 1 175 ? -14.914 -12.969 -8.109 1 97.19 175 PRO A O 1
ATOM 1313 N N . VAL A 1 176 ? -14.008 -14.539 -9.438 1 97.62 176 VAL A N 1
ATOM 1314 C CA . VAL A 1 176 ? -12.812 -13.742 -9.703 1 97.62 176 VAL A CA 1
ATOM 1315 C C . VAL A 1 176 ? -12.656 -13.523 -11.203 1 97.62 176 VAL A C 1
ATOM 1317 O O . VAL A 1 176 ? -13.117 -14.336 -12.008 1 97.62 176 VAL A O 1
ATOM 1320 N N . ALA A 1 177 ? -12.133 -12.391 -11.562 1 97.88 177 ALA A N 1
ATOM 1321 C CA . ALA A 1 177 ? -11.594 -12.102 -12.891 1 97.88 177 ALA A CA 1
ATOM 1322 C C . ALA A 1 177 ? -10.086 -11.883 -12.836 1 97.88 177 ALA A C 1
ATOM 1324 O O . ALA A 1 177 ? -9.547 -11.508 -11.797 1 97.88 177 ALA A O 1
ATOM 1325 N N . ILE A 1 178 ? -9.43 -12.211 -13.875 1 97.5 178 ILE A N 1
ATOM 1326 C CA . ILE A 1 178 ? -8 -11.969 -14.023 1 97.5 178 ILE A CA 1
ATOM 1327 C C . ILE A 1 178 ? -7.766 -10.914 -15.102 1 97.5 178 ILE A C 1
ATOM 1329 O O . ILE A 1 178 ? -8.391 -10.961 -16.156 1 97.5 178 ILE A O 1
ATOM 1333 N N . ALA A 1 179 ? -6.953 -9.945 -14.836 1 97.5 179 ALA A N 1
ATOM 1334 C CA . ALA A 1 179 ? -6.582 -8.898 -15.789 1 97.5 179 ALA A CA 1
ATOM 1335 C C . ALA A 1 179 ? -5.066 -8.734 -15.867 1 97.5 179 ALA A C 1
ATOM 1337 O O . ALA A 1 179 ? -4.414 -8.453 -14.859 1 97.5 179 ALA A O 1
ATOM 1338 N N . CYS A 1 180 ? -4.52 -8.836 -17.016 1 96.62 180 CYS A N 1
ATOM 1339 C CA . CYS A 1 180 ? -3.07 -8.812 -17.188 1 96.62 180 CYS A CA 1
ATOM 1340 C C . CYS A 1 180 ? -2.604 -7.453 -17.703 1 96.62 180 CYS A C 1
ATOM 1342 O O . CYS A 1 180 ? -3.27 -6.84 -18.531 1 96.62 180 CYS A O 1
ATOM 1344 N N . THR A 1 181 ? -1.493 -7.02 -17.219 1 96.69 181 THR A N 1
ATOM 1345 C CA . THR A 1 181 ? -0.965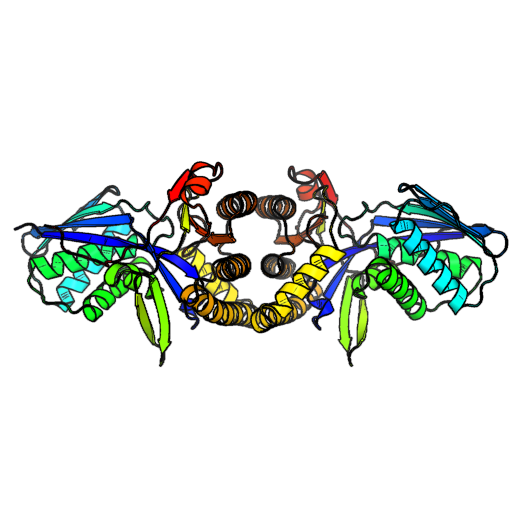 -5.699 -17.547 1 96.69 181 THR A CA 1
ATOM 1346 C C . THR A 1 181 ? -0.363 -5.688 -18.953 1 96.69 181 THR A C 1
ATOM 1348 O O . THR A 1 181 ? -0.217 -4.625 -19.547 1 96.69 181 THR A O 1
ATOM 1351 N N . GLY A 1 182 ? 0.073 -6.82 -19.406 1 93.88 182 GLY A N 1
ATOM 1352 C CA . GLY A 1 182 ? 0.842 -6.895 -20.625 1 93.88 182 GLY A CA 1
ATOM 1353 C C . GLY A 1 182 ? 2.34 -6.828 -20.406 1 93.88 182 GLY A C 1
ATOM 1354 O O . GLY A 1 182 ? 3.123 -7.113 -21.312 1 93.88 182 GLY A O 1
ATOM 1355 N N . GLU A 1 183 ? 2.746 -6.414 -19.25 1 94.12 183 GLU A N 1
ATOM 1356 C CA . GLU A 1 183 ? 4.152 -6.434 -18.859 1 94.12 183 GLU A CA 1
ATOM 1357 C C . GLU A 1 183 ? 4.492 -7.711 -18.094 1 94.12 183 GLU A C 1
ATOM 1359 O O . GLU A 1 183 ? 3.688 -8.203 -17.297 1 94.12 183 GLU A O 1
ATOM 1364 N N . PRO A 1 184 ? 5.617 -8.281 -18.391 1 90.62 184 PRO A N 1
ATOM 1365 C CA . PRO A 1 184 ? 5.984 -9.516 -17.703 1 90.62 184 PRO A CA 1
ATOM 1366 C C . PRO A 1 184 ? 6.176 -9.312 -16.203 1 90.62 184 PRO A C 1
ATOM 1368 O O . PRO A 1 184 ? 6.691 -8.273 -15.773 1 90.62 184 PRO A O 1
ATOM 1371 N N . SER A 1 185 ? 5.719 -10.312 -15.469 1 88.56 185 SER A N 1
ATOM 1372 C CA . SER A 1 185 ? 6.086 -10.352 -14.055 1 88.56 185 SER A CA 1
ATOM 1373 C C . SER A 1 185 ? 7.582 -10.57 -13.883 1 88.56 185 SER A C 1
ATOM 1375 O O . SER A 1 185 ? 8.227 -11.219 -14.711 1 88.56 185 SER A O 1
ATOM 1377 N N . ARG A 1 186 ? 8.219 -10.156 -12.891 1 85.06 186 ARG A N 1
ATOM 1378 C CA . ARG A 1 186 ? 9.664 -10.203 -12.656 1 85.06 186 ARG A CA 1
ATOM 1379 C C . ARG A 1 186 ? 9.984 -10.93 -11.359 1 85.06 186 ARG A C 1
ATOM 1381 O O . ARG A 1 186 ? 10.523 -10.336 -10.422 1 85.06 186 ARG A O 1
ATOM 1388 N N . THR A 1 187 ? 9.773 -12.211 -11.398 1 89.81 187 THR A N 1
ATOM 1389 C CA . THR A 1 187 ? 9.797 -13 -10.172 1 89.81 187 THR A CA 1
ATOM 1390 C C . THR A 1 187 ? 11.141 -12.844 -9.461 1 89.81 187 THR A C 1
ATOM 1392 O O . THR A 1 187 ? 11.195 -12.422 -8.305 1 89.81 187 THR A O 1
ATOM 1395 N N . LYS A 1 188 ? 12.172 -13.109 -10.172 1 88.81 188 LYS A N 1
ATOM 1396 C CA . LYS A 1 188 ? 13.5 -13.047 -9.586 1 88.81 188 LYS A CA 1
ATOM 1397 C C . LYS A 1 188 ? 13.797 -11.648 -9.047 1 88.81 188 LYS A C 1
ATOM 1399 O O . LYS A 1 188 ? 14.305 -11.5 -7.93 1 88.81 188 LYS A O 1
ATOM 1404 N N . GLU A 1 189 ? 13.484 -10.648 -9.805 1 94.25 189 GLU A N 1
ATOM 1405 C CA . GLU A 1 189 ? 13.734 -9.266 -9.414 1 94.25 189 GLU A CA 1
ATOM 1406 C C . GLU A 1 189 ? 12.906 -8.875 -8.195 1 94.25 189 GLU A C 1
ATOM 1408 O O . GLU A 1 189 ? 13.406 -8.203 -7.289 1 94.25 189 GLU A O 1
ATOM 1413 N N . MET A 1 190 ? 11.633 -9.258 -8.188 1 96.62 190 MET A N 1
ATOM 1414 C CA . MET A 1 190 ? 10.742 -8.906 -7.086 1 96.62 190 MET A CA 1
ATOM 1415 C C . MET A 1 190 ? 11.172 -9.609 -5.801 1 96.62 190 MET A C 1
ATOM 1417 O O . MET A 1 190 ? 11.141 -9.016 -4.723 1 96.62 190 MET A O 1
ATOM 1421 N N . VAL A 1 191 ? 11.523 -10.883 -5.895 1 95.88 191 VAL A N 1
ATOM 1422 C CA . VAL A 1 191 ? 11.984 -11.625 -4.73 1 95.88 191 VAL A CA 1
ATOM 1423 C C . VAL A 1 191 ? 13.266 -10.992 -4.18 1 95.88 191 VAL A C 1
ATOM 1425 O O . VAL A 1 191 ? 13.422 -10.867 -2.965 1 95.88 191 VAL A O 1
ATOM 1428 N N . GLU A 1 192 ? 14.141 -10.633 -5.078 1 96.38 192 GLU A N 1
ATOM 1429 C CA . GLU A 1 192 ? 15.367 -9.961 -4.668 1 96.38 192 GLU A CA 1
ATOM 1430 C C . GLU A 1 192 ? 15.07 -8.617 -4 1 96.38 192 GLU A C 1
ATOM 1432 O O . GLU A 1 192 ? 15.742 -8.234 -3.037 1 96.38 192 GLU A O 1
ATOM 1437 N N . ARG A 1 193 ? 14.18 -7.91 -4.543 1 97.19 193 ARG A N 1
ATOM 1438 C CA . ARG A 1 193 ? 13.789 -6.617 -3.99 1 97.19 193 ARG A CA 1
ATOM 1439 C C . ARG A 1 193 ? 13.281 -6.762 -2.561 1 97.19 193 ARG A C 1
ATOM 1441 O O . ARG A 1 193 ? 13.641 -5.969 -1.686 1 97.19 193 ARG A O 1
ATOM 1448 N N . VAL A 1 194 ? 12.461 -7.723 -2.318 1 98.5 194 VAL A N 1
ATOM 1449 C CA . VAL A 1 194 ? 11.914 -7.961 -0.987 1 98.5 194 VAL A CA 1
ATOM 1450 C C . VAL A 1 194 ? 13.039 -8.375 -0.037 1 98.5 194 VAL A C 1
ATOM 1452 O O . VAL A 1 194 ? 13.062 -7.961 1.124 1 98.5 194 VAL A O 1
ATOM 1455 N N . SER A 1 195 ? 13.93 -9.18 -0.555 1 97.81 195 SER A N 1
ATOM 1456 C CA . SER A 1 195 ? 15.078 -9.594 0.247 1 97.81 195 SER A CA 1
ATOM 1457 C C . SER A 1 195 ? 15.938 -8.391 0.649 1 97.81 195 SER A C 1
ATOM 1459 O O . SER A 1 195 ? 16.391 -8.305 1.793 1 97.81 195 SER A O 1
ATOM 1461 N N . LYS A 1 196 ? 16.172 -7.52 -0.272 1 98.12 196 LYS A N 1
ATOM 1462 C CA . LYS A 1 196 ? 16.969 -6.32 0.006 1 98.12 196 LYS A CA 1
ATOM 1463 C C . LYS A 1 196 ? 16.266 -5.438 1.038 1 98.12 196 LYS A C 1
ATOM 1465 O O . LYS A 1 196 ? 16.922 -4.832 1.89 1 98.12 196 LYS A O 1
ATOM 1470 N N . LEU A 1 197 ? 15 -5.332 0.894 1 98.25 197 LEU A N 1
ATOM 1471 C CA . LEU A 1 197 ? 14.234 -4.574 1.878 1 98.25 197 LEU A CA 1
ATOM 1472 C C . LEU A 1 197 ? 14.383 -5.184 3.27 1 98.25 197 LEU A C 1
ATOM 1474 O O . LEU A 1 197 ? 14.547 -4.457 4.254 1 98.25 197 LEU A O 1
ATOM 1478 N N . ARG A 1 198 ? 14.297 -6.484 3.369 1 98.38 198 ARG A N 1
ATOM 1479 C CA . ARG A 1 198 ? 14.469 -7.188 4.637 1 98.38 198 ARG A CA 1
ATOM 1480 C C . ARG A 1 198 ? 15.836 -6.883 5.242 1 98.38 198 ARG A C 1
ATOM 1482 O O . ARG A 1 198 ? 15.953 -6.68 6.453 1 98.38 198 ARG A O 1
ATOM 1489 N N . GLU A 1 199 ? 16.797 -6.883 4.414 1 98.38 199 GLU A N 1
ATOM 1490 C CA . GLU A 1 199 ? 18.156 -6.609 4.883 1 98.38 199 GLU A CA 1
ATOM 1491 C C . GLU A 1 199 ? 18.297 -5.172 5.371 1 98.38 199 GLU A C 1
ATOM 1493 O O . GLU A 1 199 ? 18.891 -4.918 6.414 1 98.38 199 GLU A O 1
ATOM 1498 N N . ALA A 1 200 ? 17.734 -4.223 4.672 1 97.81 200 ALA A N 1
ATOM 1499 C CA . ALA A 1 200 ? 17.875 -2.797 4.965 1 97.81 200 ALA A CA 1
ATOM 1500 C C . ALA A 1 200 ? 17 -2.389 6.148 1 97.81 200 ALA A C 1
ATOM 1502 O O . ALA A 1 200 ? 17.391 -1.551 6.961 1 97.81 200 ALA A O 1
ATOM 1503 N N . PHE A 1 201 ? 15.805 -2.965 6.156 1 98.25 201 PHE A N 1
ATOM 1504 C CA . PHE A 1 201 ? 14.828 -2.6 7.172 1 98.25 201 PHE A CA 1
ATOM 1505 C C . PHE A 1 201 ? 14.188 -3.842 7.781 1 98.25 201 PHE A C 1
ATOM 1507 O O . PHE A 1 201 ? 12.984 -4.059 7.645 1 98.25 201 PHE A O 1
ATOM 1514 N N . PRO A 1 202 ? 14.898 -4.602 8.617 1 98.25 202 PRO A N 1
ATOM 1515 C CA . PRO A 1 202 ? 14.414 -5.895 9.102 1 98.25 202 PRO A CA 1
ATOM 1516 C C . PRO A 1 202 ? 13.133 -5.777 9.922 1 98.25 202 PRO A C 1
ATOM 1518 O O . PRO A 1 202 ? 12.219 -6.586 9.758 1 98.25 202 PRO A O 1
ATOM 1521 N N . GLU A 1 203 ? 13.031 -4.754 10.773 1 98.19 203 GLU A N 1
ATOM 1522 C CA . GLU A 1 203 ? 11.844 -4.617 11.625 1 98.19 203 GLU A CA 1
ATOM 1523 C C . GLU A 1 203 ? 10.609 -4.266 10.797 1 98.19 203 GLU A C 1
ATOM 1525 O O . GLU A 1 203 ? 9.516 -4.75 11.07 1 98.19 203 GLU A O 1
ATOM 1530 N N . VAL A 1 204 ? 10.82 -3.428 9.805 1 98.5 204 VAL A N 1
ATOM 1531 C CA . VAL A 1 204 ? 9.727 -3.016 8.93 1 98.5 204 VAL A CA 1
ATOM 1532 C C . VAL A 1 204 ? 9.242 -4.207 8.109 1 98.5 204 VAL A C 1
ATOM 1534 O O . VAL A 1 204 ? 8.039 -4.461 8.016 1 98.5 204 VAL A O 1
ATOM 1537 N N . HIS A 1 205 ? 10.211 -4.934 7.562 1 98.62 205 HIS A N 1
ATOM 1538 C CA . HIS A 1 205 ? 9.883 -6.121 6.781 1 98.62 205 HIS A CA 1
ATOM 1539 C C . HIS A 1 205 ? 9.133 -7.145 7.629 1 98.62 205 HIS A C 1
ATOM 1541 O O . HIS A 1 205 ? 8.109 -7.684 7.199 1 98.62 205 HIS A O 1
ATOM 1547 N N . GLU A 1 206 ? 9.641 -7.406 8.812 1 98.56 206 GLU A N 1
ATOM 1548 C CA . GLU A 1 206 ? 9.016 -8.375 9.711 1 98.56 206 GLU A CA 1
ATOM 1549 C C . GLU A 1 206 ? 7.59 -7.953 10.07 1 98.56 206 GLU A C 1
ATOM 1551 O O . GLU A 1 206 ? 6.691 -8.797 10.148 1 98.56 206 GLU A O 1
ATOM 1556 N N . GLY A 1 207 ? 7.449 -6.688 10.312 1 98.69 207 GLY A N 1
ATOM 1557 C CA . GLY A 1 207 ? 6.113 -6.18 10.594 1 98.69 207 GLY A CA 1
ATOM 1558 C C . GLY A 1 207 ? 5.137 -6.402 9.453 1 98.69 207 GLY A C 1
ATOM 1559 O O . GLY A 1 207 ? 3.996 -6.809 9.68 1 98.69 207 GLY A O 1
ATOM 1560 N N . ILE A 1 208 ? 5.543 -6.133 8.242 1 98.81 208 ILE A N 1
ATOM 1561 C CA . ILE A 1 208 ? 4.699 -6.305 7.066 1 98.81 208 ILE A CA 1
ATOM 1562 C C . ILE A 1 208 ? 4.336 -7.781 6.902 1 98.81 208 ILE A C 1
ATOM 1564 O O . ILE A 1 208 ? 3.17 -8.125 6.699 1 98.81 208 ILE A O 1
ATOM 1568 N N . VAL A 1 209 ? 5.332 -8.672 7.043 1 98.75 209 VAL A N 1
ATOM 1569 C CA . VAL A 1 209 ? 5.125 -10.109 6.867 1 98.75 209 VAL A CA 1
ATOM 1570 C C . VAL A 1 209 ? 4.16 -10.625 7.934 1 98.75 209 VAL A C 1
ATOM 1572 O O . VAL A 1 209 ? 3.254 -11.406 7.633 1 98.75 209 VAL A O 1
ATOM 1575 N N . ARG A 1 210 ? 4.336 -10.203 9.141 1 98.56 210 ARG A N 1
ATOM 1576 C CA . ARG A 1 210 ? 3.445 -10.609 10.227 1 98.56 210 ARG A CA 1
ATOM 1577 C C . ARG A 1 210 ? 2.018 -10.141 9.969 1 98.56 210 ARG A C 1
ATOM 1579 O O . ARG A 1 210 ? 1.062 -10.875 10.219 1 98.56 210 ARG A O 1
ATOM 1586 N N . THR A 1 211 ? 1.932 -8.945 9.531 1 98.81 211 THR A N 1
ATOM 1587 C CA . THR A 1 211 ? 0.615 -8.398 9.227 1 98.81 211 THR A CA 1
ATOM 1588 C C . THR A 1 211 ? -0.059 -9.195 8.117 1 98.81 211 THR A C 1
ATOM 1590 O O . THR A 1 211 ? -1.251 -9.5 8.195 1 98.81 211 THR A O 1
ATOM 1593 N N . ILE A 1 212 ? 0.694 -9.531 7.074 1 98.88 212 ILE A N 1
ATOM 1594 C CA . ILE A 1 212 ? 0.157 -10.344 5.988 1 98.88 212 ILE A CA 1
ATOM 1595 C C . ILE A 1 212 ? -0.288 -11.695 6.527 1 98.88 212 ILE A C 1
ATOM 1597 O O . ILE A 1 212 ? -1.345 -12.211 6.148 1 98.88 212 ILE A O 1
ATOM 1601 N N . SER A 1 213 ? 0.518 -12.266 7.445 1 98.5 213 SER A N 1
ATOM 1602 C CA . SER A 1 213 ? 0.168 -13.547 8.039 1 98.5 213 SER A CA 1
ATOM 1603 C C . SER A 1 213 ? -1.196 -13.492 8.711 1 98.5 213 SER A C 1
ATOM 1605 O O . SER A 1 213 ? -2.047 -14.359 8.477 1 98.5 213 SER A O 1
ATOM 1607 N N . ASP A 1 214 ? -1.371 -12.477 9.523 1 98.25 214 ASP A N 1
ATOM 1608 C CA . ASP A 1 214 ? -2.646 -12.305 10.211 1 98.25 214 ASP A CA 1
ATOM 1609 C C . ASP A 1 214 ? -3.793 -12.141 9.219 1 98.25 214 ASP A C 1
ATOM 1611 O O . ASP A 1 214 ? -4.871 -12.711 9.406 1 98.25 214 ASP A O 1
ATOM 1615 N N . LEU A 1 215 ? -3.516 -11.422 8.234 1 98.25 215 LEU A N 1
ATOM 1616 C CA . LEU A 1 215 ? -4.48 -11.117 7.188 1 98.25 215 LEU A CA 1
ATOM 1617 C C . LEU A 1 215 ? -4.883 -12.383 6.434 1 98.25 215 LEU A C 1
ATOM 1619 O O . LEU A 1 215 ? -6.051 -12.555 6.086 1 98.25 215 LEU A O 1
ATOM 1623 N N . VAL A 1 216 ? -3.969 -13.273 6.172 1 98.69 216 VAL A N 1
ATOM 1624 C CA . VAL A 1 216 ? -4.223 -14.492 5.41 1 98.69 216 VAL A CA 1
ATOM 1625 C C . VAL A 1 216 ? -5.125 -15.43 6.215 1 98.69 216 VAL A C 1
ATOM 1627 O O . VAL A 1 216 ? -6.027 -16.062 5.66 1 98.69 216 VAL A O 1
ATOM 1630 N N . PHE A 1 217 ? -4.879 -15.539 7.516 1 98.38 217 PHE A N 1
ATOM 1631 C CA . PHE A 1 217 ? -5.734 -16.375 8.359 1 98.38 217 PHE A CA 1
ATOM 1632 C C . PHE A 1 217 ? -7.172 -15.867 8.32 1 98.38 217 PHE A C 1
ATOM 1634 O O . PHE A 1 217 ? -8.109 -16.656 8.188 1 98.38 217 PHE A O 1
ATOM 1641 N N . LYS A 1 218 ? -7.344 -14.602 8.398 1 98.44 218 LYS A N 1
ATOM 1642 C CA . LYS A 1 218 ? -8.68 -14.008 8.336 1 98.44 218 LYS A CA 1
ATOM 1643 C C . LYS A 1 218 ? -9.312 -14.211 6.965 1 98.44 218 LYS A C 1
ATOM 1645 O O . LYS A 1 218 ? -10.523 -14.406 6.855 1 98.44 218 LYS A O 1
ATOM 1650 N N . GLY A 1 219 ? -8.508 -14.086 5.961 1 98.5 219 GLY A N 1
ATOM 1651 C CA . GLY A 1 219 ? -8.977 -14.328 4.609 1 98.5 219 GLY A CA 1
ATOM 1652 C C . GLY A 1 219 ? -9.5 -15.734 4.402 1 98.5 219 GLY A C 1
ATOM 1653 O O . GLY A 1 219 ? -10.523 -15.938 3.738 1 98.5 219 GLY A O 1
ATOM 1654 N N . ARG A 1 220 ? -8.766 -16.672 4.938 1 98.12 220 ARG A N 1
ATOM 1655 C CA . ARG A 1 220 ? -9.227 -18.062 4.84 1 98.12 220 ARG A CA 1
ATOM 1656 C C . ARG A 1 220 ? -10.594 -18.219 5.496 1 98.12 220 ARG A C 1
ATOM 1658 O O . ARG A 1 220 ? -11.484 -18.875 4.941 1 98.12 220 ARG A O 1
ATOM 1665 N N . GLU A 1 221 ? -10.734 -17.672 6.703 1 98.06 221 GLU A N 1
ATOM 1666 C CA . GLU A 1 221 ? -12.016 -17.734 7.406 1 98.06 221 GLU A CA 1
ATOM 1667 C C . GLU A 1 221 ? -13.133 -17.125 6.562 1 98.06 221 GLU A C 1
ATOM 1669 O O . GLU A 1 221 ? -14.227 -17.703 6.473 1 98.06 221 GLU A O 1
ATOM 1674 N N . ALA A 1 222 ? -12.875 -15.992 6.004 1 98.19 222 ALA A N 1
ATOM 1675 C CA . ALA A 1 222 ? -13.859 -15.312 5.168 1 98.19 222 ALA A CA 1
ATOM 1676 C C . ALA A 1 222 ? -14.234 -16.156 3.957 1 98.19 222 ALA A C 1
ATOM 1678 O O . ALA A 1 222 ? -15.414 -16.281 3.613 1 98.19 222 ALA A O 1
ATOM 1679 N N . LEU A 1 223 ? -13.234 -16.719 3.326 1 97.81 223 LEU A N 1
ATOM 1680 C CA . LEU A 1 223 ? -13.469 -17.562 2.156 1 97.81 223 LEU A CA 1
ATOM 1681 C C . LEU A 1 223 ? -14.328 -18.766 2.518 1 97.81 223 LEU A C 1
ATOM 1683 O O . LEU A 1 223 ? -15.289 -19.094 1.808 1 97.81 223 LEU A O 1
ATOM 1687 N N . GLU A 1 224 ? -13.961 -19.438 3.58 1 96.62 224 GLU A N 1
ATOM 1688 C CA . GLU A 1 224 ? -14.656 -20.641 4 1 96.62 224 GLU A CA 1
ATOM 1689 C C . GLU A 1 224 ? -16.094 -20.344 4.398 1 96.62 224 GLU A C 1
ATOM 1691 O O . GLU A 1 224 ? -16.984 -21.188 4.246 1 96.62 224 GLU A O 1
ATOM 1696 N N . SER A 1 225 ? -16.359 -19.156 4.828 1 96.5 225 SER A N 1
ATOM 1697 C CA . SER A 1 225 ? -17.703 -18.766 5.238 1 96.5 225 SER A CA 1
ATOM 1698 C C . SER A 1 225 ? -18.469 -18.141 4.078 1 96.5 225 SER A C 1
ATOM 1700 O O . SER A 1 225 ? -19.625 -17.75 4.234 1 96.5 225 SER A O 1
ATOM 1702 N N . GLY A 1 226 ? -17.875 -17.953 2.961 1 96.25 226 GLY A N 1
ATOM 1703 C CA . GLY A 1 226 ? -18.5 -17.359 1.794 1 96.25 226 GLY A CA 1
ATOM 1704 C C . GLY A 1 226 ? -18.656 -15.859 1.899 1 96.25 226 GLY A C 1
ATOM 1705 O O . GLY A 1 226 ? -19.484 -15.266 1.21 1 96.25 226 GLY A O 1
ATOM 1706 N N . ASP A 1 227 ? -17.938 -15.273 2.789 1 97.94 227 ASP A N 1
ATOM 1707 C CA . ASP A 1 227 ? -17.969 -13.828 2.982 1 97.94 227 ASP A CA 1
ATOM 1708 C C . ASP A 1 227 ? -17 -13.117 2.049 1 97.94 227 ASP A C 1
ATOM 1710 O O . ASP A 1 227 ? -15.953 -12.633 2.488 1 97.94 227 ASP A O 1
ATOM 1714 N N . PHE A 1 228 ? -17.438 -12.883 0.849 1 98.31 228 PHE A N 1
ATOM 1715 C CA . PHE A 1 228 ? -16.562 -12.344 -0.187 1 98.31 228 PHE A CA 1
ATOM 1716 C C . PHE A 1 228 ? -16.312 -10.852 0.032 1 98.31 228 PHE A C 1
ATOM 1718 O O . PHE A 1 228 ? -15.289 -10.32 -0.399 1 98.31 228 PHE A O 1
ATOM 1725 N N . ARG A 1 229 ? -17.203 -10.172 0.703 1 98.31 229 ARG A N 1
ATOM 1726 C CA . ARG A 1 229 ? -16.984 -8.758 1.014 1 98.31 229 ARG A CA 1
ATOM 1727 C C . ARG A 1 229 ? -15.781 -8.578 1.927 1 98.31 229 ARG A C 1
ATOM 1729 O O . ARG A 1 229 ? -14.922 -7.73 1.673 1 98.31 229 ARG A O 1
ATOM 1736 N N . THR A 1 230 ? -15.766 -9.422 2.953 1 98.56 230 THR A N 1
ATOM 1737 C CA . THR A 1 230 ? -14.633 -9.383 3.869 1 98.56 230 THR A CA 1
ATOM 1738 C C . THR A 1 230 ? -13.352 -9.82 3.164 1 98.56 230 THR A C 1
ATOM 1740 O O . THR A 1 230 ? -12.305 -9.188 3.318 1 98.56 230 THR A O 1
ATOM 1743 N N . LEU A 1 231 ? -13.43 -10.867 2.395 1 98.69 231 LEU A N 1
ATOM 1744 C CA . LEU A 1 231 ? -12.266 -11.328 1.652 1 98.69 231 LEU A CA 1
ATOM 1745 C C . LEU A 1 231 ? -11.727 -10.234 0.739 1 98.69 231 LEU A C 1
ATOM 1747 O O . LEU A 1 231 ? -10.516 -10.023 0.658 1 98.69 231 LEU A O 1
ATOM 1751 N N . GLY A 1 232 ? -12.641 -9.578 0.065 1 98.81 232 GLY A N 1
ATOM 1752 C CA . GLY A 1 232 ? -12.258 -8.484 -0.808 1 98.81 232 GLY A CA 1
ATOM 1753 C C . GLY A 1 232 ? -11.539 -7.363 -0.078 1 98.81 232 GLY A C 1
ATOM 1754 O O . GLY A 1 232 ? -10.531 -6.84 -0.565 1 98.81 232 GLY A O 1
ATOM 1755 N N . SER A 1 233 ? -12.062 -6.965 1.073 1 98.69 233 SER A N 1
ATOM 1756 C CA . SER A 1 233 ? -11.422 -5.938 1.889 1 98.69 233 SER A CA 1
ATOM 1757 C C . SER A 1 233 ? -10 -6.34 2.264 1 98.69 233 SER A C 1
ATOM 1759 O O . SER A 1 233 ? -9.086 -5.516 2.221 1 98.69 233 SER A O 1
ATOM 1761 N N . LEU A 1 234 ? -9.836 -7.594 2.596 1 98.88 234 LEU A N 1
ATOM 1762 C CA . LEU A 1 234 ? -8.523 -8.102 2.988 1 98.88 234 LEU A CA 1
ATOM 1763 C C . LEU A 1 234 ? -7.578 -8.133 1.794 1 98.88 234 LEU A C 1
ATOM 1765 O O . LEU A 1 234 ? -6.379 -7.891 1.94 1 98.88 234 LEU A O 1
ATOM 1769 N N . MET A 1 235 ? -8.109 -8.438 0.63 1 98.88 235 MET A N 1
ATOM 1770 C CA . MET A 1 235 ? -7.309 -8.383 -0.589 1 98.88 235 MET A CA 1
ATOM 1771 C C . MET A 1 235 ? -6.809 -6.965 -0.85 1 98.88 235 MET A C 1
ATOM 1773 O O . MET A 1 235 ? -5.645 -6.77 -1.205 1 98.88 235 MET A O 1
ATOM 1777 N N . ASN A 1 236 ? -7.688 -6.027 -0.674 1 98.88 236 ASN A N 1
ATOM 1778 C CA . ASN A 1 236 ? -7.309 -4.629 -0.859 1 98.88 236 ASN A CA 1
ATOM 1779 C C . ASN A 1 236 ? -6.211 -4.211 0.118 1 98.88 236 ASN A C 1
ATOM 1781 O O . ASN A 1 236 ? -5.273 -3.512 -0.26 1 98.88 236 ASN A O 1
ATOM 1785 N N . ILE A 1 237 ? -6.344 -4.594 1.379 1 98.88 237 ILE A N 1
ATOM 1786 C CA . ILE A 1 237 ? -5.336 -4.293 2.389 1 98.88 237 ILE A CA 1
ATOM 1787 C C . ILE A 1 237 ? -4.016 -4.957 2.012 1 98.88 237 ILE A C 1
ATOM 1789 O O . ILE A 1 237 ? -2.953 -4.332 2.1 1 98.88 237 ILE A O 1
ATOM 1793 N N . ASN A 1 238 ? -4.098 -6.191 1.576 1 98.94 238 ASN A N 1
ATOM 1794 C CA . ASN A 1 238 ? -2.893 -6.918 1.194 1 98.94 238 ASN A CA 1
ATOM 1795 C C . ASN A 1 238 ? -2.168 -6.234 0.038 1 98.94 238 ASN A C 1
ATOM 1797 O O . ASN A 1 238 ? -0.938 -6.266 -0.036 1 98.94 238 ASN A O 1
ATOM 1801 N N . GLN A 1 239 ? -2.914 -5.664 -0.93 1 98.88 239 GLN A N 1
ATOM 1802 C CA . GLN A 1 239 ? -2.285 -4.941 -2.031 1 98.88 239 GLN A CA 1
ATOM 1803 C C . GLN A 1 239 ? -1.393 -3.818 -1.514 1 98.88 239 GLN A C 1
ATOM 1805 O O . GLN A 1 239 ? -0.295 -3.6 -2.031 1 98.88 239 GLN A O 1
ATOM 1810 N N . GLY A 1 240 ? -1.894 -3.129 -0.543 1 98.88 240 GLY A N 1
ATOM 1811 C CA . GLY A 1 240 ? -1.077 -2.082 0.05 1 98.88 240 GLY A CA 1
ATOM 1812 C C . GLY A 1 240 ? 0.195 -2.605 0.688 1 98.88 240 GLY A C 1
ATOM 1813 O O . GLY A 1 240 ? 1.253 -1.982 0.581 1 98.88 240 GLY A O 1
ATOM 1814 N N . LEU A 1 241 ? 0.09 -3.695 1.385 1 98.94 241 LEU A N 1
ATOM 1815 C CA . LEU A 1 241 ? 1.257 -4.297 2.02 1 98.94 241 LEU A CA 1
ATOM 1816 C C . LEU A 1 241 ? 2.266 -4.762 0.976 1 98.94 241 LEU A C 1
ATOM 1818 O O . LEU A 1 241 ? 3.475 -4.594 1.153 1 98.94 241 LEU A O 1
ATOM 1822 N N . LEU A 1 242 ? 1.729 -5.328 -0.096 1 98.88 242 LEU A N 1
ATOM 1823 C CA . LEU A 1 242 ? 2.602 -5.727 -1.195 1 98.88 242 LEU A CA 1
ATOM 1824 C C . LEU A 1 242 ? 3.256 -4.508 -1.838 1 98.88 242 LEU A C 1
ATOM 1826 O O . LEU A 1 242 ? 4.426 -4.559 -2.227 1 98.88 242 LEU A O 1
ATOM 1830 N N . TYR A 1 243 ? 2.477 -3.486 -1.986 1 98.75 243 TYR A N 1
ATOM 1831 C CA . TYR A 1 243 ? 2.992 -2.195 -2.428 1 98.75 243 TYR A CA 1
ATOM 1832 C C . TYR A 1 243 ? 4.16 -1.749 -1.558 1 98.75 243 TYR A C 1
ATOM 1834 O O . TYR A 1 243 ? 5.191 -1.305 -2.07 1 98.75 243 TYR A O 1
ATOM 1842 N N . SER A 1 244 ? 4.09 -1.878 -0.283 1 98.81 244 SER A N 1
ATOM 1843 C CA . SER A 1 244 ? 5.129 -1.493 0.664 1 98.81 244 SER A CA 1
ATOM 1844 C C . SER A 1 244 ? 6.383 -2.348 0.487 1 98.81 244 SER A C 1
ATOM 1846 O O . SER A 1 244 ? 7.496 -1.885 0.738 1 98.81 244 SER A O 1
ATOM 1848 N N . LEU A 1 245 ? 6.137 -3.568 0.067 1 98.81 245 LEU A N 1
ATOM 1849 C CA . LEU A 1 245 ? 7.266 -4.457 -0.175 1 98.81 245 LEU A CA 1
ATOM 1850 C C . LEU A 1 245 ? 7.969 -4.102 -1.48 1 98.81 245 LEU A C 1
ATOM 1852 O O . LEU A 1 245 ? 9.031 -4.648 -1.788 1 98.81 245 LEU A O 1
ATOM 1856 N N . GLY A 1 246 ? 7.352 -3.262 -2.258 1 98.12 246 GLY A N 1
ATOM 1857 C CA . GLY A 1 246 ? 7.98 -2.74 -3.461 1 98.12 246 GLY A CA 1
ATOM 1858 C C . GLY A 1 246 ? 7.723 -3.594 -4.688 1 98.12 246 GLY A C 1
ATOM 1859 O O . GLY A 1 246 ? 8.5 -3.564 -5.645 1 98.12 246 GLY A O 1
ATOM 1860 N N . VAL A 1 247 ? 6.598 -4.324 -4.676 1 98.5 247 VAL A N 1
ATOM 1861 C CA . VAL A 1 247 ? 6.484 -5.32 -5.734 1 98.5 247 VAL A CA 1
ATOM 1862 C C . VAL A 1 247 ? 5.344 -4.949 -6.676 1 98.5 247 VAL A C 1
ATOM 1864 O O . VAL A 1 247 ? 5.031 -5.695 -7.609 1 98.5 247 VAL A O 1
ATOM 1867 N N . SER A 1 248 ? 4.684 -3.83 -6.438 1 98.19 248 SER A N 1
ATOM 1868 C CA . SER A 1 248 ? 3.66 -3.354 -7.359 1 98.19 248 SER A CA 1
ATOM 1869 C C . SER A 1 248 ? 4.273 -2.562 -8.508 1 98.19 248 SER A C 1
ATOM 1871 O O . SER A 1 248 ? 5.496 -2.52 -8.656 1 98.19 248 SER A O 1
ATOM 1873 N N . SER A 1 249 ? 3.486 -2.094 -9.406 1 97.31 249 SER A N 1
ATOM 1874 C CA . SER A 1 249 ? 3.838 -1.214 -10.516 1 97.31 249 SER A CA 1
ATOM 1875 C C . SER A 1 249 ? 2.656 -0.342 -10.93 1 97.31 249 SER A C 1
ATOM 1877 O O . SER A 1 249 ? 1.523 -0.586 -10.508 1 97.31 249 SER A O 1
ATOM 1879 N N . PHE A 1 250 ? 2.953 0.71 -11.68 1 97.25 250 PHE A N 1
ATOM 1880 C CA . PHE A 1 250 ? 1.873 1.603 -12.086 1 97.25 250 PHE A CA 1
ATOM 1881 C C . PHE A 1 250 ? 0.868 0.872 -12.969 1 97.25 250 PHE A C 1
ATOM 1883 O O . PHE A 1 250 ? -0.335 1.127 -12.891 1 97.25 250 PHE A O 1
ATOM 1890 N N . ALA A 1 251 ? 1.376 0.023 -13.852 1 97.31 251 ALA A N 1
ATOM 1891 C CA . ALA A 1 251 ? 0.488 -0.764 -14.703 1 97.31 251 ALA A CA 1
ATOM 1892 C C . ALA A 1 251 ? -0.463 -1.615 -13.867 1 97.31 251 ALA A C 1
ATOM 1894 O O . ALA A 1 251 ? -1.65 -1.725 -14.18 1 97.31 251 ALA A O 1
ATOM 1895 N N . ILE A 1 252 ? 0.039 -2.201 -12.82 1 98.25 252 ILE A N 1
ATOM 1896 C CA . ILE A 1 252 ? -0.771 -2.992 -11.898 1 98.25 252 ILE A CA 1
ATOM 1897 C C . ILE A 1 252 ? -1.807 -2.098 -11.219 1 98.25 252 ILE A C 1
ATOM 1899 O O . ILE A 1 252 ? -2.998 -2.418 -11.203 1 98.25 252 ILE A O 1
ATOM 1903 N N . GLU A 1 253 ? -1.316 -0.952 -10.711 1 98.5 253 GLU A N 1
ATOM 1904 C CA . GLU A 1 253 ? -2.176 -0.049 -9.945 1 98.5 253 GLU A CA 1
ATOM 1905 C C . GLU A 1 253 ? -3.301 0.504 -10.82 1 98.5 253 GLU A C 1
ATOM 1907 O O . GLU A 1 253 ? -4.418 0.711 -10.344 1 98.5 253 GLU A O 1
ATOM 1912 N N . ARG A 1 254 ? -3.031 0.781 -12.023 1 98.12 254 ARG A N 1
ATOM 1913 C CA . ARG A 1 254 ? -4.062 1.28 -12.922 1 98.12 254 ARG A CA 1
ATOM 1914 C C . ARG A 1 254 ? -5.215 0.288 -13.039 1 98.12 254 ARG A C 1
ATOM 1916 O O . ARG A 1 254 ? -6.383 0.677 -13 1 98.12 254 ARG A O 1
ATOM 1923 N N . ILE A 1 255 ? -4.875 -0.956 -13.211 1 98.56 255 ILE A N 1
ATOM 1924 C CA . ILE A 1 255 ? -5.898 -1.988 -13.328 1 98.56 255 ILE A CA 1
ATOM 1925 C C . ILE A 1 255 ? -6.672 -2.107 -12.016 1 98.56 255 ILE A C 1
ATOM 1927 O O . ILE A 1 255 ? -7.902 -2.182 -12.023 1 98.56 255 ILE A O 1
ATOM 1931 N N . ILE A 1 256 ? -5.969 -2.125 -10.906 1 98.81 256 ILE A N 1
ATOM 1932 C CA . ILE A 1 256 ? -6.574 -2.309 -9.594 1 98.81 256 ILE A CA 1
ATOM 1933 C C . ILE A 1 256 ? -7.578 -1.189 -9.328 1 98.81 256 ILE A C 1
ATOM 1935 O O . ILE A 1 256 ? -8.727 -1.45 -8.953 1 98.81 256 ILE A O 1
ATOM 1939 N N . TRP A 1 257 ? -7.141 0.022 -9.531 1 98.44 257 TRP A N 1
ATOM 1940 C CA . TRP A 1 257 ? -8.016 1.15 -9.219 1 98.44 257 TRP A CA 1
ATOM 1941 C C . TRP A 1 257 ? -9.203 1.2 -10.172 1 98.44 257 TRP A C 1
ATOM 1943 O O . TRP A 1 257 ? -10.312 1.558 -9.773 1 98.44 257 TRP A O 1
ATOM 1953 N N . GLU A 1 258 ? -8.977 0.917 -11.422 1 98.44 258 GLU A N 1
ATOM 1954 C CA . GLU A 1 258 ? -10.094 0.836 -12.352 1 98.44 258 GLU A CA 1
ATOM 1955 C C . GLU A 1 258 ? -11.109 -0.223 -11.914 1 98.44 258 GLU A C 1
ATOM 1957 O O . GLU A 1 258 ? -12.312 0.012 -11.953 1 98.44 258 GLU A O 1
ATOM 1962 N N . ALA A 1 259 ? -10.617 -1.391 -11.547 1 98.69 259 ALA A N 1
ATOM 1963 C CA . ALA A 1 259 ? -11.492 -2.473 -11.102 1 98.69 259 ALA A CA 1
ATOM 1964 C C . ALA A 1 259 ? -12.297 -2.051 -9.875 1 98.69 259 ALA A C 1
ATOM 1966 O O . ALA A 1 259 ? -13.492 -2.34 -9.789 1 98.69 259 ALA A O 1
ATOM 1967 N N . ARG A 1 260 ? -11.648 -1.423 -8.961 1 98 260 ARG A N 1
ATOM 1968 C CA . ARG A 1 260 ? -12.32 -0.965 -7.754 1 98 260 ARG A CA 1
ATOM 1969 C C . ARG A 1 260 ? -13.422 0.037 -8.086 1 98 260 ARG A C 1
ATOM 1971 O O . ARG A 1 260 ? -14.516 -0.02 -7.52 1 98 260 ARG A O 1
ATOM 1978 N N . MET A 1 261 ? -13.102 0.958 -9 1 96.81 261 MET A N 1
ATOM 1979 C CA . MET A 1 261 ? -14.086 1.947 -9.422 1 96.81 261 MET A CA 1
ATOM 1980 C C . MET A 1 261 ? -15.281 1.272 -10.086 1 96.81 261 MET A C 1
ATOM 1982 O O . MET A 1 261 ? -16.391 1.82 -10.086 1 96.81 261 MET A O 1
ATOM 1986 N N . LYS A 1 262 ? -15.078 0.133 -10.586 1 97.69 262 LYS A N 1
ATOM 1987 C CA . LYS A 1 262 ? -16.141 -0.605 -11.273 1 97.69 262 LYS A CA 1
ATOM 1988 C C . LYS A 1 262 ? -16.781 -1.634 -10.352 1 97.69 262 LYS A C 1
ATOM 1990 O O . LYS A 1 262 ? -17.422 -2.58 -10.812 1 97.69 262 LYS A O 1
ATOM 1995 N N . GLY A 1 263 ? -16.516 -1.547 -9.109 1 97.69 263 GLY A N 1
ATOM 1996 C CA . GLY A 1 263 ? -17.297 -2.27 -8.125 1 97.69 263 GLY A CA 1
ATOM 1997 C C . GLY A 1 263 ? -16.609 -3.52 -7.605 1 97.69 263 GLY A C 1
ATOM 1998 O O . GLY A 1 263 ? -17.234 -4.352 -6.945 1 97.69 263 GLY A O 1
ATOM 1999 N N . ALA A 1 264 ? -15.359 -3.695 -7.902 1 98.62 264 ALA A N 1
ATOM 2000 C CA . ALA A 1 264 ? -14.641 -4.844 -7.355 1 98.62 264 ALA A CA 1
ATOM 2001 C C . ALA A 1 264 ? -14.672 -4.836 -5.832 1 98.62 264 ALA A C 1
ATOM 2003 O O . ALA A 1 264 ? -14.492 -3.789 -5.207 1 98.62 264 ALA A O 1
ATOM 2004 N N . LEU A 1 265 ? -14.961 -6 -5.246 1 98.62 265 LEU A N 1
ATOM 2005 C CA . LEU A 1 265 ? -14.859 -6.152 -3.799 1 98.62 265 LEU A CA 1
ATOM 2006 C C . LEU A 1 265 ? -13.406 -6.074 -3.34 1 98.62 265 LEU A C 1
ATOM 2008 O O . LEU A 1 265 ? -13.117 -5.535 -2.27 1 98.62 265 LEU A O 1
ATOM 2012 N N . GLY A 1 266 ? -12.523 -6.59 -4.113 1 98.69 266 GLY A N 1
ATOM 2013 C CA . GLY A 1 266 ? -11.086 -6.57 -3.914 1 98.69 266 GLY A CA 1
ATOM 2014 C C . GLY A 1 266 ? -10.297 -6.746 -5.199 1 98.69 266 GLY A C 1
ATOM 2015 O O . GLY A 1 266 ? -10.797 -7.344 -6.156 1 98.69 266 GLY A O 1
ATOM 2016 N N . ALA A 1 267 ? -9.156 -6.199 -5.254 1 98.81 267 ALA A N 1
ATOM 2017 C CA . ALA A 1 267 ? -8.25 -6.332 -6.387 1 98.81 267 ALA A CA 1
ATOM 2018 C C . ALA A 1 267 ? -6.793 -6.199 -5.945 1 98.81 267 ALA A C 1
ATOM 2020 O O . ALA A 1 267 ? -6.453 -5.301 -5.176 1 98.81 267 ALA A O 1
ATOM 2021 N N . LYS A 1 268 ? -5.965 -7.043 -6.402 1 98.69 268 LYS A N 1
ATOM 2022 C CA . LYS A 1 268 ? -4.547 -7.008 -6.059 1 98.69 268 LYS A CA 1
ATOM 2023 C C . LYS A 1 268 ? -3.713 -7.762 -7.09 1 98.69 268 LYS A C 1
ATOM 2025 O O . LYS A 1 268 ? -4.25 -8.523 -7.891 1 98.69 268 LYS A O 1
ATOM 2030 N N . LEU A 1 269 ? -2.484 -7.488 -7.004 1 98.38 269 LEU A N 1
ATOM 2031 C CA . LEU A 1 269 ? -1.614 -8.242 -7.895 1 98.38 269 LEU A CA 1
ATOM 2032 C C . LEU A 1 269 ? -1.588 -9.719 -7.508 1 98.38 269 LEU A C 1
ATOM 2034 O O . LEU A 1 269 ? -1.878 -10.07 -6.363 1 98.38 269 LEU A O 1
ATOM 2038 N N . SER A 1 270 ? -1.32 -10.57 -8.414 1 96.94 270 SER A N 1
ATOM 2039 C CA . SER A 1 270 ? -1.148 -12 -8.195 1 96.94 270 SER A CA 1
ATOM 2040 C C . SER A 1 270 ? 0.26 -12.453 -8.57 1 96.94 270 SER A C 1
ATOM 2042 O O . SER A 1 270 ? 0.717 -12.219 -9.688 1 96.94 270 SER A O 1
ATOM 2044 N N . GLY A 1 271 ? 0.887 -13.156 -7.613 1 95.56 271 GLY A N 1
ATOM 2045 C CA . GLY A 1 271 ? 2.227 -13.648 -7.875 1 95.56 271 GLY A CA 1
ATOM 2046 C C . GLY A 1 271 ? 3.316 -12.695 -7.426 1 95.56 271 GLY A C 1
ATOM 2047 O O . GLY A 1 271 ? 3.186 -12.039 -6.391 1 95.56 271 GLY A O 1
ATOM 2048 N N . ALA A 1 272 ? 4.41 -12.688 -8.18 1 95 272 ALA A N 1
ATOM 2049 C CA . ALA A 1 272 ? 5.605 -11.961 -7.75 1 95 272 ALA A CA 1
ATOM 2050 C C . ALA A 1 272 ? 5.43 -10.461 -7.93 1 95 272 ALA A C 1
ATOM 2052 O O . ALA A 1 272 ? 5.988 -9.664 -7.168 1 95 272 ALA A O 1
ATOM 2053 N N . GLY A 1 273 ? 4.75 -10.023 -8.922 1 97.06 273 GLY A N 1
ATOM 2054 C CA . GLY A 1 273 ? 4.523 -8.609 -9.164 1 97.06 273 GLY A CA 1
ATOM 2055 C C . GLY A 1 273 ? 5.508 -8.008 -10.141 1 97.06 273 GLY A C 1
ATOM 2056 O O . GLY A 1 273 ? 6.121 -8.727 -10.938 1 97.06 273 GLY A O 1
ATOM 2057 N N . GLY A 1 274 ? 5.586 -6.641 -10.141 1 96.62 274 GLY A N 1
ATOM 2058 C CA . GLY A 1 274 ? 6.398 -5.918 -11.109 1 96.62 274 GLY A CA 1
ATOM 2059 C C . GLY A 1 274 ? 5.777 -5.867 -12.492 1 96.62 274 GLY A C 1
ATOM 2060 O O . GLY A 1 274 ? 6.297 -5.199 -13.383 1 96.62 274 GLY A O 1
ATOM 2061 N N . GLY A 1 275 ? 4.73 -6.41 -12.719 1 96.62 275 GLY A N 1
ATOM 2062 C CA . GLY A 1 275 ? 3.904 -6.664 -13.891 1 96.62 275 GLY A CA 1
ATOM 2063 C C . GLY A 1 275 ? 2.961 -7.84 -13.703 1 96.62 275 GLY A C 1
ATOM 2064 O O . GLY A 1 275 ? 2.469 -8.078 -12.602 1 96.62 275 GLY A O 1
ATOM 2065 N N . GLY A 1 276 ? 2.635 -8.453 -14.805 1 96.06 276 GLY A N 1
ATOM 2066 C CA . GLY A 1 276 ? 1.803 -9.641 -14.703 1 96.06 276 GLY A CA 1
ATOM 2067 C C . GLY A 1 276 ? 0.32 -9.328 -14.641 1 96.06 276 GLY A C 1
ATOM 2068 O O . GLY A 1 276 ? -0.188 -8.547 -15.445 1 96.06 276 GLY A O 1
ATOM 2069 N N . CYS A 1 277 ? -0.311 -10.023 -13.656 1 97.12 277 CYS A N 1
ATOM 2070 C CA . CYS A 1 277 ? -1.767 -9.93 -13.68 1 97.12 277 CYS A CA 1
ATOM 2071 C C . CYS A 1 277 ? -2.309 -9.531 -12.312 1 97.12 277 CYS A C 1
ATOM 2073 O O . CYS A 1 277 ? -1.609 -9.641 -11.305 1 97.12 277 CYS A O 1
ATOM 2075 N N . VAL A 1 278 ? -3.525 -9.031 -12.383 1 98.19 278 VAL A N 1
ATOM 2076 C CA . VAL A 1 278 ? -4.328 -8.656 -11.227 1 98.19 278 VAL A CA 1
ATOM 2077 C C . VAL A 1 278 ? -5.488 -9.641 -11.062 1 98.19 278 VAL A C 1
ATOM 2079 O O . VAL A 1 278 ? -6.125 -10.023 -12.047 1 98.19 278 VAL A O 1
ATOM 2082 N N . VAL A 1 279 ? -5.629 -10.133 -9.852 1 98.56 279 VAL A N 1
ATOM 2083 C CA . VAL A 1 279 ? -6.82 -10.906 -9.523 1 98.56 279 VAL A CA 1
ATOM 2084 C C . VAL A 1 279 ? -7.895 -9.984 -8.953 1 98.56 279 VAL A C 1
ATOM 2086 O O . VAL A 1 279 ? -7.617 -9.172 -8.062 1 98.56 279 VAL A O 1
ATOM 2089 N N . ILE A 1 280 ? -9.133 -10.062 -9.484 1 98.75 280 ILE A N 1
ATOM 2090 C CA . ILE A 1 280 ? -10.227 -9.172 -9.133 1 98.75 280 ILE A CA 1
ATOM 2091 C C . ILE A 1 280 ? -11.406 -9.977 -8.594 1 98.75 280 ILE A C 1
ATOM 2093 O O . ILE A 1 280 ? -11.953 -10.828 -9.289 1 98.75 280 ILE A O 1
ATOM 2097 N N . LEU A 1 281 ? -11.68 -9.789 -7.344 1 98.75 281 LEU A N 1
ATOM 2098 C CA . LEU A 1 281 ? -12.875 -10.367 -6.738 1 98.75 281 LEU A CA 1
ATOM 2099 C C . LEU A 1 281 ? -14.094 -9.484 -6.992 1 98.75 281 LEU A C 1
ATOM 2101 O O . LEU A 1 281 ? -14.117 -8.32 -6.586 1 98.75 281 LEU A O 1
ATOM 2105 N N . HIS A 1 282 ? -15.039 -9.984 -7.664 1 98.31 282 HIS A N 1
ATOM 2106 C CA . HIS A 1 282 ? -16.219 -9.234 -8.07 1 98.31 282 HIS A CA 1
ATOM 2107 C C . HIS A 1 282 ? -17.453 -10.141 -8.141 1 98.31 282 HIS A C 1
ATOM 2109 O O . HIS A 1 282 ? -17.344 -11.297 -8.547 1 98.31 282 HIS A O 1
ATOM 2115 N N . GLU A 1 283 ? -18.578 -9.594 -7.828 1 97.12 283 GLU A N 1
ATOM 2116 C CA . GLU A 1 283 ? -19.828 -10.367 -7.867 1 97.12 283 GLU A CA 1
ATOM 2117 C C . GLU A 1 283 ? -20.188 -10.766 -9.297 1 97.12 283 GLU A C 1
ATOM 2119 O O . GLU A 1 283 ? -20.859 -11.766 -9.516 1 97.12 283 GLU A O 1
ATOM 2124 N N . ALA A 1 284 ? -19.75 -9.953 -10.234 1 97.38 284 ALA A N 1
ATOM 2125 C CA . ALA A 1 284 ? -19.969 -10.211 -11.656 1 97.38 284 ALA A CA 1
ATOM 2126 C C . ALA A 1 284 ? -18.641 -10.195 -12.422 1 97.38 284 ALA A C 1
ATOM 2128 O O . ALA A 1 284 ? -18.375 -9.273 -13.195 1 97.38 284 ALA A O 1
ATOM 2129 N N . PRO A 1 285 ? -17.891 -11.25 -12.312 1 97.38 285 PRO A N 1
ATOM 2130 C CA . PRO A 1 285 ? -16.562 -11.258 -12.906 1 97.38 285 PRO A CA 1
ATOM 2131 C C . PRO A 1 285 ? -16.578 -11.07 -14.422 1 97.38 285 PRO A C 1
ATOM 2133 O O . PRO A 1 285 ? -15.664 -10.477 -14.992 1 97.38 285 PRO A O 1
ATOM 2136 N N . GLU A 1 286 ? -17.562 -11.57 -15.117 1 97.38 286 GLU A N 1
ATOM 2137 C CA . GLU A 1 286 ? -17.688 -11.398 -16.562 1 97.38 286 GLU A CA 1
ATOM 2138 C C . GLU A 1 286 ? -17.812 -9.93 -16.938 1 97.38 286 GLU A C 1
ATOM 2140 O O . GLU A 1 286 ? -17.188 -9.469 -17.891 1 97.38 286 GLU A O 1
ATOM 2145 N N . GLU A 1 287 ? -18.578 -9.242 -16.188 1 97 287 GLU A N 1
ATOM 2146 C CA . GLU A 1 287 ? -18.828 -7.828 -16.469 1 97 287 GLU A CA 1
ATOM 2147 C C . GLU A 1 287 ? -17.562 -6.992 -16.266 1 97 287 GLU A C 1
ATOM 2149 O O . GLU A 1 287 ? -17.219 -6.172 -17.109 1 97 287 GLU A O 1
ATOM 2154 N N . VAL A 1 288 ? -16.891 -7.227 -15.156 1 97.12 288 VAL A N 1
ATOM 2155 C CA . VAL A 1 288 ? -15.711 -6.414 -14.875 1 97.12 288 VAL A CA 1
ATOM 2156 C C . VAL A 1 288 ? -14.602 -6.734 -15.875 1 97.12 288 VAL A C 1
ATOM 2158 O O . VAL A 1 288 ? -13.883 -5.84 -16.328 1 97.12 288 VAL A O 1
ATOM 2161 N N . ALA A 1 289 ? -14.492 -7.938 -16.203 1 96.75 289 ALA A N 1
ATOM 2162 C CA . ALA A 1 289 ? -13.453 -8.344 -17.141 1 96.75 289 ALA A CA 1
ATOM 2163 C C . ALA A 1 289 ? -13.656 -7.68 -18.5 1 96.75 289 ALA A C 1
ATOM 2165 O O . ALA A 1 289 ? -12.688 -7.316 -19.172 1 96.75 289 ALA A O 1
ATOM 2166 N N . SER A 1 290 ? -14.859 -7.504 -18.891 1 96.56 290 SER A N 1
ATOM 2167 C CA . SER A 1 290 ? -15.172 -6.965 -20.219 1 96.56 290 SER A CA 1
ATOM 2168 C C . SER A 1 290 ? -15.055 -5.445 -20.234 1 96.56 290 SER A C 1
ATOM 2170 O O . SER A 1 290 ? -15.039 -4.832 -21.312 1 96.56 290 SER A O 1
ATOM 2172 N N . ASN A 1 291 ? -14.852 -4.84 -19.125 1 96.25 291 ASN A N 1
ATOM 2173 C CA . ASN A 1 291 ? -14.953 -3.385 -19.062 1 96.25 291 ASN A CA 1
ATOM 2174 C C . ASN A 1 291 ? -13.656 -2.748 -18.578 1 96.25 291 ASN A C 1
ATOM 2176 O O . ASN A 1 291 ? -13.625 -1.56 -18.25 1 96.25 291 ASN A O 1
ATOM 2180 N N . LEU A 1 292 ? -12.641 -3.514 -18.5 1 97.5 292 LEU A N 1
ATOM 2181 C CA . LEU A 1 292 ? -11.359 -2.961 -18.078 1 97.5 292 LEU A CA 1
ATOM 2182 C C . LEU A 1 292 ? -10.562 -2.463 -19.281 1 97.5 292 LEU A C 1
ATOM 2184 O O . LEU A 1 292 ? -10.172 -3.252 -20.141 1 97.5 292 LEU A O 1
ATOM 2188 N N . THR A 1 293 ? -10.227 -1.224 -19.312 1 96.75 293 THR A N 1
ATOM 2189 C CA . THR A 1 293 ? -9.508 -0.63 -20.438 1 96.75 293 THR A CA 1
ATOM 2190 C C . THR A 1 293 ? -8.008 -0.625 -20.172 1 96.75 293 THR A C 1
ATOM 2192 O O . THR A 1 293 ? -7.211 -0.549 -21.109 1 96.75 293 THR A O 1
ATOM 2195 N N . SER A 1 294 ? -7.598 -0.699 -18.922 1 95.94 294 SER A N 1
ATOM 2196 C CA . SER A 1 294 ? -6.188 -0.602 -18.547 1 95.94 294 SER A CA 1
ATOM 2197 C C . SER A 1 294 ? -5.484 -1.947 -18.703 1 95.94 294 SER A C 1
ATOM 2199 O O . SER A 1 294 ? -4.262 -2.031 -18.562 1 95.94 294 SER A O 1
ATOM 2201 N N . ALA A 1 295 ? -6.25 -3.016 -18.938 1 95.75 295 ALA A N 1
ATOM 2202 C CA . ALA A 1 295 ? -5.684 -4.355 -19.031 1 95.75 295 ALA A CA 1
ATOM 2203 C C . ALA A 1 295 ? -5.383 -4.719 -20.484 1 95.75 295 ALA A C 1
ATOM 2205 O O . ALA A 1 295 ? -6.148 -4.371 -21.391 1 95.75 295 ALA A O 1
ATOM 2206 N N . SER A 1 296 ? -4.277 -5.355 -20.719 1 94.94 296 SER A N 1
ATOM 2207 C CA . SER A 1 296 ? -3.98 -5.895 -22.047 1 94.94 296 SER A CA 1
ATOM 2208 C C . SER A 1 296 ? -4.918 -7.043 -22.391 1 94.94 296 SER A C 1
ATOM 2210 O O . SER A 1 296 ? -5.34 -7.176 -23.547 1 94.94 296 SER A O 1
ATOM 2212 N N . ILE A 1 297 ? -5.188 -7.867 -21.516 1 94.06 297 ILE A N 1
ATOM 2213 C CA . ILE A 1 297 ? -6.156 -8.953 -21.625 1 94.06 297 ILE A CA 1
ATOM 2214 C C . ILE A 1 297 ? -6.84 -9.164 -20.281 1 94.06 297 ILE A C 1
ATOM 2216 O O . ILE A 1 297 ? -6.207 -9.031 -19.219 1 94.06 297 ILE A O 1
ATOM 2220 N N . SER A 1 298 ? -8.102 -9.445 -20.266 1 96.06 298 SER A N 1
ATOM 2221 C CA . SER A 1 298 ? -8.867 -9.734 -19.047 1 96.06 298 SER A CA 1
ATOM 2222 C C . SER A 1 298 ? -9.953 -10.773 -19.328 1 96.06 298 SER A C 1
ATOM 2224 O O . SER A 1 298 ? -10.508 -10.828 -20.422 1 96.06 298 SER A O 1
ATOM 2226 N N . PHE A 1 299 ? -10.219 -11.609 -18.375 1 95.5 299 PHE A N 1
ATOM 2227 C CA . PHE A 1 299 ? -11.211 -12.672 -18.516 1 95.5 299 PHE A CA 1
ATOM 2228 C C . PHE A 1 299 ? -11.719 -13.133 -17.156 1 95.5 299 PHE A C 1
ATOM 2230 O O . PHE A 1 299 ? -11.023 -13.008 -16.156 1 95.5 299 PHE A O 1
ATOM 2237 N N . PRO A 1 300 ? -12.984 -13.609 -17.172 1 96.5 300 PRO A N 1
ATOM 2238 C CA . PRO A 1 300 ? -13.422 -14.266 -15.953 1 96.5 300 PRO A CA 1
ATOM 2239 C C . PRO A 1 300 ? -12.688 -15.586 -15.695 1 96.5 300 PRO A C 1
ATOM 2241 O O . PRO A 1 300 ? -12.375 -16.312 -16.641 1 96.5 300 PRO A O 1
ATOM 2244 N N . ALA A 1 301 ? -12.375 -15.875 -14.461 1 94.12 301 ALA A N 1
ATOM 2245 C CA . ALA A 1 301 ? -11.664 -17.094 -14.117 1 94.12 301 ALA A CA 1
ATOM 2246 C C . ALA A 1 301 ? -12.562 -18.047 -13.32 1 94.12 301 ALA A C 1
ATOM 2248 O O . ALA A 1 301 ? -13.414 -17.609 -12.555 1 94.12 301 ALA A O 1
ATOM 2249 N N . ARG A 1 302 ? -12.344 -19.297 -13.586 1 94.06 302 ARG A N 1
ATOM 2250 C CA . ARG A 1 302 ? -12.992 -20.328 -12.789 1 94.06 302 ARG A CA 1
ATOM 2251 C C . ARG A 1 302 ? -11.961 -21.172 -12.039 1 94.06 302 ARG A C 1
ATOM 2253 O O . ARG A 1 302 ? -10.852 -21.375 -12.523 1 94.06 302 ARG A O 1
ATOM 2260 N N . VAL A 1 303 ? -12.398 -21.594 -10.883 1 95.56 303 VAL A N 1
ATOM 2261 C CA . VAL A 1 303 ? -11.523 -22.469 -10.102 1 95.56 303 VAL A CA 1
ATOM 2262 C C . VAL A 1 303 ? -11.445 -23.844 -10.75 1 95.56 303 VAL A C 1
ATOM 2264 O O . VAL A 1 303 ? -12.469 -24.484 -10.992 1 95.56 303 VAL A O 1
ATOM 2267 N N . SER A 1 304 ? -10.273 -24.219 -11.086 1 96.25 304 SER A N 1
ATOM 2268 C CA . SER A 1 304 ? -10.102 -25.562 -11.594 1 96.25 304 SER A CA 1
ATOM 2269 C C . SER A 1 304 ? -10.258 -26.609 -10.484 1 96.25 304 SER A C 1
ATOM 2271 O O . SER A 1 304 ? -9.484 -26.609 -9.523 1 96.25 304 SER A O 1
ATOM 2273 N N . ARG A 1 305 ? -11.141 -27.453 -10.641 1 94.19 305 ARG A N 1
ATOM 2274 C CA . ARG A 1 305 ? -11.383 -28.484 -9.625 1 94.19 305 ARG A CA 1
ATOM 2275 C C . ARG A 1 305 ? -10.25 -29.516 -9.609 1 94.19 305 ARG A C 1
ATOM 2277 O O . ARG A 1 305 ? -9.945 -30.094 -8.562 1 94.19 305 ARG A O 1
ATOM 2284 N N . ARG A 1 306 ? -9.727 -29.719 -10.773 1 95.5 306 ARG A N 1
ATOM 2285 C CA . ARG A 1 306 ? -8.68 -30.734 -10.891 1 95.5 306 ARG A CA 1
ATOM 2286 C C . ARG A 1 306 ? -7.316 -30.078 -11.102 1 95.5 306 ARG A C 1
ATOM 2288 O O . ARG A 1 306 ? -7.203 -29.062 -11.789 1 95.5 306 ARG A O 1
ATOM 2295 N N . GLY A 1 307 ? -6.309 -30.719 -10.445 1 97.75 307 GLY A N 1
ATOM 2296 C CA . GLY A 1 307 ? -4.934 -30.359 -10.75 1 97.75 307 GLY A CA 1
ATOM 2297 C C . GLY A 1 307 ? -4.441 -30.953 -12.062 1 97.75 307 GLY A C 1
ATOM 2298 O O . GLY A 1 307 ? -5.18 -30.984 -13.047 1 97.75 307 GLY A O 1
ATOM 2299 N N . VAL A 1 308 ? -3.281 -31.359 -12.094 1 98.62 308 VAL A N 1
ATOM 2300 C CA . VAL A 1 308 ? -2.693 -31.953 -13.297 1 98.62 308 VAL A CA 1
ATOM 2301 C C . VAL A 1 308 ? -3.395 -33.281 -13.625 1 98.62 308 VAL A C 1
ATOM 2303 O O . VAL A 1 308 ? -3.73 -34.031 -12.727 1 98.62 308 VAL A O 1
ATOM 2306 N N . VAL A 1 309 ? -3.701 -33.469 -14.859 1 98.06 309 VAL A N 1
ATOM 2307 C CA . VAL A 1 309 ? -4.387 -34.688 -15.297 1 98.06 309 VAL A CA 1
ATOM 2308 C C . VAL A 1 309 ? -3.771 -35.188 -16.609 1 98.06 309 VAL A C 1
ATOM 2310 O O . VAL A 1 309 ? -3.197 -34.406 -17.359 1 98.06 309 VAL A O 1
ATOM 2313 N N . LEU A 1 310 ? -3.902 -36.469 -16.812 1 97.75 310 LEU A N 1
ATOM 2314 C CA . LEU A 1 310 ? -3.633 -37.031 -18.141 1 97.75 310 LEU A CA 1
ATOM 2315 C C . LEU A 1 310 ? -4.785 -36.719 -19.094 1 97.75 310 LEU A C 1
ATOM 2317 O O . LEU A 1 310 ? -5.953 -36.781 -18.688 1 97.75 310 LEU A O 1
ATOM 2321 N N . GLU A 1 311 ? -4.371 -36.344 -20.234 1 95.06 311 GLU A N 1
ATOM 2322 C CA . GLU A 1 311 ? -5.387 -36.156 -21.266 1 95.06 311 GLU A CA 1
ATOM 2323 C C . GLU A 1 311 ? -5.574 -37.406 -22.109 1 95.06 311 GLU A C 1
ATOM 2325 O O . GLU A 1 311 ? -4.641 -38.188 -22.266 1 95.06 311 GLU A O 1
ATOM 2330 N N . PRO A 1 312 ? -6.836 -37.656 -22.578 1 86.56 312 PRO A N 1
ATOM 2331 C CA . PRO A 1 312 ? -7.066 -38.844 -23.422 1 86.56 312 PRO A CA 1
ATOM 2332 C C . PRO A 1 312 ? -6.23 -38.844 -24.703 1 86.56 312 PRO A C 1
ATOM 2334 O O . PRO A 1 312 ? -5.875 -37.781 -25.203 1 86.56 312 PRO A O 1
ATOM 2337 N N . MET B 1 1 ? -7.207 49.312 16.547 1 84.56 1 MET B N 1
ATOM 2338 C CA . MET B 1 1 ? -5.906 48.656 16.469 1 84.56 1 MET B CA 1
ATOM 2339 C C . MET B 1 1 ? -6.012 47.312 15.734 1 84.56 1 MET B C 1
ATOM 2341 O O . MET B 1 1 ? -6.953 46.562 15.961 1 84.56 1 MET B O 1
ATOM 2345 N N . ARG B 1 2 ? -5.203 47.188 14.672 1 93.62 2 ARG B N 1
ATOM 2346 C CA . ARG B 1 2 ? -5.203 45.969 13.883 1 93.62 2 ARG B CA 1
ATOM 2347 C C . ARG B 1 2 ? -3.898 45.188 14.062 1 93.62 2 ARG B C 1
ATOM 2349 O O . ARG B 1 2 ? -2.83 45.781 14.18 1 93.62 2 ARG B O 1
ATOM 2356 N N . VAL B 1 3 ? -4.051 43.906 14.234 1 97.75 3 VAL B N 1
ATOM 2357 C CA . VAL B 1 3 ? -2.889 43.031 14.367 1 97.75 3 VAL B CA 1
ATOM 2358 C C . VAL B 1 3 ? -2.904 42 13.266 1 97.75 3 VAL B C 1
ATOM 2360 O O . VAL B 1 3 ? -3.971 41.5 12.867 1 97.75 3 VAL B O 1
ATOM 2363 N N . ARG B 1 4 ? -1.709 41.688 12.727 1 98.25 4 ARG B N 1
ATOM 2364 C CA . ARG B 1 4 ? -1.584 40.656 11.703 1 98.25 4 ARG B CA 1
ATOM 2365 C C . ARG B 1 4 ? -0.625 39.562 12.148 1 98.25 4 ARG B C 1
ATOM 2367 O O . ARG B 1 4 ? 0.411 39.812 12.75 1 98.25 4 ARG B O 1
ATOM 2374 N N . ALA B 1 5 ? -1.001 38.344 11.922 1 98.62 5 ALA B N 1
ATOM 2375 C CA . ALA B 1 5 ? -0.151 37.188 12.195 1 98.62 5 ALA B CA 1
ATOM 2376 C C . ALA B 1 5 ? -0.215 36.188 11.047 1 98.62 5 ALA B C 1
ATOM 2378 O O . ALA B 1 5 ? -1.17 36.188 10.266 1 98.62 5 ALA B O 1
ATOM 2379 N N . SER B 1 6 ? 0.83 35.406 10.891 1 98.44 6 SER B N 1
ATOM 2380 C CA . SER B 1 6 ? 0.858 34.375 9.867 1 98.44 6 SER B CA 1
ATOM 2381 C C . SER B 1 6 ? 1.502 33.094 10.398 1 98.44 6 SER B C 1
ATOM 2383 O O . SER B 1 6 ? 2.32 33.156 11.32 1 98.44 6 SER B O 1
ATOM 2385 N N . ALA B 1 7 ? 1.101 32 9.93 1 98.44 7 ALA B N 1
ATOM 2386 C CA . ALA B 1 7 ? 1.594 30.703 10.344 1 98.44 7 ALA B CA 1
ATOM 2387 C C . ALA B 1 7 ? 1.808 29.781 9.148 1 98.44 7 ALA B C 1
ATOM 2389 O O . ALA B 1 7 ? 1.055 29.844 8.172 1 98.44 7 ALA B O 1
ATOM 2390 N N . PRO B 1 8 ? 2.822 28.938 9.227 1 97.94 8 PRO B N 1
ATOM 2391 C CA . PRO B 1 8 ? 3.131 28.047 8.109 1 97.94 8 PRO B CA 1
ATOM 2392 C C . PRO B 1 8 ? 2.195 26.844 8.047 1 97.94 8 PRO B C 1
ATOM 2394 O O . PRO B 1 8 ? 1.446 26.578 8.992 1 97.94 8 PRO B O 1
ATOM 2397 N N . SER B 1 9 ? 2.221 26.203 6.879 1 97.38 9 SER B N 1
ATOM 2398 C CA . SER B 1 9 ? 1.487 24.953 6.691 1 97.38 9 SER B CA 1
ATOM 2399 C C . SER B 1 9 ? 2.365 23.75 6.992 1 97.38 9 SER B C 1
ATOM 2401 O O . SER B 1 9 ? 3.398 23.875 7.652 1 97.38 9 SER B O 1
ATOM 2403 N N . GLN B 1 10 ? 1.834 22.578 6.707 1 96.56 10 GLN B N 1
ATOM 2404 C CA . GLN B 1 10 ? 2.502 21.344 7.113 1 96.56 10 GLN B CA 1
ATOM 2405 C C . GLN B 1 10 ? 2.602 20.359 5.945 1 96.56 10 GLN B C 1
ATOM 2407 O O . GLN B 1 10 ? 1.743 20.359 5.062 1 96.56 10 GLN B O 1
ATOM 2412 N N . ALA B 1 11 ? 3.637 19.578 5.934 1 96.75 11 ALA B N 1
ATOM 2413 C CA . ALA B 1 11 ? 3.695 18.344 5.152 1 96.75 11 ALA B CA 1
ATOM 2414 C C . ALA B 1 11 ? 4.18 17.188 6 1 96.75 11 ALA B C 1
ATOM 2416 O O . ALA B 1 11 ? 5.242 17.25 6.625 1 96.75 11 ALA B O 1
ATOM 2417 N N . PHE B 1 12 ? 3.426 16.141 6.02 1 97.12 12 PHE B N 1
ATOM 2418 C CA . PHE B 1 12 ? 3.852 14.922 6.707 1 97.12 12 PHE B CA 1
ATOM 2419 C C . PHE B 1 12 ? 4.977 14.227 5.941 1 97.12 12 PHE B C 1
ATOM 2421 O O . PHE B 1 12 ? 4.902 14.086 4.719 1 97.12 12 PHE B O 1
ATOM 2428 N N . LEU B 1 13 ? 5.961 13.867 6.684 1 98.06 13 LEU B N 1
ATOM 2429 C CA . LEU B 1 13 ? 6.953 12.977 6.086 1 98.06 13 LEU B CA 1
ATOM 2430 C C . LEU B 1 13 ? 6.625 11.523 6.391 1 98.06 13 LEU B C 1
ATOM 2432 O O . LEU B 1 13 ? 6.766 10.656 5.52 1 98.06 13 LEU B O 1
ATOM 2436 N N . LEU B 1 14 ? 6.262 11.25 7.66 1 98.69 14 LEU B N 1
ATOM 2437 C CA . LEU B 1 14 ? 5.938 9.891 8.078 1 98.69 14 LEU B CA 1
ATOM 2438 C C . LEU B 1 14 ? 4.973 9.906 9.258 1 98.69 14 LEU B C 1
ATOM 2440 O O . LEU B 1 14 ? 5.016 10.82 10.094 1 98.69 14 LEU B O 1
ATOM 2444 N N . GLY B 1 15 ? 4.086 8.867 9.336 1 98.19 15 GLY B N 1
ATOM 2445 C CA . GLY B 1 15 ? 3.365 8.633 10.578 1 98.19 15 GLY B CA 1
ATOM 2446 C C . GLY B 1 15 ? 1.904 9.031 10.5 1 98.19 15 GLY B C 1
ATOM 2447 O O . GLY B 1 15 ? 1.181 8.945 11.492 1 98.19 15 GLY B O 1
ATOM 2448 N N . GLU B 1 16 ? 1.366 9.422 9.32 1 97.06 16 GLU B N 1
ATOM 2449 C CA . GLU B 1 16 ? -0.042 9.781 9.172 1 97.06 16 GLU B CA 1
ATOM 2450 C C . GLU B 1 16 ? -0.95 8.688 9.727 1 97.06 16 GLU B C 1
ATOM 2452 O O . GLU B 1 16 ? -0.658 7.496 9.578 1 97.06 16 GLU B O 1
ATOM 2457 N N . HIS B 1 17 ? -2.059 9.102 10.328 1 98 17 HIS B N 1
ATOM 2458 C CA . HIS B 1 17 ? -3.082 8.227 10.891 1 98 17 HIS B CA 1
ATOM 2459 C C . HIS B 1 17 ? -2.525 7.395 12.039 1 98 17 HIS B C 1
ATOM 2461 O O . HIS B 1 17 ? -3.133 7.32 13.109 1 98 17 HIS B O 1
ATOM 2467 N N . ALA B 1 18 ? -1.36 6.785 11.906 1 98.56 18 ALA B N 1
ATOM 2468 C CA . ALA B 1 18 ? -0.78 5.953 12.961 1 98.56 18 ALA B CA 1
ATOM 2469 C C . ALA B 1 18 ? -0.517 6.766 14.219 1 98.56 18 ALA B C 1
ATOM 2471 O O . ALA B 1 18 ? -0.572 6.23 15.336 1 98.56 18 ALA B O 1
ATOM 2472 N N . VAL B 1 19 ? -0.271 8.023 14.07 1 98.19 19 VAL B N 1
ATOM 2473 C CA . VAL B 1 19 ? 0.013 8.906 15.195 1 98.19 19 VAL B CA 1
ATOM 2474 C C . VAL B 1 19 ? -1.205 8.984 16.109 1 98.19 19 VAL B C 1
ATOM 2476 O O . VAL B 1 19 ? -1.068 9.203 17.312 1 98.19 19 VAL B O 1
ATOM 2479 N N . LEU B 1 20 ? -2.348 8.781 15.578 1 97.31 20 LEU B N 1
ATOM 2480 C CA . LEU B 1 20 ? -3.564 8.797 16.391 1 97.31 20 LEU B CA 1
ATOM 2481 C C . LEU B 1 20 ? -3.682 7.527 17.219 1 97.31 20 LEU B C 1
ATOM 2483 O O . LEU B 1 20 ? -4.535 7.441 18.109 1 97.31 20 LEU B O 1
ATOM 2487 N N . TYR B 1 21 ? -2.818 6.57 16.938 1 97.5 21 TYR B N 1
ATOM 2488 C CA . TYR B 1 21 ? -2.895 5.277 17.609 1 97.5 21 TYR B CA 1
ATOM 2489 C C . TYR B 1 21 ? -1.586 4.953 18.312 1 97.5 21 TYR B C 1
ATOM 2491 O O . TYR B 1 21 ? -1.23 3.783 18.469 1 97.5 21 TYR B O 1
ATOM 2499 N N . GLY B 1 22 ? -0.843 5.953 18.656 1 96.75 22 GLY B N 1
ATOM 2500 C CA . GLY B 1 22 ? 0.302 5.754 19.531 1 96.75 22 GLY B CA 1
ATOM 2501 C C . GLY B 1 22 ? 1.631 5.84 18.797 1 96.75 22 GLY B C 1
ATOM 2502 O O . GLY B 1 22 ? 2.689 5.855 19.422 1 96.75 22 GLY B O 1
ATOM 2503 N N . SER B 1 23 ? 1.677 5.887 17.516 1 98 23 SER B N 1
ATOM 2504 C CA . SER B 1 23 ? 2.902 6.004 16.719 1 98 23 SER B CA 1
ATOM 2505 C C . SER B 1 23 ? 3.461 7.422 16.781 1 98 23 SER B C 1
ATOM 2507 O O . SER B 1 23 ? 2.709 8.383 16.938 1 98 23 SER B O 1
ATOM 2509 N N . PRO B 1 24 ? 4.785 7.543 16.703 1 98.38 24 PRO B N 1
ATOM 2510 C CA . PRO B 1 24 ? 5.324 8.883 16.469 1 98.38 24 PRO B CA 1
ATOM 2511 C C . PRO B 1 24 ? 5.023 9.391 15.055 1 98.38 24 PRO B C 1
ATOM 2513 O O . PRO B 1 24 ? 4.52 8.633 14.219 1 98.38 24 PRO B O 1
ATOM 2516 N N . ALA B 1 25 ? 5.312 10.664 14.844 1 98.69 25 ALA B N 1
ATOM 2517 C CA . ALA B 1 25 ? 5.156 11.266 13.523 1 98.69 25 ALA B CA 1
ATOM 2518 C C . ALA B 1 25 ? 6.281 12.258 13.242 1 98.69 25 ALA B C 1
ATOM 2520 O O . ALA B 1 25 ? 6.895 12.797 14.164 1 98.69 25 ALA B O 1
ATOM 2521 N N . LEU B 1 26 ? 6.602 12.367 12.055 1 98.62 26 LEU B N 1
ATOM 2522 C CA . LEU B 1 26 ? 7.613 13.273 11.523 1 98.62 26 LEU B CA 1
ATOM 2523 C C . LEU B 1 26 ? 7.031 14.164 10.43 1 98.62 26 LEU B C 1
ATOM 2525 O O . LEU B 1 26 ? 6.5 13.656 9.438 1 98.62 26 LEU B O 1
ATOM 2529 N N . ALA B 1 27 ? 7.098 15.477 10.617 1 98.19 27 ALA B N 1
ATOM 2530 C CA . ALA B 1 27 ? 6.496 16.406 9.656 1 98.19 27 ALA B CA 1
ATOM 2531 C C . ALA B 1 27 ? 7.355 17.656 9.492 1 98.19 27 ALA B C 1
ATOM 2533 O O . ALA B 1 27 ? 8.258 17.906 10.297 1 98.19 27 ALA B O 1
ATOM 2534 N N . LEU B 1 28 ? 7.039 18.391 8.398 1 97.25 28 LEU B N 1
ATOM 2535 C CA . LEU B 1 28 ? 7.723 19.641 8.078 1 97.25 28 LEU B CA 1
ATOM 2536 C C . LEU B 1 28 ? 6.754 20.812 8.109 1 97.25 28 LEU B C 1
ATOM 2538 O O . LEU B 1 28 ? 5.617 20.703 7.641 1 97.25 28 LEU B O 1
ATOM 2542 N N . SER B 1 29 ? 7.242 21.891 8.727 1 97.62 29 SER B N 1
ATOM 2543 C CA . SER B 1 29 ? 6.566 23.156 8.461 1 97.62 29 SER B CA 1
ATOM 2544 C C . SER B 1 29 ? 6.922 23.688 7.07 1 97.62 29 SER B C 1
ATOM 2546 O O . SER B 1 29 ? 8.102 23.812 6.734 1 97.62 29 SER B O 1
ATOM 2548 N N . VAL B 1 30 ? 5.945 23.922 6.289 1 96.12 30 VAL B N 1
ATOM 2549 C CA . VAL B 1 30 ? 6.145 24.359 4.91 1 96.12 30 VAL B CA 1
ATOM 2550 C C . VAL B 1 30 ? 5.957 25.875 4.809 1 96.12 30 VAL B C 1
ATOM 2552 O O . VAL B 1 30 ? 5.07 26.438 5.453 1 96.12 30 VAL B O 1
ATOM 2555 N N . ASP B 1 31 ? 6.684 26.5 3.912 1 93.31 31 ASP B N 1
ATOM 2556 C CA . ASP B 1 31 ? 6.727 27.953 3.826 1 93.31 31 ASP B CA 1
ATOM 2557 C C . ASP B 1 31 ? 5.531 28.484 3.039 1 93.31 31 ASP B C 1
ATOM 2559 O O . ASP B 1 31 ? 5.676 29.406 2.238 1 93.31 31 ASP B O 1
ATOM 2563 N N . LYS B 1 32 ? 4.484 27.922 2.971 1 95.62 32 LYS B N 1
ATOM 2564 C CA . LYS B 1 32 ? 3.166 28.438 2.604 1 95.62 32 LYS B CA 1
ATOM 2565 C C . LYS B 1 32 ? 2.35 28.797 3.842 1 95.62 32 LYS B C 1
ATOM 2567 O O . LYS B 1 32 ? 2.092 27.938 4.691 1 95.62 32 LYS B O 1
ATOM 2572 N N . ARG B 1 33 ? 1.964 30.062 3.898 1 97.06 33 ARG B N 1
ATOM 2573 C CA . ARG B 1 33 ? 1.464 30.547 5.18 1 97.06 33 ARG B CA 1
ATOM 2574 C C . ARG B 1 33 ? 0.013 31 5.066 1 97.06 33 ARG B C 1
ATOM 2576 O O . ARG B 1 33 ? -0.443 31.375 3.98 1 97.06 33 ARG B O 1
ATOM 2583 N N . SER B 1 34 ? -0.684 30.938 6.121 1 97.12 34 SER B N 1
ATOM 2584 C CA . SER B 1 34 ? -1.961 31.609 6.312 1 97.12 34 SER B CA 1
ATOM 2585 C C . SER B 1 34 ? -1.783 32.906 7.074 1 97.12 34 SER B C 1
ATOM 2587 O O . SER B 1 34 ? -0.993 33 8.016 1 97.12 34 SER B O 1
ATOM 2589 N N . HIS B 1 35 ? -2.506 33.875 6.609 1 97.88 35 HIS B N 1
ATOM 2590 C CA . HIS B 1 35 ? -2.438 35.219 7.195 1 97.88 35 HIS B CA 1
ATOM 2591 C C . HIS B 1 35 ? -3.779 35.625 7.789 1 97.88 35 HIS B C 1
ATOM 2593 O O . HIS B 1 35 ? -4.824 35.469 7.152 1 97.88 35 HIS B O 1
ATOM 2599 N N . VAL B 1 36 ? -3.711 36.188 8.984 1 98.19 36 VAL B N 1
ATOM 2600 C CA . VAL B 1 36 ? -4.934 36.625 9.641 1 98.19 36 VAL B CA 1
ATOM 2601 C C . VAL B 1 36 ? -4.746 38.062 10.164 1 98.19 36 VAL B C 1
ATOM 2603 O O . VAL B 1 36 ? -3.727 38.375 10.781 1 98.19 36 VAL B O 1
ATOM 2606 N N . GLU B 1 37 ? -5.641 38.875 9.828 1 98.38 37 GLU B N 1
ATOM 2607 C CA . GLU B 1 37 ? -5.742 40.219 10.422 1 98.38 37 GLU B CA 1
ATOM 2608 C C . GLU B 1 37 ? -6.879 40.281 11.438 1 98.38 37 GLU B C 1
ATOM 2610 O O . GLU B 1 37 ? -8.008 39.875 11.141 1 98.38 37 GLU B O 1
ATOM 2615 N N . ALA B 1 38 ? -6.59 40.75 12.633 1 98.06 38 ALA B N 1
ATOM 2616 C CA . ALA B 1 38 ? -7.594 40.844 13.695 1 98.06 38 ALA B CA 1
ATOM 2617 C C . ALA B 1 38 ? -7.789 42.281 14.156 1 98.06 38 ALA B C 1
ATOM 2619 O O . ALA B 1 38 ? -6.82 43.031 14.266 1 98.06 38 ALA B O 1
ATOM 2620 N N . SER B 1 39 ? -9 42.625 14.375 1 97.88 39 SER B N 1
ATOM 2621 C CA . SER B 1 39 ? -9.375 43.906 14.945 1 97.88 39 SER B CA 1
ATOM 2622 C C . SER B 1 39 ? -10.539 43.75 15.922 1 97.88 39 SER B C 1
ATOM 2624 O O . SER B 1 39 ? -11.367 42.844 15.773 1 97.88 39 SER B O 1
ATOM 2626 N N . PRO B 1 40 ? -10.578 44.625 16.906 1 96.06 40 PRO B N 1
ATOM 2627 C CA . PRO B 1 40 ? -11.648 44.469 17.906 1 96.06 40 PRO B CA 1
ATOM 2628 C C . PRO B 1 40 ? -13.016 44.875 17.359 1 96.06 40 PRO B C 1
ATOM 2630 O O . PRO B 1 40 ? -13.102 45.719 16.469 1 96.06 40 PRO B O 1
ATOM 2633 N N . LEU B 1 41 ? -14.031 44.281 17.828 1 95.38 41 LEU B N 1
ATOM 2634 C CA . LEU B 1 41 ? -15.438 44.594 17.625 1 95.38 41 LEU B CA 1
ATOM 2635 C C . LEU B 1 41 ? -16.156 44.781 18.953 1 95.38 41 LEU B C 1
ATOM 2637 O O . LEU B 1 41 ? -15.594 44.5 20.016 1 95.38 41 LEU B O 1
ATOM 2641 N N . PRO B 1 42 ? -17.406 45.344 18.828 1 93.19 42 PRO B N 1
ATOM 2642 C CA . PRO B 1 42 ? -18.188 45.406 20.062 1 93.19 42 PRO B CA 1
ATOM 2643 C C . PRO B 1 42 ? -18.391 44.031 20.719 1 93.19 42 PRO B C 1
ATOM 2645 O O . PRO B 1 42 ? -18.25 43 20.047 1 93.19 42 PRO B O 1
ATOM 2648 N N . GLU B 1 43 ? -18.75 44.094 21.953 1 90.88 43 GLU B N 1
ATOM 2649 C CA . GLU B 1 43 ? -18.844 42.906 22.781 1 90.88 43 GLU B CA 1
ATOM 2650 C C . GLU B 1 43 ? -19.719 41.844 22.125 1 90.88 43 GLU B C 1
ATOM 2652 O O . GLU B 1 43 ? -20.812 42.125 21.641 1 90.88 43 GLU B O 1
ATOM 2657 N N . GLY B 1 44 ? -19.125 40.625 22.047 1 85.5 44 GLY B N 1
ATOM 2658 C CA . GLY B 1 44 ? -19.875 39.469 21.656 1 85.5 44 GLY B CA 1
ATOM 2659 C C . GLY B 1 44 ? -19.938 39.281 20.156 1 85.5 44 GLY B C 1
ATOM 2660 O O . GLY B 1 44 ? -20.406 38.25 19.672 1 85.5 44 GLY B O 1
ATOM 2661 N N . GLU B 1 45 ? -19.391 40.188 19.391 1 90.5 45 GLU B N 1
ATOM 2662 C CA . GLU B 1 45 ? -19.484 40.094 17.938 1 90.5 45 GLU B CA 1
ATOM 2663 C C . GLU B 1 45 ? -18.266 39.406 17.344 1 90.5 45 GLU B C 1
ATOM 2665 O O . GLU B 1 45 ? -17.125 39.844 17.562 1 90.5 45 GLU B O 1
ATOM 2670 N N . ILE B 1 46 ? -18.484 38.281 16.688 1 93.44 46 ILE B N 1
ATOM 2671 C CA . ILE B 1 46 ? -17.422 37.625 15.961 1 93.44 46 ILE B CA 1
ATOM 2672 C C . ILE B 1 46 ? -17.703 37.656 14.461 1 93.44 46 ILE B C 1
ATOM 2674 O O . ILE B 1 46 ? -18.75 37.219 14.008 1 93.44 46 ILE B O 1
ATOM 2678 N N . MET B 1 47 ? -16.828 38.25 13.711 1 93.81 47 MET B N 1
ATOM 2679 C CA . MET B 1 47 ? -16.906 38.281 12.25 1 93.81 47 MET B CA 1
ATOM 2680 C C . MET B 1 47 ? -15.656 37.656 11.633 1 93.81 47 MET B C 1
ATOM 2682 O O . MET B 1 47 ? -14.531 37.969 12.039 1 93.81 47 MET B O 1
ATOM 2686 N N . ILE B 1 48 ? -15.844 36.719 10.703 1 95 48 ILE B N 1
ATOM 2687 C CA . ILE B 1 48 ? -14.742 36.094 9.992 1 95 48 ILE B CA 1
ATOM 2688 C C . ILE B 1 48 ? -14.938 36.25 8.484 1 95 48 ILE B C 1
ATOM 2690 O O . ILE B 1 48 ? -15.984 35.906 7.949 1 95 48 ILE B O 1
ATOM 2694 N N . GLU B 1 49 ? -13.961 36.812 7.832 1 93.81 49 GLU B N 1
ATOM 2695 C CA . GLU B 1 49 ? -13.945 36.969 6.379 1 93.81 49 GLU B CA 1
ATOM 2696 C C . GLU B 1 49 ? -12.812 36.125 5.758 1 93.81 49 GLU B C 1
ATOM 2698 O O . GLU B 1 49 ? -11.672 36.188 6.219 1 93.81 49 GLU B O 1
ATOM 2703 N N . SER B 1 50 ? -13.102 35.344 4.836 1 91.12 50 SER B N 1
ATOM 2704 C CA . SER B 1 50 ? -12.117 34.562 4.102 1 91.12 50 SER B CA 1
ATOM 2705 C C . SER B 1 50 ? -12.539 34.375 2.646 1 91.12 50 SER B C 1
ATOM 2707 O O . SER B 1 50 ? -13.602 34.844 2.232 1 91.12 50 SER B O 1
ATOM 2709 N N . GLU B 1 51 ? -11.656 33.688 1.873 1 84.75 51 GLU B N 1
ATOM 2710 C CA . GLU B 1 51 ? -12 33.375 0.49 1 84.75 51 GLU B CA 1
ATOM 2711 C C . GLU B 1 51 ? -13.164 32.375 0.423 1 84.75 51 GLU B C 1
ATOM 2713 O O . GLU B 1 51 ? -13.844 32.281 -0.602 1 84.75 51 GLU B O 1
ATOM 2718 N N . LEU B 1 52 ? -13.406 31.688 1.542 1 80.62 52 LEU B N 1
ATOM 2719 C CA . LEU B 1 52 ? -14.492 30.703 1.6 1 80.62 52 LEU B CA 1
ATOM 2720 C C . LEU B 1 52 ? -15.828 31.391 1.876 1 80.62 52 LEU B C 1
ATOM 2722 O O . LEU B 1 52 ? -16.891 30.781 1.738 1 80.62 52 LEU B O 1
ATOM 2726 N N . GLY B 1 53 ? -15.758 32.656 2.324 1 82.12 53 GLY B N 1
ATOM 2727 C CA . GLY B 1 53 ? -16.969 33.406 2.631 1 82.12 53 GLY B CA 1
ATOM 2728 C C . GLY B 1 53 ? -16.844 34.25 3.885 1 82.12 53 GLY B C 1
ATOM 2729 O O . GLY B 1 53 ? -15.742 34.656 4.262 1 82.12 53 GLY B O 1
ATOM 2730 N N . VAL B 1 54 ? -18.125 34.562 4.305 1 86.12 54 VAL B N 1
ATOM 2731 C CA . VAL B 1 54 ? -18.172 35.438 5.473 1 86.12 54 VAL B CA 1
ATOM 2732 C C . VAL B 1 54 ? -19.031 34.781 6.566 1 86.12 54 VAL B C 1
ATOM 2734 O O . VAL B 1 54 ? -20.078 34.188 6.281 1 86.12 54 VAL B O 1
ATOM 2737 N N . TYR B 1 55 ? -18.422 34.781 7.707 1 85.88 55 TYR B N 1
ATOM 2738 C CA . TYR B 1 55 ? -19.188 34.406 8.891 1 85.88 55 TYR B CA 1
ATOM 2739 C C . TYR B 1 55 ? -19.5 35.625 9.758 1 85.88 55 TYR B C 1
ATOM 2741 O O . TYR B 1 55 ? -18.609 36.406 10.055 1 85.88 55 TYR B O 1
ATOM 2749 N N . LYS B 1 56 ? -20.781 35.688 10.016 1 82.69 56 LYS B N 1
ATOM 2750 C CA . LYS B 1 56 ? -21.266 36.625 11.031 1 82.69 56 LYS B CA 1
ATOM 2751 C C . LYS B 1 56 ? -22.219 35.938 12.008 1 82.69 56 LYS B C 1
ATOM 2753 O O . LYS B 1 56 ? -22.984 35.062 11.617 1 82.69 56 LYS B O 1
ATOM 2758 N N . GLU B 1 57 ? -21.875 36.312 13.234 1 75.31 57 GLU B N 1
ATOM 2759 C CA . GLU B 1 57 ? -22.75 35.688 14.219 1 75.31 57 GLU B CA 1
ATOM 2760 C C . GLU B 1 57 ? -24.203 35.719 13.789 1 75.31 57 GLU B C 1
ATOM 2762 O O . GLU B 1 57 ? -24.703 36.781 13.398 1 75.31 57 GLU B O 1
ATOM 2767 N N . GLY B 1 58 ? -24.844 34.656 13.703 1 65.62 58 GLY B N 1
ATOM 2768 C CA . GLY B 1 58 ? -26.25 34.562 13.336 1 65.62 58 GLY B CA 1
ATOM 2769 C C . GLY B 1 58 ? -26.469 34.312 11.859 1 65.62 58 GLY B C 1
ATOM 2770 O O . GLY B 1 58 ? -27.594 34.062 11.43 1 65.62 58 GLY B O 1
ATOM 2771 N N . SER B 1 59 ? -25.469 34.375 10.922 1 63.38 59 SER B N 1
ATOM 2772 C CA . SER B 1 59 ? -25.797 34.281 9.5 1 63.38 59 SER B CA 1
ATOM 2773 C C . SER B 1 59 ? -24.984 33.156 8.828 1 63.38 59 SER B C 1
ATOM 2775 O O . SER B 1 59 ? -25.219 32.844 7.668 1 63.38 59 SER B O 1
ATOM 2777 N N . SER B 1 60 ? -24.094 32.406 9.422 1 62.53 60 SER B N 1
ATOM 2778 C CA . SER B 1 60 ? -23.016 31.797 8.648 1 62.53 60 SER B CA 1
ATOM 2779 C C . SER B 1 60 ? -23.453 30.469 8.055 1 62.53 60 SER B C 1
ATOM 2781 O O . SER B 1 60 ? -24.062 29.641 8.742 1 62.53 60 SER B O 1
ATOM 2783 N N . TYR B 1 61 ? -23.25 30.406 6.625 1 66.19 61 TYR B N 1
ATOM 2784 C CA . TYR B 1 61 ? -23.641 29.219 5.855 1 66.19 61 TYR B CA 1
ATOM 2785 C C . TYR B 1 61 ? -22.469 28.25 5.707 1 66.19 61 TYR B C 1
ATOM 2787 O O . TYR B 1 61 ? -22.672 27.062 5.52 1 66.19 61 TYR B O 1
ATOM 2795 N N . ASN B 1 62 ? -21.203 28.703 5.91 1 79.81 62 ASN B N 1
ATOM 2796 C CA . ASN B 1 62 ? -20.109 27.766 5.664 1 79.81 62 ASN B CA 1
ATOM 2797 C C . ASN B 1 62 ? -19.688 27.047 6.941 1 79.81 62 ASN B C 1
ATOM 2799 O O . ASN B 1 62 ? -19.25 27.688 7.906 1 79.81 62 ASN B O 1
ATOM 2803 N N . GLU B 1 63 ? -19.797 25.812 6.996 1 80.94 63 GLU B N 1
ATOM 2804 C CA . GLU B 1 63 ? -19.578 24.969 8.172 1 80.94 63 GLU B CA 1
ATOM 2805 C C . GLU B 1 63 ? -18.156 25.156 8.711 1 80.94 63 GLU B C 1
ATOM 2807 O O . GLU B 1 63 ? -17.938 25.109 9.922 1 80.94 63 GLU B O 1
ATOM 2812 N N . ASP B 1 64 ? -17.234 25.406 7.844 1 82.5 64 ASP B N 1
ATOM 2813 C CA . ASP B 1 64 ? -15.844 25.562 8.273 1 82.5 64 ASP B CA 1
ATOM 2814 C C . ASP B 1 64 ? -15.656 26.844 9.078 1 82.5 64 ASP B C 1
ATOM 2816 O O . ASP B 1 64 ? -14.922 26.859 10.062 1 82.5 64 ASP B O 1
ATOM 2820 N N . LEU B 1 65 ? -16.312 27.906 8.641 1 88.25 65 LEU B N 1
ATOM 2821 C CA . LEU B 1 65 ? -16.188 29.188 9.336 1 88.25 65 LEU B CA 1
ATOM 2822 C C . LEU B 1 65 ? -16.906 29.141 10.68 1 88.25 65 LEU B C 1
ATOM 2824 O O . LEU B 1 65 ? -16.469 29.781 11.648 1 88.25 65 LEU B O 1
ATOM 2828 N N . VAL B 1 66 ? -17.953 28.328 10.695 1 90.31 66 VAL B N 1
ATOM 2829 C CA . VAL B 1 66 ? -18.672 28.156 11.953 1 90.31 66 VAL B CA 1
ATOM 2830 C C . VAL B 1 66 ? -17.766 27.484 12.984 1 90.31 66 VAL B C 1
ATOM 2832 O O . VAL B 1 66 ? -17.719 27.906 14.141 1 90.31 66 VAL B O 1
ATOM 2835 N N . LYS B 1 67 ? -17.062 26.531 12.555 1 91.62 67 LYS B N 1
ATOM 2836 C CA . LYS B 1 67 ? -16.172 25.797 13.461 1 91.62 67 LYS B CA 1
ATOM 2837 C C . LYS B 1 67 ? -15.016 26.688 13.906 1 91.62 67 LYS B C 1
ATOM 2839 O O . LYS B 1 67 ? -14.562 26.594 15.055 1 91.62 67 LYS B O 1
ATOM 2844 N N . LEU B 1 68 ? -14.578 27.516 13 1 93 68 LEU B N 1
ATOM 2845 C CA . LEU B 1 68 ? -13.531 28.469 13.375 1 93 68 LEU B CA 1
ATOM 2846 C C . LEU B 1 68 ? -14.039 29.453 14.43 1 93 68 LEU B C 1
ATOM 2848 O O . LEU B 1 68 ? -13.32 29.766 15.375 1 93 68 LEU B O 1
ATOM 2852 N N . ALA B 1 69 ? -15.273 29.891 14.234 1 94 69 ALA B N 1
ATOM 2853 C CA . ALA B 1 69 ? -15.883 30.797 15.195 1 94 69 ALA B CA 1
ATOM 2854 C C . ALA B 1 69 ? -16.031 30.141 16.562 1 94 69 ALA B C 1
ATOM 2856 O O . ALA B 1 69 ? -15.844 30.797 17.594 1 94 69 ALA B O 1
ATOM 2857 N N . GLU B 1 70 ? -16.375 28.891 16.516 1 94.62 70 GLU B N 1
ATOM 2858 C CA . GLU B 1 70 ? -16.469 28.141 17.781 1 94.62 70 GLU B CA 1
ATOM 2859 C C . GLU B 1 70 ? -15.125 28.078 18.484 1 94.62 70 GLU B C 1
ATOM 2861 O O . GLU B 1 70 ? -15.055 28.172 19.703 1 94.62 70 GLU B O 1
ATOM 2866 N N . GLY B 1 71 ? -14.102 27.891 17.75 1 96.19 71 GLY B N 1
ATOM 2867 C CA . GLY B 1 71 ? -12.766 27.906 18.312 1 96.19 71 GLY B CA 1
ATOM 2868 C C . GLY B 1 71 ? -12.398 29.25 18.922 1 96.19 71 GLY B C 1
ATOM 2869 O O . GLY B 1 71 ? -11.797 29.297 20 1 96.19 71 GLY B O 1
ATOM 2870 N N . VAL B 1 72 ? -12.789 30.312 18.281 1 96.62 72 VAL B N 1
ATOM 2871 C CA . VAL B 1 72 ? -12.547 31.656 18.781 1 96.62 72 VAL B CA 1
ATOM 2872 C C . VAL B 1 72 ? -13.297 31.875 20.094 1 96.62 72 VAL B C 1
ATOM 2874 O O . VAL B 1 72 ? -12.75 32.406 21.062 1 96.62 72 VAL B O 1
ATOM 2877 N N . LYS B 1 73 ? -14.5 31.375 20.125 1 95.69 73 LYS B N 1
ATOM 2878 C CA . LYS B 1 73 ? -15.305 31.5 21.328 1 95.69 73 LYS B CA 1
ATOM 2879 C C . LYS B 1 73 ? -14.664 30.75 22.5 1 95.69 73 LYS B C 1
ATOM 2881 O O . LYS B 1 73 ? -14.68 31.234 23.641 1 95.69 73 LYS B O 1
ATOM 2886 N N . GLU B 1 74 ? -14.188 29.609 22.188 1 96.44 74 GLU B N 1
ATOM 2887 C CA . GLU B 1 74 ? -13.523 28.828 23.219 1 96.44 74 GLU B CA 1
ATOM 2888 C C . GLU B 1 74 ? -12.297 29.562 23.75 1 96.44 74 GLU B C 1
ATOM 2890 O O . GLU B 1 74 ? -11.992 29.5 24.953 1 96.44 74 GLU B O 1
ATOM 2895 N N . LEU B 1 75 ? -11.547 30.141 22.844 1 95.69 75 LEU B N 1
ATOM 2896 C CA . LEU B 1 75 ? -10.375 30.922 23.219 1 95.69 75 LEU B CA 1
ATOM 2897 C C . LEU B 1 75 ? -10.781 32.094 24.094 1 95.69 75 LEU B C 1
ATOM 2899 O O . LEU B 1 75 ? -10.133 32.406 25.094 1 95.69 75 LEU B O 1
ATOM 2903 N N . PHE B 1 76 ? -11.836 32.781 23.719 1 96.75 76 PHE B N 1
ATOM 2904 C CA . PHE B 1 76 ? -12.336 33.938 24.469 1 96.75 76 PHE B CA 1
ATOM 2905 C C . PHE B 1 76 ? -12.797 33.531 25.859 1 96.75 76 PHE B C 1
ATOM 2907 O O . PHE B 1 76 ? -12.508 34.219 26.844 1 96.75 76 PHE B O 1
ATOM 2914 N N . ASN B 1 77 ? -13.5 32.438 25.906 1 96.62 77 ASN B N 1
ATOM 2915 C CA . ASN B 1 77 ? -13.969 31.938 27.188 1 96.62 77 ASN B CA 1
ATOM 2916 C C . ASN B 1 77 ? -12.805 31.609 28.125 1 96.62 77 ASN B C 1
ATOM 2918 O O . ASN B 1 77 ? -12.836 31.938 29.312 1 96.62 77 ASN B O 1
ATOM 2922 N N . LYS B 1 78 ? -11.859 30.969 27.609 1 96.5 78 LYS B N 1
ATOM 2923 C CA . LYS B 1 78 ? -10.703 30.531 28.375 1 96.5 78 LYS B CA 1
ATOM 2924 C C . LYS B 1 78 ? -9.969 31.719 28.984 1 96.5 78 LYS B C 1
ATOM 2926 O O . LYS B 1 78 ? -9.469 31.641 30.109 1 96.5 78 LYS B O 1
ATOM 2931 N N . TYR B 1 79 ? -9.93 32.844 28.266 1 96.19 79 TYR B N 1
ATOM 2932 C CA . TYR B 1 79 ? -9.102 33.938 28.703 1 96.19 79 TYR B CA 1
ATOM 2933 C C . TYR B 1 79 ? -9.961 35.094 29.188 1 96.19 79 TYR B C 1
ATOM 2935 O O . TYR B 1 79 ? -9.445 36.188 29.469 1 96.19 79 TYR B O 1
ATOM 2943 N N . GLY B 1 80 ? -11.266 34.938 29.203 1 95.75 80 GLY B N 1
ATOM 2944 C CA . GLY B 1 80 ? -12.18 35.938 29.75 1 95.75 80 GLY B CA 1
ATOM 2945 C C . GLY B 1 80 ? -12.297 37.156 28.875 1 95.75 80 GLY B C 1
ATOM 2946 O O . GLY B 1 80 ? -12.414 38.281 29.391 1 95.75 80 GLY B O 1
ATOM 2947 N N . ILE B 1 81 ? -12.258 37.031 27.578 1 95.5 81 ILE B N 1
ATOM 2948 C CA . ILE B 1 81 ? -12.359 38.156 26.656 1 95.5 81 ILE B CA 1
ATOM 2949 C C . ILE B 1 81 ? -13.828 38.469 26.391 1 95.5 81 ILE B C 1
ATOM 2951 O O . ILE B 1 81 ? -14.594 37.594 25.969 1 95.5 81 ILE B O 1
ATOM 2955 N N . ARG B 1 82 ? -14.219 39.656 26.562 1 94.69 82 ARG B N 1
ATOM 2956 C CA . ARG B 1 82 ? -15.617 40.062 26.391 1 94.69 82 ARG B CA 1
ATOM 2957 C C . ARG B 1 82 ? -15.805 40.812 25.078 1 94.69 82 ARG B C 1
ATOM 2959 O O . ARG B 1 82 ? -16.906 40.844 24.531 1 94.69 82 ARG B O 1
ATOM 2966 N N . SER B 1 83 ? -14.703 41.406 24.609 1 93.88 83 SER B N 1
ATOM 2967 C CA . SER B 1 83 ? -14.742 42.156 23.344 1 93.88 83 SER B CA 1
ATOM 2968 C C . SER B 1 83 ? -15.109 41.25 22.188 1 93.88 83 SER B C 1
ATOM 2970 O O . SER B 1 83 ? -15.078 40 22.312 1 93.88 83 SER B O 1
ATOM 2972 N N . GLY B 1 84 ? -15.562 41.844 21.109 1 95.69 84 GLY B N 1
ATOM 2973 C CA . GLY B 1 84 ? -15.68 41.125 19.859 1 95.69 84 GLY B CA 1
ATOM 2974 C C . GLY B 1 84 ? -14.414 41.188 19.016 1 95.69 84 GLY B C 1
ATOM 2975 O O . GLY B 1 84 ? -13.414 41.781 19.438 1 95.69 84 GLY B O 1
ATOM 2976 N N . VAL B 1 85 ? -14.484 40.469 17.828 1 96.62 85 VAL B N 1
ATOM 2977 C CA . VAL B 1 85 ? -13.289 40.438 16.984 1 96.62 85 VAL B CA 1
ATOM 2978 C C . VAL B 1 85 ? -13.688 40.281 15.523 1 96.62 85 VAL B C 1
ATOM 2980 O O . VAL B 1 85 ? -14.641 39.562 15.211 1 96.62 85 VAL B O 1
ATOM 2983 N N . HIS B 1 86 ? -13.062 41.031 14.688 1 97.06 86 HIS B N 1
ATOM 2984 C CA . HIS B 1 86 ? -13.117 40.844 13.242 1 97.06 86 HIS B CA 1
ATOM 2985 C C . HIS B 1 86 ? -11.852 40.188 12.711 1 97.06 86 HIS B C 1
ATOM 2987 O O . HIS B 1 86 ? -10.75 40.719 12.906 1 97.06 86 HIS B O 1
ATOM 2993 N N . LEU B 1 87 ? -12 39.031 12.125 1 97.25 87 LEU B N 1
ATOM 2994 C CA . LEU B 1 87 ? -10.883 38.281 11.562 1 97.25 87 LEU B CA 1
ATOM 2995 C C . LEU B 1 87 ? -10.961 38.25 10.039 1 97.25 87 LEU B C 1
ATOM 2997 O O . LEU B 1 87 ? -11.984 37.844 9.477 1 97.25 87 LEU B O 1
ATOM 3001 N N . ARG B 1 88 ? -9.883 38.625 9.367 1 97.44 88 ARG B N 1
ATOM 3002 C CA . ARG B 1 88 ? -9.727 38.5 7.922 1 97.44 88 ARG B CA 1
ATOM 3003 C C . ARG B 1 88 ? -8.633 37.5 7.586 1 97.44 88 ARG B C 1
ATOM 3005 O O . ARG B 1 88 ? -7.473 37.688 7.938 1 97.44 88 ARG B O 1
ATOM 3012 N N . ILE B 1 89 ? -9.07 36.5 6.879 1 96.31 89 ILE B N 1
ATOM 3013 C CA . ILE B 1 89 ? -8.18 35.344 6.629 1 96.31 89 ILE B CA 1
ATOM 3014 C C . ILE B 1 89 ? -7.773 35.344 5.156 1 96.31 89 ILE B C 1
ATOM 3016 O O . ILE B 1 89 ? -8.625 35.438 4.27 1 96.31 89 ILE B O 1
ATOM 3020 N N . ARG B 1 90 ? -6.52 35.25 4.848 1 95.5 90 ARG B N 1
ATOM 3021 C CA . ARG B 1 90 ? -5.934 34.969 3.539 1 95.5 90 ARG B CA 1
ATOM 3022 C C . ARG B 1 90 ? -4.945 33.812 3.617 1 95.5 90 ARG B C 1
ATOM 3024 O O . ARG B 1 90 ? -4.004 33.844 4.41 1 95.5 90 ARG B O 1
ATOM 3031 N N . SER B 1 91 ? -5.148 32.844 2.832 1 93.12 91 SER B N 1
ATOM 3032 C CA . SER B 1 91 ? -4.301 31.672 2.926 1 93.12 91 SER B CA 1
ATOM 3033 C C . SER B 1 91 ? -3.604 31.375 1.601 1 93.12 91 SER B C 1
ATOM 3035 O O . SER B 1 91 ? -4.23 31.422 0.54 1 93.12 91 SER B O 1
ATOM 3037 N N . GLU B 1 92 ? -2.283 31.109 1.666 1 90.44 92 GLU B N 1
ATOM 3038 C CA . GLU B 1 92 ? -1.515 30.625 0.525 1 90.44 92 GLU B CA 1
ATOM 3039 C C . GLU B 1 92 ? -1.665 29.109 0.363 1 90.44 92 GLU B C 1
ATOM 3041 O O . GLU B 1 92 ? -1.248 28.547 -0.65 1 90.44 92 GLU B O 1
ATOM 3046 N N . VAL B 1 93 ? -2.254 28.5 1.329 1 82.69 93 VAL B N 1
ATOM 3047 C CA . VAL B 1 93 ? -2.414 27.047 1.392 1 82.69 93 VAL B CA 1
ATOM 3048 C C . VAL B 1 93 ? -3.744 26.656 0.759 1 82.69 93 VAL B C 1
ATOM 3050 O O . VAL B 1 93 ? -4.801 27.141 1.16 1 82.69 93 VAL B O 1
ATOM 3053 N N . PRO B 1 94 ? -3.656 25.828 -0.25 1 78.5 94 PRO B N 1
ATOM 3054 C CA . PRO B 1 94 ? -4.945 25.375 -0.791 1 78.5 94 PRO B CA 1
ATOM 3055 C C . PRO B 1 94 ? -5.824 24.703 0.258 1 78.5 94 PRO B C 1
ATOM 3057 O O . PRO B 1 94 ? -5.332 23.922 1.069 1 78.5 94 PRO B O 1
ATOM 3060 N N . ALA B 1 95 ? -7.141 25.078 0.235 1 74.56 95 ALA B N 1
ATOM 3061 C CA . ALA B 1 95 ? -8.078 24.5 1.201 1 74.56 95 ALA B CA 1
ATOM 3062 C C . ALA B 1 95 ? -8.195 22.984 1.024 1 74.56 95 ALA B C 1
ATOM 3064 O O . ALA B 1 95 ? -8.227 22.484 -0.104 1 74.56 95 ALA B O 1
ATOM 3065 N N . SER B 1 96 ? -8.281 22.328 2.139 1 76 96 SER B N 1
ATOM 3066 C CA . SER B 1 96 ? -8.5 20.875 2.17 1 76 96 SER B CA 1
ATOM 3067 C C . SER B 1 96 ? -7.461 20.141 1.331 1 76 96 SER B C 1
ATOM 3069 O O . SER B 1 96 ? -7.793 19.203 0.611 1 76 96 SER B O 1
ATOM 3071 N N . SER B 1 97 ? -6.242 20.594 1.427 1 81.69 97 SER B N 1
ATOM 3072 C CA . SER B 1 97 ? -5.184 20.062 0.578 1 81.69 97 SER B CA 1
ATOM 3073 C C . SER B 1 97 ? -4.379 19 1.307 1 81.69 97 SER B C 1
ATOM 3075 O O . SER B 1 97 ? -3.557 18.297 0.697 1 81.69 97 SER B O 1
ATOM 3077 N N . GLY B 1 98 ? -4.559 18.828 2.492 1 85.94 98 GLY B N 1
ATOM 3078 C CA . GLY B 1 98 ? -3.73 17.891 3.248 1 85.94 98 GLY B CA 1
ATOM 3079 C C . GLY B 1 98 ? -2.486 18.547 3.826 1 85.94 98 GLY B C 1
ATOM 3080 O O . GLY B 1 98 ? -1.634 17.859 4.398 1 85.94 98 GLY B O 1
ATOM 3081 N N . MET B 1 99 ? -2.385 19.812 3.779 1 92.81 99 MET B N 1
ATOM 3082 C CA . MET B 1 99 ? -1.24 20.562 4.285 1 92.81 99 MET B CA 1
ATOM 3083 C C . MET B 1 99 ? -1.588 21.266 5.586 1 92.81 99 MET B C 1
ATOM 3085 O O . MET B 1 99 ? -0.991 22.297 5.918 1 92.81 99 MET B O 1
ATOM 3089 N N . ALA B 1 100 ? -2.6 20.844 6.219 1 92.56 100 ALA B N 1
ATOM 3090 C CA . ALA B 1 100 ? -3.037 21.344 7.523 1 92.56 100 ALA B CA 1
ATOM 3091 C C . ALA B 1 100 ? -3.381 22.828 7.461 1 92.56 100 ALA B C 1
ATOM 3093 O O . ALA B 1 100 ? -2.918 23.609 8.289 1 92.56 100 ALA B O 1
ATOM 3094 N N . SER B 1 101 ? -4.172 23.172 6.504 1 92.12 101 SER B N 1
ATOM 3095 C CA . SER B 1 101 ? -4.605 24.562 6.367 1 92.12 101 SER B CA 1
ATOM 3096 C C . SER B 1 101 ? -5.379 25.031 7.598 1 92.12 101 SER B C 1
ATOM 3098 O O . SER B 1 101 ? -5.234 26.172 8.031 1 92.12 101 SER B O 1
ATOM 3100 N N . SER B 1 102 ? -6.164 24.156 8.18 1 92.56 102 SER B N 1
ATOM 3101 C CA . SER B 1 102 ? -6.949 24.516 9.352 1 92.56 102 SER B CA 1
ATOM 3102 C C . SER B 1 102 ? -6.047 24.875 10.531 1 92.56 102 SER B C 1
ATOM 3104 O O . SER B 1 102 ? -6.289 25.859 11.227 1 92.56 102 SER B O 1
ATOM 3106 N N . ALA B 1 103 ? -5.02 24.078 10.711 1 95.69 103 ALA B N 1
ATOM 3107 C CA . ALA B 1 103 ? -4.09 24.359 11.805 1 95.69 103 ALA B CA 1
ATOM 3108 C C . ALA B 1 103 ? -3.332 25.656 11.57 1 95.69 103 ALA B C 1
ATOM 3110 O O . ALA B 1 103 ? -3.084 26.422 12.508 1 95.69 103 ALA B O 1
ATOM 3111 N N . SER B 1 104 ? -2.947 25.875 10.367 1 97.06 104 SER B N 1
ATOM 3112 C CA . SER B 1 104 ? -2.248 27.094 10.008 1 97.06 104 SER B CA 1
ATOM 3113 C C . SER B 1 104 ? -3.107 28.328 10.289 1 97.06 104 SER B C 1
ATOM 3115 O O . SER B 1 104 ? -2.641 29.297 10.891 1 97.06 104 SER B O 1
ATOM 3117 N N . VAL B 1 105 ? -4.332 28.281 9.891 1 96.5 105 VAL B N 1
ATOM 3118 C CA . VAL B 1 105 ? -5.27 29.375 10.117 1 96.5 105 VAL B CA 1
ATOM 3119 C C . VAL B 1 105 ? -5.516 29.547 11.617 1 96.5 105 VAL B C 1
ATOM 3121 O O . VAL B 1 105 ? -5.492 30.672 12.133 1 96.5 105 VAL B O 1
ATOM 3124 N N . ALA B 1 106 ? -5.746 28.469 12.281 1 97.56 106 ALA B N 1
ATOM 3125 C CA . ALA B 1 106 ? -6 28.516 13.719 1 97.56 106 ALA B CA 1
ATOM 3126 C C . ALA B 1 106 ? -4.828 29.141 14.469 1 97.56 106 ALA B C 1
ATOM 3128 O O . ALA B 1 106 ? -5.023 29.891 15.43 1 97.56 106 ALA B O 1
ATOM 3129 N N . ALA B 1 107 ? -3.658 28.797 14.062 1 98.62 107 ALA B N 1
ATOM 3130 C CA . ALA B 1 107 ? -2.471 29.359 14.703 1 98.62 107 ALA B CA 1
ATOM 3131 C C . ALA B 1 107 ? -2.381 30.875 14.477 1 98.62 107 ALA B C 1
ATOM 3133 O O . ALA B 1 107 ? -2.076 31.625 15.398 1 98.62 107 ALA B O 1
ATOM 3134 N N . ALA B 1 108 ? -2.621 31.266 13.25 1 98.56 108 ALA B N 1
ATOM 3135 C CA . ALA B 1 108 ? -2.6 32.688 12.93 1 98.56 108 ALA B CA 1
ATOM 3136 C C . ALA B 1 108 ? -3.684 33.438 13.703 1 98.56 108 ALA B C 1
ATOM 3138 O O . ALA B 1 108 ? -3.455 34.562 14.188 1 98.56 108 ALA B O 1
ATOM 3139 N N . ILE B 1 109 ? -4.82 32.875 13.82 1 98.25 109 ILE B N 1
ATOM 3140 C CA . ILE B 1 109 ? -5.91 33.438 14.594 1 98.25 109 ILE B CA 1
ATOM 3141 C C . ILE B 1 109 ? -5.492 33.562 16.062 1 98.25 109 ILE B C 1
ATOM 3143 O O . ILE B 1 109 ? -5.617 34.656 16.656 1 98.25 109 ILE B O 1
ATOM 3147 N N . SER B 1 110 ? -5.035 32.5 16.609 1 98.69 110 SER B N 1
ATOM 3148 C CA . SER B 1 110 ? -4.676 32.469 18.031 1 98.69 110 SER B CA 1
ATOM 3149 C C . SER B 1 110 ? -3.596 33.5 18.344 1 98.69 110 SER B C 1
ATOM 3151 O O . SER B 1 110 ? -3.67 34.188 19.359 1 98.69 110 SER B O 1
ATOM 3153 N N . LYS B 1 111 ? -2.59 33.562 17.516 1 98.69 111 LYS B N 1
ATOM 3154 C CA . LYS B 1 111 ? -1.507 34.531 17.719 1 98.69 111 LYS B CA 1
ATOM 3155 C C . LYS B 1 111 ? -2.004 35.969 17.594 1 98.69 111 LYS B C 1
ATOM 3157 O O . LYS B 1 111 ? -1.563 36.844 18.328 1 98.69 111 LYS B O 1
ATOM 3162 N N . SER B 1 112 ? -2.859 36.25 16.609 1 98.31 112 SER B N 1
ATOM 3163 C CA . SER B 1 112 ? -3.408 37.594 16.438 1 98.31 112 SER B CA 1
ATOM 3164 C C . SER B 1 112 ? -4.254 38 17.641 1 98.31 112 SER B C 1
ATOM 3166 O O . SER B 1 112 ? -4.18 39.156 18.094 1 98.31 112 SER B O 1
ATOM 3168 N N . ILE B 1 113 ? -5.023 37.125 18.094 1 97.62 113 ILE B N 1
ATOM 3169 C CA . ILE B 1 113 ? -5.863 37.375 19.25 1 97.62 113 ILE B CA 1
ATOM 3170 C C . ILE B 1 113 ? -4.988 37.594 20.484 1 97.62 113 ILE B C 1
ATOM 3172 O O . ILE B 1 113 ? -5.242 38.5 21.281 1 97.62 113 ILE B O 1
ATOM 3176 N N . ASP B 1 114 ? -4.023 36.719 20.672 1 98.06 114 ASP B N 1
ATOM 3177 C CA . ASP B 1 114 ? -3.064 36.875 21.766 1 98.06 114 ASP B CA 1
ATOM 3178 C C . ASP B 1 114 ? -2.484 38.281 21.797 1 98.06 114 ASP B C 1
ATOM 3180 O O . ASP B 1 114 ? -2.439 38.938 22.844 1 98.06 114 ASP B O 1
ATOM 3184 N N . ALA B 1 115 ? -2.076 38.781 20.656 1 97.75 115 ALA B N 1
ATOM 3185 C CA . ALA B 1 115 ? -1.464 40.094 20.547 1 97.75 115 ALA B CA 1
ATOM 3186 C C . ALA B 1 115 ? -2.498 41.188 20.75 1 97.75 115 ALA B C 1
ATOM 3188 O O . ALA B 1 115 ? -2.23 42.188 21.422 1 97.75 115 ALA B O 1
ATOM 3189 N N . LEU B 1 116 ? -3.609 41.031 20.078 1 97.19 116 LEU B N 1
ATOM 3190 C CA . LEU B 1 116 ? -4.656 42.031 20.094 1 97.19 116 LEU B CA 1
ATOM 3191 C C . LEU B 1 116 ? -5.113 42.312 21.531 1 97.19 116 LEU B C 1
ATOM 3193 O O . LEU B 1 116 ? -5.406 43.469 21.875 1 97.19 116 LEU B O 1
ATOM 3197 N N . PHE B 1 117 ? -5.125 41.312 22.391 1 96.5 117 PHE B N 1
ATOM 3198 C CA . PHE B 1 117 ? -5.688 41.469 23.719 1 96.5 117 PHE B CA 1
ATOM 3199 C C . PHE B 1 117 ? -4.609 41.312 24.781 1 96.5 117 PHE B C 1
ATOM 3201 O O . PHE B 1 117 ? -4.918 41.156 25.969 1 96.5 117 PHE B O 1
ATOM 3208 N N . ASN B 1 118 ? -3.381 41.219 24.406 1 96.31 118 ASN B N 1
ATOM 3209 C CA . ASN B 1 118 ? -2.225 41.156 25.297 1 96.31 118 ASN B CA 1
ATOM 3210 C C . ASN B 1 118 ? -2.35 40 26.297 1 96.31 118 ASN B C 1
ATOM 3212 O O . ASN B 1 118 ? -2.244 40.188 27.5 1 96.31 118 ASN B O 1
ATOM 3216 N N . LEU B 1 119 ? -2.586 38.812 25.781 1 96.38 119 LEU B N 1
ATOM 3217 C CA . LEU B 1 119 ? -2.824 37.625 26.625 1 96.38 119 LEU B CA 1
ATOM 3218 C C . LEU B 1 119 ? -1.511 37.062 27.141 1 96.38 119 LEU B C 1
ATOM 3220 O O . LEU B 1 119 ? -1.486 36.375 28.172 1 96.38 119 LEU B O 1
ATOM 3224 N N . GLY B 1 120 ? -0.372 37.219 26.422 1 97.12 120 GLY B N 1
ATOM 3225 C CA . GLY B 1 120 ? 0.92 36.719 26.859 1 97.12 120 GLY B CA 1
ATOM 3226 C C . GLY B 1 120 ? 1.012 35.188 26.781 1 97.12 120 GLY B C 1
ATOM 3227 O O . GLY B 1 120 ? 1.575 34.562 27.688 1 97.12 120 GLY B O 1
ATOM 3228 N N . MET B 1 121 ? 0.44 34.531 25.75 1 97.25 121 MET B N 1
ATOM 3229 C CA . MET B 1 121 ? 0.445 33.094 25.625 1 97.25 121 MET B CA 1
ATOM 3230 C C . MET B 1 121 ? 1.861 32.562 25.406 1 97.25 121 MET B C 1
ATOM 3232 O O . MET B 1 121 ? 2.617 33.125 24.609 1 97.25 121 MET B O 1
ATOM 3236 N N . SER B 1 122 ? 2.209 31.5 26.219 1 97.12 122 SER B N 1
ATOM 3237 C CA . SER B 1 122 ? 3.428 30.75 25.922 1 97.12 122 SER B CA 1
ATOM 3238 C C . SER B 1 122 ? 3.275 29.938 24.641 1 97.12 122 SER B C 1
ATOM 3240 O O . SER B 1 122 ? 2.17 29.797 24.109 1 97.12 122 SER B O 1
ATOM 3242 N N . GLU B 1 123 ? 4.367 29.453 24.156 1 95.88 123 GLU B N 1
ATOM 3243 C CA . GLU B 1 123 ? 4.336 28.578 22.984 1 95.88 123 GLU B CA 1
ATOM 3244 C C . GLU B 1 123 ? 3.453 27.359 23.234 1 95.88 123 GLU B C 1
ATOM 3246 O O . GLU B 1 123 ? 2.697 26.938 22.359 1 95.88 123 GLU B O 1
ATOM 3251 N N . SER B 1 124 ? 3.576 26.781 24.391 1 95.81 124 SER B N 1
ATOM 3252 C CA . SER B 1 124 ? 2.775 25.625 24.766 1 95.81 124 SER B CA 1
ATOM 3253 C C . SER B 1 124 ? 1.289 25.953 24.797 1 95.81 124 SER B C 1
ATOM 3255 O O . SER B 1 124 ? 0.457 25.156 24.375 1 95.81 124 SER B O 1
ATOM 3257 N N . GLU B 1 125 ? 1.001 27.125 25.312 1 97.06 125 GLU B N 1
ATOM 3258 C CA . GLU B 1 125 ? -0.392 27.562 25.359 1 97.06 125 GLU B CA 1
ATOM 3259 C C . GLU B 1 125 ? -0.947 27.797 23.953 1 97.06 125 GLU B C 1
ATOM 3261 O O . GLU B 1 125 ? -2.107 27.5 23.688 1 97.06 125 GLU B O 1
ATOM 3266 N N . LEU B 1 126 ? -0.128 28.391 23.125 1 98.12 126 LEU B N 1
ATOM 3267 C CA . LEU B 1 126 ? -0.532 28.578 21.75 1 98.12 126 LEU B CA 1
ATOM 3268 C C . LEU B 1 126 ? -0.795 27.25 21.062 1 98.12 126 LEU B C 1
ATOM 3270 O O . LEU B 1 126 ? -1.781 27.109 20.328 1 98.12 126 LEU B O 1
ATOM 3274 N N . LEU B 1 127 ? 0.108 26.312 21.266 1 97.75 127 LEU B N 1
ATOM 3275 C CA . LEU B 1 127 ? -0.051 24.984 20.688 1 97.75 127 LEU B CA 1
ATOM 3276 C C . LEU B 1 127 ? -1.354 24.344 21.156 1 97.75 127 LEU B C 1
ATOM 3278 O O . LEU B 1 127 ? -2.08 23.75 20.359 1 97.75 127 LEU B O 1
ATOM 3282 N N . ASP B 1 128 ? -1.623 24.453 22.391 1 96.69 128 ASP B N 1
ATOM 3283 C CA . ASP B 1 128 ? -2.846 23.891 22.953 1 96.69 128 ASP B CA 1
ATOM 3284 C C . ASP B 1 128 ? -4.082 24.562 22.359 1 96.69 128 ASP B C 1
ATOM 3286 O O . ASP B 1 128 ? -5.102 23.906 22.125 1 96.69 128 ASP B O 1
ATOM 3290 N N . ALA B 1 129 ? -4.031 25.875 22.219 1 97.75 129 ALA B N 1
ATOM 3291 C CA . ALA B 1 129 ? -5.145 26.609 21.609 1 97.75 129 ALA B CA 1
ATOM 3292 C C . ALA B 1 129 ? -5.43 26.094 20.203 1 97.75 129 ALA B C 1
ATOM 3294 O O . ALA B 1 129 ? -6.582 25.844 19.844 1 97.75 129 ALA B O 1
ATOM 3295 N N . VAL B 1 130 ? -4.359 25.969 19.422 1 98.25 130 VAL B N 1
ATOM 3296 C CA . VAL B 1 130 ? -4.508 25.5 18.047 1 98.25 130 VAL B CA 1
ATOM 3297 C C . VAL B 1 130 ? -5.051 24.078 18.031 1 98.25 130 VAL B C 1
ATOM 3299 O O . VAL B 1 130 ? -5.902 23.734 17.203 1 98.25 130 VAL B O 1
ATOM 3302 N N . TYR B 1 131 ? -4.527 23.234 18.938 1 97 131 TYR B N 1
ATOM 3303 C CA . TYR B 1 131 ? -5 21.859 19.047 1 97 131 TYR B CA 1
ATOM 3304 C C . TYR B 1 131 ? -6.492 21.828 19.375 1 97 131 TYR B C 1
ATOM 3306 O O . TYR B 1 131 ? -7.223 20.969 18.859 1 97 131 TYR B O 1
ATOM 3314 N N . THR B 1 132 ? -6.922 22.719 20.219 1 96.44 132 THR B N 1
ATOM 3315 C CA . THR B 1 132 ? -8.336 22.828 20.547 1 96.44 132 THR B CA 1
ATOM 3316 C C . THR B 1 132 ? -9.164 23.141 19.312 1 96.44 132 THR B C 1
ATOM 3318 O O . THR B 1 132 ? -10.227 22.562 19.094 1 96.44 132 THR B O 1
ATOM 3321 N N . PHE B 1 133 ? -8.688 24.125 18.469 1 96 133 PHE B N 1
ATOM 3322 C CA . PHE B 1 133 ? -9.352 24.422 17.203 1 96 133 PHE B CA 1
ATOM 3323 C C . PHE B 1 133 ? -9.5 23.156 16.375 1 96 133 PHE B C 1
ATOM 3325 O O . PHE B 1 133 ? -10.578 22.891 15.828 1 96 133 PHE B O 1
ATOM 3332 N N . GLU B 1 134 ? -8.422 22.344 16.281 1 94 134 GLU B N 1
ATOM 3333 C CA . GLU B 1 134 ? -8.43 21.141 15.453 1 94 134 GLU B CA 1
ATOM 3334 C C . GLU B 1 134 ? -9.445 20.125 15.969 1 94 134 GLU B C 1
ATOM 3336 O O . GLU B 1 134 ? -10.117 19.453 15.18 1 94 134 GLU B O 1
ATOM 3341 N N . ARG B 1 135 ? -9.523 20 17.25 1 94.06 135 ARG B N 1
ATOM 3342 C CA . ARG B 1 135 ? -10.492 19.078 17.828 1 94.06 135 ARG B CA 1
ATOM 3343 C C . ARG B 1 135 ? -11.922 19.516 17.547 1 94.06 135 ARG B C 1
ATOM 3345 O O . ARG B 1 135 ? -12.805 18.688 17.312 1 94.06 135 ARG B O 1
ATOM 3352 N N . ILE B 1 136 ? -12.156 20.75 17.562 1 93.19 136 ILE B N 1
ATOM 3353 C CA . ILE B 1 136 ? -13.477 21.297 17.266 1 93.19 136 ILE B CA 1
ATOM 3354 C C . ILE B 1 136 ? -13.82 21.078 15.797 1 93.19 136 ILE B C 1
ATOM 3356 O O . ILE B 1 136 ? -14.938 20.688 15.469 1 93.19 136 ILE B O 1
ATOM 3360 N N . ILE B 1 137 ? -12.859 21.328 14.938 1 88.62 137 ILE B N 1
ATOM 3361 C CA . ILE B 1 137 ? -13.062 21.281 13.492 1 88.62 137 ILE B CA 1
ATOM 3362 C C . ILE B 1 137 ? -13.188 19.844 13.023 1 88.62 137 ILE B C 1
ATOM 3364 O O . ILE B 1 137 ? -14.031 19.516 12.188 1 88.62 137 ILE B O 1
ATOM 3368 N N . HIS B 1 138 ? -12.359 18.922 13.625 1 87.38 138 HIS B N 1
ATOM 3369 C CA . HIS B 1 138 ? -12.242 17.594 13.047 1 87.38 138 HIS B CA 1
ATOM 3370 C C . HIS B 1 138 ? -12.68 16.516 14.039 1 87.38 138 HIS B C 1
ATOM 3372 O O . HIS B 1 138 ? -12.867 15.359 13.656 1 87.38 138 HIS B O 1
ATOM 3378 N N . GLY B 1 139 ? -12.859 16.828 15.234 1 88.31 139 GLY B N 1
ATOM 3379 C CA . GLY B 1 139 ? -13.07 15.812 16.25 1 88.31 139 GLY B CA 1
ATOM 3380 C C . GLY B 1 139 ? -11.789 15.156 16.734 1 88.31 139 GLY B C 1
ATOM 3381 O O . GLY B 1 139 ? -11.102 15.688 17.609 1 88.31 139 GLY B O 1
ATOM 3382 N N . ARG B 1 140 ? -11.484 14.07 16.141 1 87.25 140 ARG B N 1
ATOM 3383 C CA . ARG B 1 140 ? -10.227 13.406 16.469 1 87.25 140 ARG B CA 1
ATOM 3384 C C . ARG B 1 140 ? -9.078 13.992 15.641 1 87.25 140 ARG B C 1
ATOM 3386 O O . ARG B 1 140 ? -9.141 14.008 14.406 1 87.25 140 ARG B O 1
ATOM 3393 N N . ALA B 1 141 ? -8.008 14.438 16.328 1 89.12 141 ALA B N 1
ATOM 3394 C CA . ALA B 1 141 ? -6.902 15.125 15.664 1 89.12 141 ALA B CA 1
ATOM 3395 C C . ALA B 1 141 ? -5.578 14.867 16.375 1 89.12 141 ALA B C 1
ATOM 3397 O O . ALA B 1 141 ? -5.566 14.453 17.547 1 89.12 141 ALA B O 1
ATOM 3398 N N . SER B 1 142 ? -4.523 15.086 15.656 1 93.62 142 SER B N 1
ATOM 3399 C CA . SER B 1 142 ? -3.201 14.992 16.266 1 93.62 142 SER B CA 1
ATOM 3400 C C . SER B 1 142 ? -2.607 16.375 16.5 1 93.62 142 SER B C 1
ATOM 3402 O O . SER B 1 142 ? -3.148 17.375 16.047 1 93.62 142 SER B O 1
ATOM 3404 N N . LYS B 1 143 ? -1.53 16.422 17.203 1 96.31 143 LYS B N 1
ATOM 3405 C CA . LYS B 1 143 ? -0.847 17.688 17.484 1 96.31 143 LYS B CA 1
ATOM 3406 C C . LYS B 1 143 ? 0.173 18 16.391 1 96.31 143 LYS B C 1
ATOM 3408 O O . LYS B 1 143 ? 0.892 19 16.484 1 96.31 143 LYS B O 1
ATOM 3413 N N . THR B 1 144 ? 0.206 17.234 15.359 1 96.94 144 THR B N 1
ATOM 3414 C CA . THR B 1 144 ? 1.229 17.406 14.328 1 96.94 144 THR B CA 1
ATOM 3415 C C . THR B 1 144 ? 1.021 18.719 13.586 1 96.94 144 THR B C 1
ATOM 3417 O O . THR B 1 144 ? 1.95 19.516 13.453 1 96.94 144 THR B O 1
ATOM 3420 N N . GLY B 1 145 ? -0.166 18.953 13.109 1 96.56 145 GLY B N 1
ATOM 3421 C CA . GLY B 1 145 ? -0.483 20.203 12.438 1 96.56 145 GLY B CA 1
ATOM 3422 C C . GLY B 1 145 ? -0.256 21.422 13.305 1 96.56 145 GLY B C 1
ATOM 3423 O O . GLY B 1 145 ? 0.485 22.328 12.93 1 96.56 145 GLY B O 1
ATOM 3424 N N . PRO B 1 146 ? -0.874 21.375 14.469 1 98.06 146 PRO B N 1
ATOM 3425 C CA . PRO B 1 146 ? -0.669 22.484 15.406 1 98.06 146 PRO B CA 1
ATOM 3426 C C . PRO B 1 146 ? 0.807 22.766 15.68 1 98.06 146 PRO B C 1
ATOM 3428 O O . PRO B 1 146 ? 1.223 23.922 15.734 1 98.06 146 PRO B O 1
ATOM 3431 N N . ALA B 1 147 ? 1.576 21.703 15.828 1 98.19 147 ALA B N 1
ATOM 3432 C CA . ALA B 1 147 ? 2.994 21.875 16.141 1 98.19 147 ALA B CA 1
ATOM 3433 C C . ALA B 1 147 ? 3.744 22.5 14.961 1 98.19 147 ALA B C 1
ATOM 3435 O O . ALA B 1 147 ? 4.602 23.359 15.156 1 98.19 147 ALA B O 1
ATOM 3436 N N . CYS B 1 148 ? 3.467 22.062 13.805 1 98.06 148 CYS B N 1
ATOM 3437 C CA . CYS B 1 148 ? 4.094 22.656 12.633 1 98.06 148 CYS B CA 1
ATOM 3438 C C . CYS B 1 148 ? 3.754 24.141 12.523 1 98.06 148 CYS B C 1
ATOM 3440 O O . CYS B 1 148 ? 4.621 24.953 12.219 1 98.06 148 CYS B O 1
ATOM 3442 N N . ALA B 1 149 ? 2.525 24.469 12.758 1 98.31 149 ALA B N 1
ATOM 3443 C CA . ALA B 1 149 ? 2.043 25.844 12.609 1 98.31 149 ALA B CA 1
ATOM 3444 C C . ALA B 1 149 ? 2.637 26.75 13.688 1 98.31 149 ALA B C 1
ATOM 3446 O O . ALA B 1 149 ? 2.93 27.922 13.43 1 98.31 149 ALA B O 1
ATOM 3447 N N . VAL B 1 150 ? 2.855 26.25 14.883 1 98.56 150 VAL B N 1
ATOM 3448 C CA . VAL B 1 150 ? 3.223 27.078 16.031 1 98.56 150 VAL B CA 1
ATOM 3449 C C . VAL B 1 150 ? 4.742 27.125 16.172 1 98.56 150 VAL B C 1
ATOM 3451 O O . VAL B 1 150 ? 5.316 28.156 16.484 1 98.56 150 VAL B O 1
ATOM 3454 N N . LEU B 1 151 ? 5.426 26 15.961 1 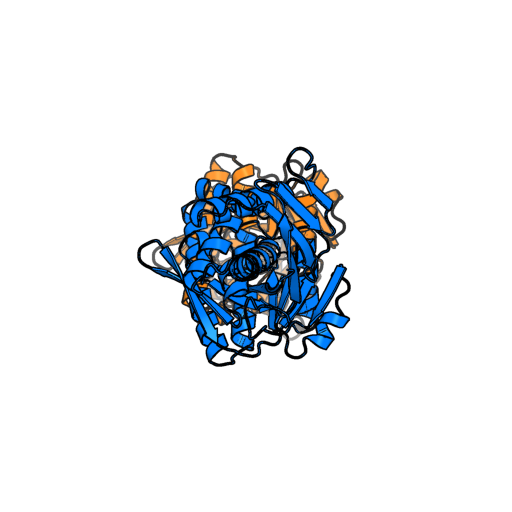97.75 151 LEU B N 1
ATOM 3455 C CA . LEU B 1 151 ? 6.84 25.906 16.297 1 97.75 151 LEU B CA 1
ATOM 3456 C C . LEU B 1 151 ? 7.707 26.188 15.062 1 97.75 151 LEU B C 1
ATOM 3458 O O . LEU B 1 151 ? 8.734 26.859 15.164 1 97.75 151 LEU B O 1
ATOM 3462 N N . GLY B 1 152 ? 7.352 25.703 13.914 1 97.19 152 GLY B N 1
ATOM 3463 C CA . GLY B 1 152 ? 8.18 25.781 12.719 1 97.19 152 GLY B CA 1
ATOM 3464 C C . GLY B 1 152 ? 9.273 24.734 12.68 1 97.19 152 GLY B C 1
ATOM 3465 O O . GLY B 1 152 ? 9.516 24.047 13.672 1 97.19 152 GLY B O 1
ATOM 3466 N N . GLY B 1 153 ? 9.836 24.547 11.492 1 97.31 153 GLY B N 1
ATOM 3467 C CA . GLY B 1 153 ? 10.938 23.609 11.32 1 97.31 153 GLY B CA 1
ATOM 3468 C C . GLY B 1 153 ? 10.469 22.188 11.055 1 97.31 153 GLY B C 1
ATOM 3469 O O . GLY B 1 153 ? 9.422 21.984 10.43 1 97.31 153 GLY B O 1
ATOM 3470 N N . VAL B 1 154 ? 11.359 21.219 11.43 1 97.94 154 VAL B N 1
ATOM 3471 C CA . VAL B 1 154 ? 11.008 19.797 11.375 1 97.94 154 VAL B CA 1
ATOM 3472 C C . VAL B 1 154 ? 10.414 19.359 12.711 1 97.94 154 VAL B C 1
ATOM 3474 O O . VAL B 1 154 ? 11.008 19.594 13.766 1 97.94 154 VAL B O 1
ATOM 3477 N N . ILE B 1 155 ? 9.273 18.75 12.656 1 98.06 155 ILE B N 1
ATOM 3478 C CA . ILE B 1 155 ? 8.516 18.484 13.875 1 98.06 155 ILE B CA 1
ATOM 3479 C C . ILE B 1 155 ? 8.5 16.969 14.148 1 98.06 155 ILE B C 1
ATOM 3481 O O . ILE B 1 155 ? 8.266 16.172 13.242 1 98.06 155 ILE B O 1
ATOM 3485 N N . TRP B 1 156 ? 8.789 16.641 15.398 1 98.31 156 TRP B N 1
ATOM 3486 C CA . TRP B 1 156 ? 8.664 15.289 15.93 1 98.31 156 TRP B CA 1
ATOM 3487 C C . TRP B 1 156 ? 7.523 15.211 16.938 1 98.31 156 TRP B C 1
ATOM 3489 O O . TRP B 1 156 ? 7.453 16.016 17.875 1 98.31 156 TRP B O 1
ATOM 3499 N N . VAL B 1 157 ? 6.621 14.312 16.75 1 98.19 157 VAL B N 1
ATOM 3500 C CA . VAL B 1 157 ? 5.535 14.07 17.688 1 98.19 157 VAL B CA 1
ATOM 3501 C C . VAL B 1 157 ? 5.652 12.656 18.25 1 98.19 157 VAL B C 1
ATOM 3503 O O . VAL B 1 157 ? 5.863 11.695 17.5 1 98.19 157 VAL B O 1
ATOM 3506 N N . GLU B 1 158 ? 5.492 12.516 19.531 1 97.44 158 GLU B N 1
ATOM 3507 C CA . GLU B 1 158 ? 5.539 11.203 20.172 1 97.44 158 GLU B CA 1
ATOM 3508 C C . GLU B 1 158 ? 4.59 11.141 21.375 1 97.44 158 GLU B C 1
ATOM 3510 O O . GLU B 1 158 ? 4.238 12.164 21.953 1 97.44 158 GLU B O 1
ATOM 3515 N N . TRP B 1 159 ? 4.172 9.953 21.609 1 95.88 159 TRP B N 1
ATOM 3516 C CA . TRP B 1 159 ? 3.305 9.719 22.766 1 95.88 159 TRP B CA 1
ATOM 3517 C C . TRP B 1 159 ? 4.129 9.477 24.031 1 95.88 159 TRP B C 1
ATOM 3519 O O . TRP B 1 159 ? 5.137 8.766 23.984 1 95.88 159 TRP B O 1
ATOM 3529 N N . SER B 1 160 ? 3.811 10.156 25.062 1 92.12 160 SER B N 1
ATOM 3530 C CA . SER B 1 160 ? 4.375 9.961 26.391 1 92.12 160 SER B CA 1
ATOM 3531 C C . SER B 1 160 ? 3.293 10.016 27.469 1 92.12 160 SER B C 1
ATOM 3533 O O . SER B 1 160 ? 2.613 11.031 27.625 1 92.12 160 SER B O 1
ATOM 3535 N N . ASP B 1 161 ? 3.084 8.945 28.219 1 91.38 161 ASP B N 1
ATOM 3536 C CA . ASP B 1 161 ? 2.102 8.852 29.297 1 91.38 161 ASP B CA 1
ATOM 3537 C C . ASP B 1 161 ? 0.701 9.195 28.797 1 91.38 161 ASP B C 1
ATOM 3539 O O . ASP B 1 161 ? 0.013 10.031 29.391 1 91.38 161 ASP B O 1
ATOM 3543 N N . GLY B 1 162 ? 0.434 8.758 27.594 1 90.06 162 GLY B N 1
ATOM 3544 C CA . GLY B 1 162 ? -0.908 8.883 27.062 1 90.06 162 GLY B CA 1
ATOM 3545 C C . GLY B 1 162 ? -1.165 10.234 26.422 1 90.06 162 GLY B C 1
ATOM 3546 O O . GLY B 1 162 ? -2.275 10.508 25.953 1 90.06 162 GLY B O 1
ATOM 3547 N N . GLU B 1 163 ? -0.112 11.07 26.359 1 91.69 163 GLU B N 1
ATOM 3548 C CA . GLU B 1 163 ? -0.257 12.391 25.766 1 91.69 163 GLU B CA 1
ATOM 3549 C C . GLU B 1 163 ? 0.71 12.578 24.594 1 91.69 163 GLU B C 1
ATOM 3551 O O . GLU B 1 163 ? 1.845 12.102 24.641 1 91.69 163 GLU B O 1
ATOM 3556 N N . MET B 1 164 ? 0.276 13.297 23.609 1 94.06 164 MET B N 1
ATOM 3557 C CA . MET B 1 164 ? 1.15 13.625 22.484 1 94.06 164 MET B CA 1
ATOM 3558 C C . MET B 1 164 ? 2.043 14.82 22.828 1 94.06 164 MET B C 1
ATOM 3560 O O . MET B 1 164 ? 1.557 15.859 23.266 1 94.06 164 MET B O 1
ATOM 3564 N N . ARG B 1 165 ? 3.264 14.578 22.656 1 95.56 165 ARG B N 1
ATOM 3565 C CA . ARG B 1 165 ? 4.25 15.648 22.812 1 95.56 165 ARG B CA 1
ATOM 3566 C C . ARG B 1 165 ? 4.891 15.984 21.469 1 95.56 165 ARG B C 1
ATOM 3568 O O . ARG B 1 165 ? 5.227 15.086 20.688 1 95.56 165 ARG B O 1
ATOM 3575 N N . ALA B 1 166 ? 4.984 17.281 21.219 1 97.06 166 ALA B N 1
ATOM 3576 C CA . ALA B 1 166 ? 5.566 17.734 19.969 1 97.06 166 ALA B CA 1
ATOM 3577 C C . ALA B 1 166 ? 6.812 18.578 20.203 1 97.06 166 ALA B C 1
ATOM 3579 O O . ALA B 1 166 ? 6.832 19.422 21.109 1 97.06 166 ALA B O 1
ATOM 3580 N N . THR B 1 167 ? 7.852 18.328 19.484 1 95.94 167 THR B N 1
ATOM 3581 C CA . THR B 1 167 ? 9.094 19.094 19.578 1 95.94 167 THR B CA 1
ATOM 3582 C C . THR B 1 167 ? 9.633 19.438 18.203 1 95.94 167 THR B C 1
ATOM 3584 O O . THR B 1 167 ? 9.43 18.672 17.25 1 95.94 167 THR B O 1
ATOM 3587 N N . SER B 1 168 ? 10.266 20.609 18.047 1 96.38 168 SER B N 1
ATOM 3588 C CA . SER B 1 168 ? 10.977 20.953 16.828 1 96.38 168 SER B CA 1
ATOM 3589 C C . SER B 1 168 ? 12.383 20.359 16.828 1 96.38 168 SER B C 1
ATOM 3591 O O . SER B 1 168 ? 13.102 20.453 17.812 1 96.38 168 SER B O 1
ATOM 3593 N N . LEU B 1 169 ? 12.734 19.688 15.75 1 95.69 169 LEU B N 1
ATOM 3594 C CA . LEU B 1 169 ? 14.07 19.141 15.594 1 95.69 169 LEU B CA 1
ATOM 3595 C C . LEU B 1 169 ? 15.008 20.156 14.961 1 95.69 169 LEU B C 1
ATOM 3597 O O . LEU B 1 169 ? 16.141 19.828 14.586 1 95.69 169 LEU B O 1
ATOM 3601 N N . GLY B 1 170 ? 14.562 21.344 14.859 1 91 170 GLY B N 1
ATOM 3602 C CA . GLY B 1 170 ? 15.359 22.422 14.305 1 91 170 GLY B CA 1
ATOM 3603 C C . GLY B 1 170 ? 15.117 22.641 12.82 1 91 170 GLY B C 1
ATOM 3604 O O . GLY B 1 170 ? 14.094 22.219 12.289 1 91 170 GLY B O 1
ATOM 3605 N N . HIS B 1 171 ? 16.125 23.484 12.258 1 85 171 HIS B N 1
ATOM 3606 C CA . HIS B 1 171 ? 15.953 23.906 10.867 1 85 171 HIS B CA 1
ATOM 3607 C C . HIS B 1 171 ? 16.859 23.109 9.938 1 85 171 HIS B C 1
ATOM 3609 O O . HIS B 1 171 ? 18.078 23.203 10.023 1 85 171 HIS B O 1
ATOM 3615 N N . ARG B 1 172 ? 16.281 22.141 9.398 1 88.31 172 ARG B N 1
ATOM 3616 C CA . ARG B 1 172 ? 17 21.344 8.398 1 88.31 172 ARG B CA 1
ATOM 3617 C C . ARG B 1 172 ? 16.359 21.5 7.023 1 88.31 172 ARG B C 1
ATOM 3619 O O . ARG B 1 172 ? 15.125 21.516 6.902 1 88.31 172 ARG B O 1
ATOM 3626 N N . GLU B 1 173 ? 17.234 21.672 6.109 1 91.38 173 GLU B N 1
ATOM 3627 C CA . GLU B 1 173 ? 16.688 21.719 4.758 1 91.38 173 GLU B CA 1
ATOM 3628 C C . GLU B 1 173 ? 16.359 20.328 4.246 1 91.38 173 GLU B C 1
ATOM 3630 O O . GLU B 1 173 ? 17.156 19.406 4.375 1 91.38 173 GLU B O 1
ATOM 3635 N N . VAL B 1 174 ? 15.219 20.109 3.895 1 96.44 174 VAL B N 1
ATOM 3636 C CA . VAL B 1 174 ? 14.75 18.875 3.27 1 96.44 174 VAL B CA 1
ATOM 3637 C C . VAL B 1 174 ? 14.273 19.172 1.849 1 96.44 174 VAL B C 1
ATOM 3639 O O . VAL B 1 174 ? 13.406 20.016 1.641 1 96.44 174 VAL B O 1
ATOM 3642 N N . PRO B 1 175 ? 14.852 18.5 0.81 1 97.19 175 PRO B N 1
ATOM 3643 C CA . PRO B 1 175 ? 14.469 18.797 -0.576 1 97.19 175 PRO B CA 1
ATOM 3644 C C . PRO B 1 175 ? 13.148 18.141 -0.972 1 97.19 175 PRO B C 1
ATOM 3646 O O . PRO B 1 175 ? 13.125 17.031 -1.506 1 97.19 175 PRO B O 1
ATOM 3649 N N . VAL B 1 176 ? 12.07 18.89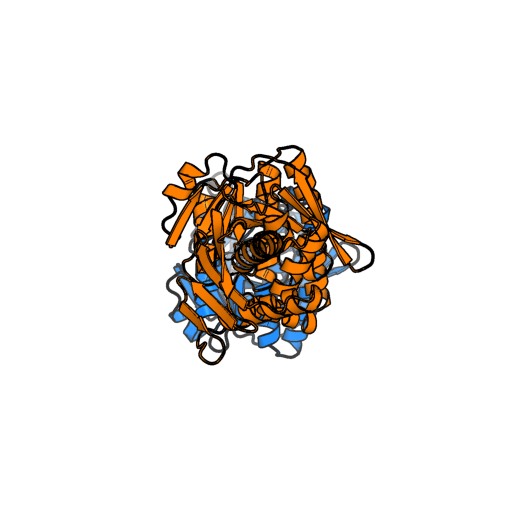1 -0.811 1 97.62 176 VAL B N 1
ATOM 3650 C CA . VAL B 1 176 ? 10.75 18.328 -1.062 1 97.62 176 VAL B CA 1
ATOM 3651 C C . VAL B 1 176 ? 9.984 19.219 -2.033 1 97.62 176 VAL B C 1
ATOM 3653 O O . VAL B 1 176 ? 10.227 20.422 -2.104 1 97.62 176 VAL B O 1
ATOM 3656 N N . ALA B 1 177 ? 9.164 18.625 -2.836 1 97.88 177 ALA B N 1
ATOM 3657 C CA . ALA B 1 177 ? 8.109 19.266 -3.607 1 97.88 177 ALA B CA 1
ATOM 3658 C C . ALA B 1 177 ? 6.73 18.812 -3.145 1 97.88 177 ALA B C 1
ATOM 3660 O O . ALA B 1 177 ? 6.582 17.719 -2.598 1 97.88 177 ALA B O 1
ATOM 3661 N N . ILE B 1 178 ? 5.797 19.672 -3.258 1 97.5 178 ILE B N 1
ATOM 3662 C CA . ILE B 1 178 ? 4.402 19.359 -2.957 1 97.5 178 ILE B CA 1
ATOM 3663 C C . ILE B 1 178 ? 3.584 19.359 -4.246 1 97.5 178 ILE B C 1
ATOM 3665 O O . ILE B 1 178 ? 3.734 20.266 -5.074 1 97.5 178 ILE B O 1
ATOM 3669 N N . ALA B 1 179 ? 2.775 18.375 -4.465 1 97.5 179 ALA B N 1
ATOM 3670 C CA . ALA B 1 179 ? 1.888 18.281 -5.621 1 97.5 179 ALA B CA 1
ATOM 3671 C C . ALA B 1 179 ? 0.46 17.953 -5.188 1 97.5 179 ALA B C 1
ATOM 3673 O O . ALA B 1 179 ? 0.216 16.938 -4.543 1 97.5 179 ALA B O 1
ATOM 3674 N N . CYS B 1 180 ? -0.467 18.734 -5.57 1 96.62 180 CYS B N 1
ATOM 3675 C CA . CYS B 1 180 ? -1.847 18.594 -5.121 1 96.62 180 CYS B CA 1
ATOM 3676 C C . CYS B 1 180 ? -2.705 17.953 -6.207 1 96.62 180 CYS B C 1
ATOM 3678 O O . CYS B 1 180 ? -2.539 18.25 -7.391 1 96.62 180 CYS B O 1
ATOM 3680 N N . THR B 1 181 ? -3.602 17.125 -5.797 1 96.62 181 THR B N 1
ATOM 3681 C CA . THR B 1 181 ? -4.438 16.359 -6.723 1 96.62 181 THR B CA 1
ATOM 3682 C C . THR B 1 181 ? -5.531 17.25 -7.312 1 96.62 181 THR B C 1
ATOM 3684 O O . THR B 1 181 ? -6.09 16.938 -8.367 1 96.62 181 THR B O 1
ATOM 3687 N N . GLY B 1 182 ? -5.898 18.266 -6.59 1 93.75 182 GLY B N 1
ATOM 3688 C CA . GLY B 1 182 ? -7.062 19.062 -6.953 1 93.75 182 GLY B CA 1
ATOM 3689 C C . GLY B 1 182 ? -8.344 18.594 -6.285 1 93.75 182 GLY B C 1
ATOM 3690 O O . GLY B 1 182 ? -9.352 19.297 -6.305 1 93.75 182 GLY B O 1
ATOM 3691 N N . GLU B 1 183 ? -8.336 17.422 -5.762 1 94.06 183 GLU B N 1
ATOM 3692 C CA . GLU B 1 183 ? -9.445 16.906 -4.969 1 94.06 183 GLU B CA 1
ATOM 3693 C C . GLU B 1 183 ? -9.227 17.172 -3.48 1 94.06 183 GLU B C 1
ATOM 3695 O O . GLU B 1 183 ? -8.102 17.078 -2.984 1 94.06 183 GLU B O 1
ATOM 3700 N N . PRO B 1 184 ? -10.281 17.562 -2.785 1 90.5 184 PRO B N 1
ATOM 3701 C CA . PRO B 1 184 ? -10.117 17.844 -1.355 1 90.5 184 PRO B CA 1
ATOM 3702 C C . PRO B 1 184 ? -9.742 16.594 -0.554 1 90.5 184 PRO B C 1
ATOM 3704 O O . PRO B 1 184 ? -10.227 15.5 -0.846 1 90.5 184 PRO B O 1
ATOM 3707 N N . SER B 1 185 ? -8.883 16.844 0.373 1 88.62 185 SER B N 1
ATOM 3708 C CA . SER B 1 185 ? -8.656 15.797 1.368 1 88.62 185 SER B CA 1
ATOM 3709 C C . SER B 1 185 ? -9.906 15.562 2.217 1 88.62 185 SER B C 1
ATOM 3711 O O . SER B 1 185 ? -10.68 16.484 2.453 1 88.62 185 SER B O 1
ATOM 3713 N N . ARG B 1 186 ? -10.125 14.422 2.73 1 86.25 186 ARG B N 1
ATOM 3714 C CA . ARG B 1 186 ? -11.32 14.039 3.48 1 86.25 186 ARG B CA 1
ATOM 3715 C C . ARG B 1 186 ? -10.953 13.555 4.879 1 86.25 186 ARG B C 1
ATOM 3717 O O . ARG B 1 186 ? -11.172 12.383 5.211 1 86.25 186 ARG B O 1
ATOM 3724 N N . THR B 1 187 ? -10.586 14.508 5.707 1 89.56 187 THR B N 1
ATOM 3725 C CA . THR B 1 187 ? -9.992 14.164 6.996 1 89.56 187 THR B CA 1
ATOM 3726 C C . THR B 1 187 ? -10.953 13.32 7.824 1 89.56 187 THR B C 1
ATOM 3728 O O . THR B 1 187 ? -10.625 12.195 8.211 1 89.56 187 THR B O 1
ATOM 3731 N N . LYS B 1 188 ? -12.102 13.82 7.98 1 88.88 188 LYS B N 1
ATOM 3732 C CA . LYS B 1 188 ? -13.078 13.125 8.805 1 88.88 188 LYS B CA 1
ATOM 3733 C C . LYS B 1 188 ? -13.391 11.742 8.242 1 88.88 188 LYS B C 1
ATOM 3735 O O . LYS B 1 188 ? -13.438 10.758 8.977 1 88.88 188 LYS B O 1
ATOM 3740 N N . GLU B 1 189 ? -13.586 11.664 6.965 1 94.19 189 GLU B N 1
ATOM 3741 C CA . GLU B 1 189 ? -13.898 10.406 6.297 1 94.19 189 GLU B CA 1
ATOM 3742 C C . GLU B 1 189 ? -12.742 9.414 6.406 1 94.19 189 GLU B C 1
ATOM 3744 O O . GLU B 1 189 ? -12.961 8.227 6.645 1 94.19 189 GLU B O 1
ATOM 3749 N N . MET B 1 190 ? -11.531 9.883 6.176 1 96.56 190 MET B N 1
ATOM 3750 C CA . MET B 1 190 ? -10.352 9.016 6.215 1 96.56 190 MET B CA 1
ATOM 3751 C C . MET B 1 190 ? -10.109 8.5 7.633 1 96.56 190 MET B C 1
ATOM 3753 O O . MET B 1 190 ? -9.758 7.336 7.82 1 96.56 190 MET B O 1
ATOM 3757 N N . VAL B 1 191 ? -10.242 9.375 8.633 1 95.88 191 VAL B N 1
ATOM 3758 C CA . VAL B 1 191 ? -10.062 8.969 10.023 1 95.88 191 VAL B CA 1
ATOM 3759 C C . VAL B 1 191 ? -11.109 7.918 10.391 1 95.88 191 VAL B C 1
ATOM 3761 O O . VAL B 1 191 ? -10.805 6.934 11.07 1 95.88 191 VAL B O 1
ATOM 3764 N N . GLU B 1 192 ? -12.32 8.156 9.953 1 96.38 192 GLU B N 1
ATOM 3765 C CA . GLU B 1 192 ? -13.391 7.191 10.195 1 96.38 192 GLU B CA 1
ATOM 3766 C C . GLU B 1 192 ? -13.094 5.859 9.516 1 96.38 192 GLU B C 1
ATOM 3768 O O . GLU B 1 192 ? -13.383 4.797 10.062 1 96.38 192 GLU B O 1
ATOM 3773 N N . ARG B 1 193 ? -12.641 5.926 8.352 1 97.19 193 ARG B N 1
ATOM 3774 C CA . ARG B 1 193 ? -12.297 4.727 7.594 1 97.19 193 ARG B CA 1
ATOM 3775 C C . ARG B 1 193 ? -11.25 3.893 8.32 1 97.19 193 ARG B C 1
ATOM 3777 O O . ARG B 1 193 ? -11.375 2.668 8.406 1 97.19 193 ARG B O 1
ATOM 3784 N N . VAL B 1 194 ? -10.242 4.508 8.82 1 98.5 194 VAL B N 1
ATOM 3785 C CA . VAL B 1 194 ? -9.188 3.814 9.547 1 98.5 194 VAL B CA 1
ATOM 3786 C C . VAL B 1 194 ? -9.75 3.221 10.836 1 98.5 194 VAL B C 1
ATOM 3788 O O . VAL B 1 194 ? -9.391 2.105 11.227 1 98.5 194 VAL B O 1
ATOM 3791 N N . SER B 1 195 ? -10.625 3.977 11.461 1 97.81 195 SER B N 1
ATOM 3792 C CA . SER B 1 195 ? -11.266 3.482 12.672 1 97.81 195 SER B CA 1
ATOM 3793 C C . SER B 1 195 ? -12.094 2.232 12.391 1 97.81 195 SER B C 1
ATOM 3795 O O . SER B 1 195 ? -12.07 1.274 13.164 1 97.81 195 SER B O 1
ATOM 3797 N N . LYS B 1 196 ? -12.828 2.26 11.32 1 98.12 196 LYS B N 1
ATOM 3798 C CA . LYS B 1 196 ? -13.641 1.109 10.938 1 98.12 196 LYS B CA 1
ATOM 3799 C C . LYS B 1 196 ? -12.766 -0.104 10.633 1 98.12 196 LYS B C 1
ATOM 3801 O O . LYS B 1 196 ? -13.133 -1.236 10.953 1 98.12 196 LYS B O 1
ATOM 3806 N N . LEU B 1 197 ? -11.695 0.143 9.977 1 98.31 197 LEU B N 1
ATOM 3807 C CA . LEU B 1 197 ? -10.75 -0.938 9.711 1 98.31 197 LEU B CA 1
ATOM 3808 C C . LEU B 1 197 ? -10.234 -1.547 11.008 1 98.31 197 LEU B C 1
ATOM 3810 O O . LEU B 1 197 ? -10.125 -2.77 11.125 1 98.31 197 LEU B O 1
ATOM 3814 N N . ARG B 1 198 ? -9.883 -0.715 11.961 1 98.38 198 ARG B N 1
ATOM 3815 C CA . ARG B 1 198 ? -9.43 -1.179 13.266 1 98.38 198 ARG B CA 1
ATOM 3816 C C . ARG B 1 198 ? -10.477 -2.061 13.938 1 98.38 198 ARG B C 1
ATOM 3818 O O . ARG B 1 198 ? -10.141 -3.082 14.539 1 98.38 198 ARG B O 1
ATOM 3825 N N . GLU B 1 199 ? -11.672 -1.631 13.836 1 98.38 199 GLU B N 1
ATOM 3826 C CA . GLU B 1 199 ? -12.766 -2.391 14.445 1 98.38 199 GLU B CA 1
ATOM 3827 C C . GLU B 1 199 ? -12.945 -3.738 13.75 1 98.38 199 GLU B C 1
ATOM 3829 O O . GLU B 1 199 ? -13.133 -4.762 14.406 1 98.38 199 GLU B O 1
ATOM 3834 N N . ALA B 1 200 ? -12.891 -3.783 12.445 1 97.81 200 ALA B N 1
ATOM 3835 C CA . ALA B 1 200 ? -13.156 -4.98 11.656 1 97.81 200 ALA B CA 1
ATOM 3836 C C . ALA B 1 200 ? -11.977 -5.949 11.711 1 97.81 200 ALA B C 1
ATOM 3838 O O . ALA B 1 200 ? -12.164 -7.168 11.734 1 97.81 200 ALA B O 1
ATOM 3839 N N . PHE B 1 201 ? -10.781 -5.352 11.648 1 98.25 201 PHE B N 1
ATOM 3840 C CA . PHE B 1 201 ? -9.57 -6.152 11.594 1 98.25 201 PHE B CA 1
ATOM 3841 C C . PHE B 1 201 ? -8.531 -5.633 12.586 1 98.25 201 PHE B C 1
ATOM 3843 O O . PHE B 1 201 ? -7.457 -5.18 12.195 1 98.25 201 PHE B O 1
ATOM 3850 N N . PRO B 1 202 ? -8.719 -5.84 13.898 1 98.25 202 PRO B N 1
ATOM 3851 C CA . PRO B 1 202 ? -7.863 -5.227 14.914 1 98.25 202 PRO B CA 1
ATOM 3852 C C . PRO B 1 202 ? -6.402 -5.668 14.805 1 98.25 202 PRO B C 1
ATOM 3854 O O . PRO B 1 202 ? -5.496 -4.84 14.93 1 98.25 202 PRO B O 1
ATOM 3857 N N . GLU B 1 203 ? -6.156 -6.957 14.531 1 98.19 203 GLU B N 1
ATOM 3858 C CA . GLU B 1 203 ? -4.781 -7.445 14.461 1 98.19 203 GLU B CA 1
ATOM 3859 C C . GLU B 1 203 ? -4.055 -6.879 13.25 1 98.19 203 GLU B C 1
ATOM 3861 O O . GLU B 1 203 ? -2.867 -6.555 13.328 1 98.19 203 GLU B O 1
ATOM 3866 N N . VAL B 1 204 ? -4.777 -6.777 12.164 1 98.56 204 VAL B N 1
ATOM 3867 C CA . VAL B 1 204 ? -4.203 -6.242 10.938 1 98.56 204 VAL B CA 1
ATOM 3868 C C . VAL B 1 204 ? -3.879 -4.758 11.117 1 98.56 204 VAL B C 1
ATOM 3870 O O . VAL B 1 204 ? -2.785 -4.309 10.773 1 98.56 204 VAL B O 1
ATOM 3873 N N . HIS B 1 205 ? -4.836 -4.039 11.695 1 98.62 205 HIS B N 1
ATOM 3874 C CA . HIS B 1 205 ? -4.633 -2.621 11.961 1 98.62 205 HIS B CA 1
ATOM 3875 C C . HIS B 1 205 ? -3.447 -2.398 12.898 1 98.62 205 HIS B C 1
ATOM 3877 O O . HIS B 1 205 ? -2.602 -1.541 12.633 1 98.62 205 HIS B O 1
ATOM 3883 N N . GLU B 1 206 ? -3.395 -3.154 13.961 1 98.56 206 GLU B N 1
ATOM 3884 C CA . GLU B 1 206 ? -2.309 -3.029 14.93 1 98.56 206 GLU B CA 1
ATOM 3885 C C . GLU B 1 206 ? -0.957 -3.318 14.281 1 98.56 206 GLU B C 1
ATOM 3887 O O . GLU B 1 206 ? 0.034 -2.646 14.578 1 98.56 206 GLU B O 1
ATOM 3892 N N . GLY B 1 207 ? -0.95 -4.324 13.461 1 98.69 207 GLY B N 1
ATOM 3893 C CA . GLY B 1 207 ? 0.275 -4.637 12.742 1 98.69 207 GLY B CA 1
ATOM 3894 C C . GLY B 1 207 ? 0.751 -3.5 11.859 1 98.69 207 GLY B C 1
ATOM 3895 O O . GLY B 1 207 ? 1.941 -3.182 11.828 1 98.69 207 GLY B O 1
ATOM 3896 N N . ILE B 1 208 ? -0.142 -2.891 11.117 1 98.81 208 ILE B N 1
ATOM 3897 C CA . ILE B 1 208 ? 0.191 -1.783 10.227 1 98.81 208 ILE B CA 1
ATOM 3898 C C . ILE B 1 208 ? 0.714 -0.604 11.047 1 98.81 208 ILE B C 1
ATOM 3900 O O . ILE B 1 208 ? 1.75 -0.022 10.711 1 98.81 208 ILE B O 1
ATOM 3904 N N . VAL B 1 209 ? 0.033 -0.268 12.156 1 98.75 209 VAL B N 1
ATOM 3905 C CA . VAL B 1 209 ? 0.405 0.866 12.992 1 98.75 209 VAL B CA 1
ATOM 3906 C C . VAL B 1 209 ? 1.784 0.627 13.609 1 98.75 209 VAL B C 1
ATOM 3908 O O . VAL B 1 209 ? 2.623 1.53 13.633 1 98.75 209 VAL B O 1
ATOM 3911 N N . ARG B 1 210 ? 2.027 -0.562 14.07 1 98.62 210 ARG B N 1
ATOM 3912 C CA . ARG B 1 210 ? 3.326 -0.899 14.641 1 98.62 210 ARG B CA 1
ATOM 3913 C C . ARG B 1 210 ? 4.434 -0.782 13.602 1 98.62 210 ARG B C 1
ATOM 3915 O O . ARG B 1 210 ? 5.523 -0.292 13.898 1 98.62 210 ARG B O 1
ATOM 3922 N N . THR B 1 211 ? 4.125 -1.269 12.453 1 98.81 211 THR B N 1
ATOM 3923 C CA . THR B 1 211 ? 5.102 -1.187 11.375 1 98.81 211 THR B CA 1
ATOM 3924 C C . THR B 1 211 ? 5.414 0.268 11.031 1 98.81 211 THR B C 1
ATOM 3926 O O . THR B 1 211 ? 6.574 0.627 10.828 1 98.81 211 THR B O 1
ATOM 3929 N N . ILE B 1 212 ? 4.379 1.107 10.969 1 98.88 212 ILE B N 1
ATOM 3930 C CA . ILE B 1 212 ? 4.578 2.529 10.703 1 98.88 212 ILE B CA 1
ATOM 3931 C C . ILE B 1 212 ? 5.434 3.141 11.812 1 98.88 212 ILE B C 1
ATOM 3933 O O . ILE B 1 212 ? 6.328 3.945 11.539 1 98.88 212 ILE B O 1
ATOM 3937 N N . SER B 1 213 ? 5.168 2.725 13.062 1 98.5 213 SER B N 1
ATOM 3938 C CA . SE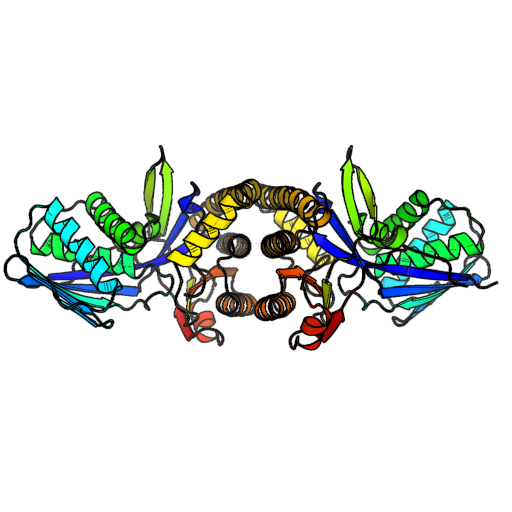R B 1 213 ? 5.945 3.238 14.188 1 98.5 213 SER B CA 1
ATOM 3939 C C . SER B 1 213 ? 7.434 2.957 14.008 1 98.5 213 SER B C 1
ATOM 3941 O O . SER B 1 213 ? 8.258 3.859 14.148 1 98.5 213 SER B O 1
ATOM 3943 N N . ASP B 1 214 ? 7.727 1.72 13.672 1 98.25 214 ASP B N 1
ATOM 3944 C CA . ASP B 1 214 ? 9.117 1.339 13.453 1 98.25 214 ASP B CA 1
ATOM 3945 C C . ASP B 1 214 ? 9.734 2.143 12.312 1 98.25 214 ASP B C 1
ATOM 3947 O O . ASP B 1 214 ? 10.883 2.58 12.406 1 98.25 214 ASP B O 1
ATOM 3951 N N . LEU B 1 215 ? 8.969 2.309 11.336 1 98.19 215 LEU B N 1
ATOM 3952 C CA . LEU B 1 215 ? 9.375 3.021 10.133 1 98.19 215 LEU B CA 1
ATOM 3953 C C . LEU B 1 215 ? 9.664 4.488 10.438 1 98.19 215 LEU B C 1
ATOM 3955 O O . LEU B 1 215 ? 10.617 5.062 9.906 1 98.19 215 LEU B O 1
ATOM 3959 N N . VAL B 1 216 ? 8.898 5.113 11.281 1 98.69 216 VAL B N 1
ATOM 3960 C CA . VAL B 1 216 ? 9.039 6.527 11.609 1 98.69 216 VAL B CA 1
ATOM 3961 C C . VAL B 1 216 ? 10.336 6.75 12.391 1 98.69 216 VAL B C 1
ATOM 3963 O O . VAL B 1 216 ? 11.039 7.734 12.172 1 98.69 216 VAL B O 1
ATOM 3966 N N . PHE B 1 217 ? 10.648 5.855 13.32 1 98.38 217 PHE B N 1
ATOM 3967 C CA . PHE B 1 217 ? 11.898 5.965 14.07 1 98.38 217 PHE B CA 1
ATOM 3968 C C . PHE B 1 217 ? 13.094 5.906 13.133 1 98.38 217 PHE B C 1
ATOM 3970 O O . PHE B 1 217 ? 14.023 6.703 13.25 1 98.38 217 PHE B O 1
ATOM 3977 N N . LYS B 1 218 ? 13.055 5.023 12.203 1 98.38 218 LYS B N 1
ATOM 3978 C CA . LYS B 1 218 ? 14.141 4.906 11.227 1 98.38 218 LYS B CA 1
ATOM 3979 C C . LYS B 1 218 ? 14.203 6.137 10.328 1 98.38 218 LYS B C 1
ATOM 3981 O O . LYS B 1 218 ? 15.289 6.559 9.93 1 98.38 218 LYS B O 1
ATOM 3986 N N . GLY B 1 219 ? 13.062 6.617 9.969 1 98.5 219 GLY B N 1
ATOM 3987 C CA . GLY B 1 219 ? 13 7.828 9.172 1 98.5 219 GLY B CA 1
ATOM 3988 C C . GLY B 1 219 ? 13.641 9.023 9.852 1 98.5 219 GLY B C 1
ATOM 3989 O O . GLY B 1 219 ? 14.336 9.812 9.211 1 98.5 219 GLY B O 1
ATOM 3990 N N . ARG B 1 220 ? 13.352 9.164 11.125 1 98.06 220 ARG B N 1
ATOM 3991 C CA . ARG B 1 220 ? 13.977 10.25 11.875 1 98.06 220 ARG B CA 1
ATOM 3992 C C . ARG B 1 220 ? 15.492 10.133 11.844 1 98.06 220 ARG B C 1
ATOM 3994 O O . ARG B 1 220 ? 16.188 11.133 11.641 1 98.06 220 ARG B O 1
ATOM 4001 N N . GLU B 1 221 ? 15.992 8.922 12.086 1 98.06 221 GLU B N 1
ATOM 4002 C CA . GLU B 1 221 ? 17.422 8.688 12.039 1 98.06 221 GLU B CA 1
ATOM 4003 C C . GLU B 1 221 ? 18 9.078 10.68 1 98.06 221 GLU B C 1
ATOM 4005 O O . GLU B 1 221 ? 19.047 9.727 10.609 1 98.06 221 GLU B O 1
ATOM 4010 N N . ALA B 1 222 ? 17.359 8.664 9.656 1 98.19 222 ALA B N 1
ATOM 4011 C CA . ALA B 1 222 ? 17.797 8.969 8.297 1 98.19 222 ALA B CA 1
ATOM 4012 C C . ALA B 1 222 ? 17.812 10.477 8.055 1 98.19 222 ALA B C 1
ATOM 4014 O O . ALA B 1 222 ? 18.766 11.016 7.473 1 98.19 222 ALA B O 1
ATOM 4015 N N . LEU B 1 223 ? 16.766 11.133 8.477 1 97.75 223 LEU B N 1
ATOM 4016 C CA . LEU B 1 223 ? 16.656 12.578 8.297 1 97.75 223 LEU B CA 1
ATOM 4017 C C . LEU B 1 223 ? 17.781 13.289 9.039 1 97.75 223 LEU B C 1
ATOM 4019 O O . LEU B 1 223 ? 18.438 14.18 8.477 1 97.75 223 LEU B O 1
ATOM 4023 N N . GLU B 1 224 ? 17.984 12.922 10.273 1 96.62 224 GLU B N 1
ATOM 4024 C CA . GLU B 1 224 ? 18.984 13.562 11.109 1 96.62 224 GLU B CA 1
ATOM 4025 C C . GLU B 1 224 ? 20.391 13.336 10.562 1 96.62 224 GLU B C 1
ATOM 4027 O O . GLU B 1 224 ? 21.281 14.172 10.734 1 96.62 224 GLU B O 1
ATOM 4032 N N . SER B 1 225 ? 20.594 12.273 9.867 1 96.44 225 SER B N 1
ATOM 4033 C CA . SER B 1 225 ? 21.906 11.953 9.297 1 96.44 225 SER B CA 1
ATOM 4034 C C . SER B 1 225 ? 22.031 12.492 7.875 1 96.44 225 SER B C 1
ATOM 4036 O O . SER B 1 225 ? 23.062 12.328 7.234 1 96.44 225 SER B O 1
ATOM 4038 N N . GLY B 1 226 ? 21.016 13.055 7.328 1 96.19 226 GLY B N 1
ATOM 4039 C CA . GLY B 1 226 ? 21.031 13.594 5.977 1 96.19 226 GLY B CA 1
ATOM 4040 C C . GLY B 1 226 ? 20.938 12.523 4.906 1 96.19 226 GLY B C 1
ATOM 4041 O O . GLY B 1 226 ? 21.312 12.758 3.756 1 96.19 226 GLY B O 1
ATOM 4042 N N . ASP B 1 227 ? 20.531 11.359 5.289 1 97.94 227 ASP B N 1
ATOM 4043 C CA . ASP B 1 227 ? 20.406 10.25 4.355 1 97.94 227 ASP B CA 1
ATOM 4044 C C . ASP B 1 227 ? 19.031 10.258 3.689 1 97.94 227 ASP B C 1
ATOM 4046 O O . ASP B 1 227 ? 18.172 9.43 4.008 1 97.94 227 ASP B O 1
ATOM 4050 N N . PHE B 1 228 ? 18.906 11.023 2.645 1 98.25 228 PHE B N 1
ATOM 4051 C CA . PHE B 1 228 ? 17.625 11.242 2.002 1 98.25 228 PHE B CA 1
ATOM 4052 C C . PHE B 1 228 ? 17.219 10.031 1.166 1 98.25 228 PHE B C 1
ATOM 4054 O O . PHE B 1 228 ? 16.031 9.789 0.933 1 98.25 228 PHE B O 1
ATOM 4061 N N . ARG B 1 229 ? 18.172 9.258 0.715 1 98.31 229 ARG B N 1
ATOM 4062 C CA . ARG B 1 229 ? 17.844 8.039 -0.023 1 98.31 229 ARG B CA 1
ATOM 4063 C C . ARG B 1 229 ? 17.078 7.055 0.853 1 98.31 229 ARG B C 1
ATOM 4065 O O . ARG B 1 229 ? 16.062 6.508 0.433 1 98.31 229 ARG B O 1
ATOM 4072 N N . THR B 1 230 ? 17.625 6.883 2.051 1 98.56 230 THR B N 1
ATOM 4073 C CA . THR B 1 230 ? 16.953 6.004 3.002 1 98.56 230 THR B CA 1
ATOM 4074 C C . THR B 1 230 ? 15.594 6.578 3.404 1 98.56 230 THR B C 1
ATOM 4076 O O . THR B 1 230 ? 14.594 5.852 3.453 1 98.56 230 THR B O 1
ATOM 4079 N N . LEU B 1 231 ? 15.547 7.855 3.678 1 98.69 231 LEU B N 1
ATOM 4080 C CA . LEU B 1 231 ? 14.281 8.492 4.031 1 98.69 231 LEU B CA 1
ATOM 4081 C C . LEU B 1 231 ? 13.25 8.305 2.928 1 98.69 231 LEU B C 1
ATOM 4083 O O . LEU B 1 231 ? 12.086 8.008 3.203 1 98.69 231 LEU B O 1
ATOM 4087 N N . GLY B 1 232 ? 13.695 8.5 1.711 1 98.81 232 GLY B N 1
ATOM 4088 C CA . GLY B 1 232 ? 12.805 8.312 0.573 1 98.81 232 GLY B CA 1
ATOM 4089 C C . GLY B 1 232 ? 12.25 6.906 0.48 1 98.81 232 GLY B C 1
ATOM 4090 O O . GLY B 1 232 ? 11.055 6.727 0.217 1 98.81 232 GLY B O 1
ATOM 4091 N N . SER B 1 233 ? 13.102 5.91 0.662 1 98.69 233 SER B N 1
ATOM 4092 C CA . SER B 1 233 ? 12.656 4.52 0.654 1 98.69 233 SER B CA 1
ATOM 4093 C C . SER B 1 233 ? 11.594 4.273 1.716 1 98.69 233 SER B C 1
ATOM 4095 O O . SER B 1 233 ? 10.602 3.584 1.462 1 98.69 233 SER B O 1
ATOM 4097 N N . LEU B 1 234 ? 11.797 4.859 2.865 1 98.88 234 LEU B N 1
ATOM 4098 C CA . LEU B 1 234 ? 10.859 4.691 3.967 1 98.88 234 LEU B CA 1
ATOM 4099 C C . LEU B 1 234 ? 9.539 5.398 3.668 1 98.88 234 LEU B C 1
ATOM 4101 O O . LEU B 1 234 ? 8.469 4.914 4.047 1 98.88 234 LEU B O 1
ATOM 4105 N N . MET B 1 235 ? 9.617 6.523 2.998 1 98.88 235 MET B N 1
ATOM 4106 C CA . MET B 1 235 ? 8.406 7.215 2.566 1 98.88 235 MET B CA 1
ATOM 4107 C C . MET B 1 235 ? 7.605 6.352 1.6 1 98.88 235 MET B C 1
ATOM 4109 O O . MET B 1 235 ? 6.383 6.27 1.706 1 98.88 235 MET B O 1
ATOM 4113 N N . ASN B 1 236 ? 8.305 5.75 0.689 1 98.88 236 ASN B N 1
ATOM 4114 C CA . ASN B 1 236 ? 7.641 4.867 -0.266 1 98.88 236 ASN B CA 1
ATOM 4115 C C . ASN B 1 236 ? 6.961 3.693 0.433 1 98.88 236 ASN B C 1
ATOM 4117 O O . ASN B 1 236 ? 5.844 3.316 0.077 1 98.88 236 ASN B O 1
ATOM 4121 N N . ILE B 1 237 ? 7.641 3.072 1.391 1 98.88 237 ILE B N 1
ATOM 4122 C CA . ILE B 1 237 ? 7.07 1.969 2.158 1 98.88 237 ILE B CA 1
ATOM 4123 C C . ILE B 1 237 ? 5.844 2.453 2.928 1 98.88 237 ILE B C 1
ATOM 4125 O O . ILE B 1 237 ? 4.812 1.778 2.951 1 98.88 237 ILE B O 1
ATOM 4129 N N . ASN B 1 238 ? 5.965 3.619 3.518 1 98.94 238 ASN B N 1
ATOM 4130 C CA . ASN B 1 238 ? 4.855 4.172 4.285 1 98.94 238 ASN B CA 1
ATOM 4131 C C . ASN B 1 238 ? 3.629 4.402 3.406 1 98.94 238 ASN B C 1
ATOM 4133 O O . ASN B 1 238 ? 2.494 4.258 3.865 1 98.94 238 ASN B O 1
ATOM 4137 N N . GLN B 1 239 ? 3.822 4.84 2.143 1 98.88 239 GLN B N 1
ATOM 4138 C CA . GLN B 1 239 ? 2.695 5.023 1.232 1 98.88 239 GLN B CA 1
ATOM 4139 C C . GLN B 1 239 ? 1.896 3.734 1.081 1 98.88 239 GLN B C 1
ATOM 4141 O O . GLN B 1 239 ? 0.664 3.762 1.055 1 98.88 239 GLN B O 1
ATOM 4146 N N . GLY B 1 240 ? 2.605 2.662 0.955 1 98.88 240 GLY B N 1
ATOM 4147 C CA . GLY B 1 240 ? 1.915 1.385 0.871 1 98.88 240 GLY B CA 1
ATOM 4148 C C . GLY B 1 240 ? 1.106 1.061 2.113 1 98.88 240 GLY B C 1
ATOM 4149 O O . GLY B 1 240 ? -0.002 0.529 2.018 1 98.88 240 GLY B O 1
ATOM 4150 N N . LEU B 1 241 ? 1.668 1.319 3.262 1 98.94 241 LEU B N 1
ATOM 4151 C CA . LEU B 1 241 ? 0.966 1.063 4.516 1 98.94 241 LEU B CA 1
ATOM 4152 C C . LEU B 1 241 ? -0.271 1.946 4.637 1 98.94 241 LEU B C 1
ATOM 4154 O O . LEU B 1 241 ? -1.323 1.49 5.09 1 98.94 241 LEU B O 1
ATOM 4158 N N . LEU B 1 242 ? -0.106 3.189 4.199 1 98.88 242 LEU B N 1
ATOM 4159 C CA . LEU B 1 242 ? -1.256 4.086 4.188 1 98.88 242 LEU B CA 1
ATOM 4160 C C . LEU B 1 242 ? -2.312 3.604 3.199 1 98.88 242 LEU B C 1
ATOM 4162 O O . LEU B 1 242 ? -3.512 3.709 3.467 1 98.88 242 LEU B O 1
ATOM 4166 N N . TYR B 1 243 ? -1.845 3.154 2.084 1 9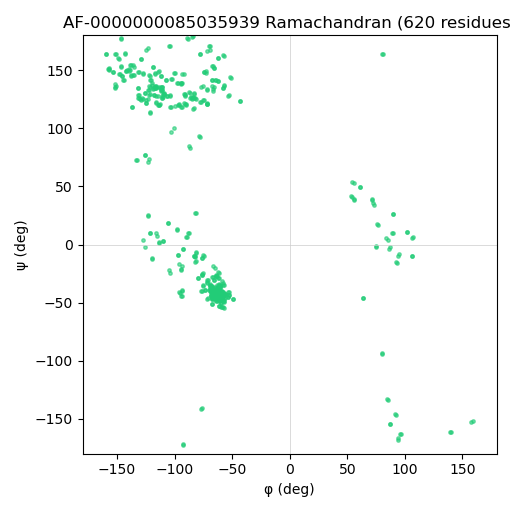8.75 243 TYR B N 1
ATOM 4167 C CA . TYR B 1 243 ? -2.709 2.502 1.105 1 98.75 243 TYR B CA 1
ATOM 4168 C C . TYR B 1 243 ? -3.502 1.371 1.748 1 98.75 243 TYR B C 1
ATOM 4170 O O . TYR B 1 243 ? -4.711 1.253 1.536 1 98.75 243 TYR B O 1
ATOM 4178 N N . SER B 1 244 ? -2.914 0.566 2.555 1 98.81 244 SER B N 1
ATOM 4179 C CA . SER B 1 244 ? -3.553 -0.554 3.238 1 98.81 244 SER B CA 1
ATOM 4180 C C . SER B 1 244 ? -4.602 -0.069 4.23 1 98.81 244 SER B C 1
ATOM 4182 O O . SER B 1 244 ? -5.594 -0.758 4.48 1 98.81 244 SER B O 1
ATOM 4184 N N . LEU B 1 245 ? -4.336 1.101 4.762 1 98.81 245 LEU B N 1
ATOM 4185 C CA . LEU B 1 245 ? -5.293 1.675 5.695 1 98.81 245 LEU B CA 1
ATOM 4186 C C . LEU B 1 245 ? -6.504 2.238 4.957 1 98.81 245 LEU B C 1
ATOM 4188 O O . LEU B 1 245 ? -7.484 2.643 5.586 1 98.81 245 LEU B O 1
ATOM 4192 N N . GLY B 1 246 ? -6.398 2.334 3.664 1 98.12 246 GLY B N 1
ATOM 4193 C CA . GLY B 1 246 ? -7.531 2.725 2.838 1 98.12 246 GLY B CA 1
ATOM 4194 C C . GLY B 1 246 ? -7.629 4.223 2.633 1 98.12 246 GLY B C 1
ATOM 4195 O O . GLY B 1 246 ? -8.711 4.75 2.363 1 98.12 246 GLY B O 1
ATOM 4196 N N . VAL B 1 247 ? -6.473 4.91 2.725 1 98.44 247 VAL B N 1
ATOM 4197 C CA . VAL B 1 247 ? -6.609 6.359 2.775 1 98.44 247 VAL B CA 1
ATOM 4198 C C . VAL B 1 247 ? -6.012 6.984 1.517 1 98.44 247 VAL B C 1
ATOM 4200 O O . VAL B 1 247 ? -5.961 8.211 1.386 1 98.44 247 VAL B O 1
ATOM 4203 N N . SER B 1 248 ? -5.523 6.168 0.596 1 98.19 248 SER B N 1
ATOM 4204 C CA . SER B 1 248 ? -5.039 6.684 -0.682 1 98.19 248 SER B CA 1
ATOM 4205 C C . SER B 1 248 ? -6.184 6.852 -1.677 1 98.19 248 SER B C 1
ATOM 4207 O O . SER B 1 248 ? -7.352 6.699 -1.318 1 98.19 248 SER B O 1
ATOM 4209 N N . SER B 1 249 ? -5.906 7.328 -2.838 1 97.25 249 SER B N 1
ATOM 4210 C CA . SER B 1 249 ? -6.816 7.453 -3.973 1 97.25 249 SER B CA 1
ATOM 4211 C C . SER B 1 249 ? -6.062 7.363 -5.297 1 97.25 249 SER B C 1
ATOM 4213 O O . SER B 1 249 ? -4.832 7.434 -5.324 1 97.25 249 SER B O 1
ATOM 4215 N N . PHE B 1 250 ? -6.809 7.133 -6.371 1 97.25 250 PHE B N 1
ATOM 4216 C CA . PHE B 1 250 ? -6.152 7.008 -7.664 1 97.25 250 PHE B CA 1
ATOM 4217 C C . PHE B 1 250 ? -5.457 8.312 -8.047 1 97.25 250 PHE B C 1
ATOM 4219 O O . PHE B 1 250 ? -4.383 8.289 -8.648 1 97.25 250 PHE B O 1
ATOM 4226 N N . ALA B 1 251 ? -6.109 9.422 -7.754 1 97.25 251 ALA B N 1
ATOM 4227 C CA . ALA B 1 251 ? -5.504 10.719 -8.039 1 97.25 251 ALA B CA 1
ATOM 4228 C C . ALA B 1 251 ? -4.168 10.867 -7.312 1 97.25 251 ALA B C 1
ATOM 4230 O O . ALA B 1 251 ? -3.201 11.375 -7.883 1 97.25 251 ALA B O 1
ATOM 4231 N N . ILE B 1 252 ? -4.105 10.438 -6.086 1 98.19 252 ILE B N 1
ATOM 4232 C CA . ILE B 1 252 ? -2.877 10.461 -5.305 1 98.19 252 ILE B CA 1
ATOM 4233 C C . ILE B 1 252 ? -1.832 9.555 -5.949 1 98.19 252 ILE B C 1
ATOM 4235 O O . ILE B 1 252 ? -0.693 9.969 -6.176 1 98.19 252 ILE B O 1
ATOM 4239 N N . GLU B 1 253 ? -2.277 8.32 -6.285 1 98.5 253 GLU B N 1
ATOM 4240 C CA . GLU B 1 253 ? -1.361 7.316 -6.824 1 98.5 253 GLU B CA 1
ATOM 4241 C C . GLU B 1 253 ? -0.78 7.766 -8.164 1 98.5 253 GLU B C 1
ATOM 4243 O O . GLU B 1 253 ? 0.381 7.484 -8.461 1 98.5 253 GLU B O 1
ATOM 4248 N N . ARG B 1 254 ? -1.546 8.391 -8.945 1 98.19 254 ARG B N 1
ATOM 4249 C CA . ARG B 1 254 ? -1.052 8.883 -10.227 1 98.19 254 ARG B CA 1
ATOM 4250 C C . ARG B 1 254 ? 0.117 9.844 -10.039 1 98.19 254 ARG B C 1
ATOM 4252 O O . ARG B 1 254 ? 1.119 9.758 -10.75 1 98.19 254 ARG B O 1
ATOM 4259 N N . ILE B 1 255 ? -0.037 10.742 -9.117 1 98.56 255 ILE B N 1
ATOM 4260 C CA . ILE B 1 255 ? 1.019 11.711 -8.844 1 98.56 255 ILE B CA 1
ATOM 4261 C C . ILE B 1 255 ? 2.252 10.992 -8.305 1 98.56 255 ILE B C 1
ATOM 4263 O O . ILE B 1 255 ? 3.377 11.266 -8.727 1 98.56 255 ILE B O 1
ATOM 4267 N N . ILE B 1 256 ? 2.059 10.086 -7.371 1 98.81 256 ILE B N 1
ATOM 4268 C CA . ILE B 1 256 ? 3.152 9.375 -6.715 1 98.81 256 ILE B CA 1
ATOM 4269 C C . ILE B 1 256 ? 3.967 8.609 -7.75 1 98.81 256 ILE B C 1
ATOM 4271 O O . ILE B 1 256 ? 5.191 8.719 -7.793 1 98.81 256 ILE B O 1
ATOM 4275 N N . TRP B 1 257 ? 3.277 7.867 -8.562 1 98.44 257 TRP B N 1
ATOM 4276 C CA . TRP B 1 257 ? 3.988 7.035 -9.523 1 98.44 257 TRP B CA 1
ATOM 4277 C C . TRP B 1 257 ? 4.68 7.895 -10.578 1 98.44 257 TRP B C 1
ATOM 4279 O O . TRP B 1 257 ? 5.777 7.566 -11.031 1 98.44 257 TRP B O 1
ATOM 4289 N N . GLU B 1 258 ? 4.039 8.938 -11.008 1 98.44 258 GLU B N 1
ATOM 4290 C CA . GLU B 1 258 ? 4.695 9.859 -11.93 1 98.44 258 GLU B CA 1
ATOM 4291 C C . GLU B 1 258 ? 5.961 10.445 -11.32 1 98.44 258 GLU B C 1
ATOM 4293 O O . GLU B 1 258 ? 7 10.531 -11.977 1 98.44 258 GLU B O 1
ATOM 4298 N N . ALA B 1 259 ? 5.879 10.875 -10.086 1 98.69 259 ALA B N 1
ATOM 4299 C CA . ALA B 1 259 ? 7.031 11.445 -9.391 1 98.69 259 ALA B CA 1
ATOM 4300 C C . ALA B 1 259 ? 8.172 10.438 -9.305 1 98.69 259 ALA B C 1
ATOM 4302 O O . ALA B 1 259 ? 9.336 10.781 -9.508 1 98.69 259 ALA B O 1
ATOM 4303 N N . ARG B 1 260 ? 7.824 9.234 -8.961 1 98 260 ARG B N 1
ATOM 4304 C CA . ARG B 1 260 ? 8.836 8.188 -8.852 1 98 260 ARG B CA 1
ATOM 4305 C C . ARG B 1 260 ? 9.516 7.934 -10.188 1 98 260 ARG B C 1
ATOM 4307 O O . ARG B 1 260 ? 10.734 7.758 -10.25 1 98 260 ARG B O 1
ATOM 4314 N N . MET B 1 261 ? 8.711 7.906 -11.242 1 96.81 261 MET B N 1
ATOM 4315 C CA . MET B 1 261 ? 9.25 7.715 -12.586 1 96.81 261 MET B CA 1
ATOM 4316 C C . MET B 1 261 ? 10.195 8.852 -12.953 1 96.81 261 MET B C 1
ATOM 4318 O O . MET B 1 261 ? 11.102 8.672 -13.773 1 96.81 261 MET B O 1
ATOM 4322 N N . LYS B 1 262 ? 10.016 9.953 -12.352 1 97.69 262 LYS B N 1
ATOM 4323 C CA . LYS B 1 262 ? 10.828 11.133 -12.641 1 97.69 262 LYS B CA 1
ATOM 4324 C C . LYS B 1 262 ? 11.953 11.289 -11.625 1 97.69 262 LYS B C 1
ATOM 4326 O O . LYS B 1 262 ? 12.516 12.375 -11.469 1 97.69 262 LYS B O 1
ATOM 4331 N N . GLY B 1 263 ? 12.18 10.289 -10.859 1 97.62 263 GLY B N 1
ATOM 4332 C CA . GLY B 1 263 ? 13.406 10.219 -10.078 1 97.62 263 GLY B CA 1
ATOM 4333 C C . GLY B 1 263 ? 13.203 10.578 -8.617 1 97.62 263 GLY B C 1
ATOM 4334 O O . GLY B 1 263 ? 14.172 10.781 -7.887 1 97.62 263 GLY B O 1
ATOM 4335 N N . ALA B 1 264 ? 11.992 10.688 -8.18 1 98.62 264 ALA B N 1
ATOM 4336 C CA . ALA B 1 264 ? 11.758 10.945 -6.762 1 98.62 264 ALA B CA 1
ATOM 4337 C C . ALA B 1 264 ? 12.383 9.859 -5.895 1 98.62 264 ALA B C 1
ATOM 4339 O O . ALA B 1 264 ? 12.281 8.672 -6.207 1 98.62 264 ALA B O 1
ATOM 4340 N N . LEU B 1 265 ? 13.078 10.281 -4.828 1 98.62 265 LEU B N 1
ATOM 4341 C CA . LEU B 1 265 ? 13.586 9.336 -3.842 1 98.62 265 LEU B CA 1
ATOM 4342 C C . LEU B 1 265 ? 12.438 8.695 -3.068 1 98.62 265 LEU B C 1
ATOM 4344 O O . LEU B 1 265 ? 12.5 7.516 -2.719 1 98.62 265 LEU B O 1
ATOM 4348 N N . GLY B 1 266 ? 11.43 9.438 -2.809 1 98.69 266 GLY B N 1
ATOM 4349 C CA . GLY B 1 266 ? 10.203 9.023 -2.145 1 98.69 266 GLY B CA 1
ATOM 4350 C C . GLY B 1 266 ? 9.023 9.914 -2.457 1 98.69 266 GLY B C 1
ATOM 4351 O O . GLY B 1 266 ? 9.195 11.094 -2.781 1 98.69 266 GLY B O 1
ATOM 4352 N N . ALA B 1 267 ? 7.871 9.391 -2.428 1 98.81 267 ALA B N 1
ATOM 4353 C CA . ALA B 1 267 ? 6.625 10.133 -2.637 1 98.81 267 ALA B CA 1
ATOM 4354 C C . ALA B 1 267 ? 5.465 9.469 -1.904 1 98.81 267 ALA B C 1
ATOM 4356 O O . ALA B 1 267 ? 5.305 8.25 -1.959 1 98.81 267 ALA B O 1
ATOM 4357 N N . LYS B 1 268 ? 4.676 10.219 -1.25 1 98.62 268 LYS B N 1
ATOM 4358 C CA . LYS B 1 268 ? 3.525 9.695 -0.521 1 98.62 268 LYS B CA 1
ATOM 4359 C C . LYS B 1 268 ? 2.498 10.789 -0.253 1 98.62 268 LYS B C 1
ATOM 4361 O O . LYS B 1 268 ? 2.805 11.977 -0.377 1 98.62 268 LYS B O 1
ATOM 4366 N N . LEU B 1 269 ? 1.375 10.328 0.076 1 98.31 269 LEU B N 1
ATOM 4367 C CA . LEU B 1 269 ? 0.372 11.32 0.44 1 98.31 269 LEU B CA 1
ATOM 4368 C C . LEU B 1 269 ? 0.761 12.039 1.728 1 98.31 269 LEU B C 1
ATOM 4370 O O . LEU B 1 269 ? 1.535 11.508 2.529 1 98.31 269 LEU B O 1
ATOM 4374 N N . SER B 1 270 ? 0.314 13.211 1.914 1 96.88 270 SER B N 1
ATOM 4375 C CA . SER B 1 270 ? 0.498 13.992 3.131 1 96.88 270 SER B CA 1
ATOM 4376 C C . SER B 1 270 ? -0.84 14.32 3.787 1 96.88 270 SER B C 1
ATOM 4378 O O . SER B 1 270 ? -1.734 14.875 3.145 1 96.88 270 SER B O 1
ATOM 4380 N N . GLY B 1 271 ? -0.901 14.008 5.09 1 95.5 271 GLY B N 1
ATOM 4381 C CA . GLY B 1 271 ? -2.125 14.297 5.824 1 95.5 271 GLY B CA 1
ATOM 4382 C C . GLY B 1 271 ? -3.1 13.133 5.832 1 95.5 271 GLY B C 1
ATOM 4383 O O . GLY B 1 271 ? -2.691 11.977 5.914 1 95.5 271 GLY B O 1
ATOM 4384 N N . ALA B 1 272 ? -4.391 13.469 5.812 1 94.94 272 ALA B N 1
ATOM 4385 C CA . ALA B 1 272 ? -5.43 12.469 6.012 1 94.94 272 ALA B CA 1
ATOM 4386 C C . ALA B 1 272 ? -5.605 11.602 4.766 1 94.94 272 ALA B C 1
ATOM 4388 O O . ALA B 1 272 ? -5.957 10.422 4.863 1 94.94 272 ALA B O 1
ATOM 4389 N N . GLY B 1 273 ? -5.465 12.133 3.621 1 97 273 GLY B N 1
ATOM 4390 C CA . GLY B 1 273 ? -5.598 11.383 2.383 1 97 273 GLY B CA 1
ATOM 4391 C C . GLY B 1 273 ? -6.977 11.508 1.761 1 97 273 GLY B C 1
ATOM 4392 O O . GLY B 1 273 ? -7.715 12.445 2.053 1 97 273 GLY B O 1
ATOM 4393 N N . GLY B 1 274 ? -7.289 10.562 0.81 1 96.62 274 GLY B N 1
ATOM 4394 C CA . GLY B 1 274 ? -8.523 10.617 0.046 1 96.62 274 GLY B CA 1
ATOM 4395 C C . GLY B 1 274 ? -8.516 11.672 -1.038 1 96.62 274 GLY B C 1
ATOM 4396 O O . GLY B 1 274 ? -9.445 11.758 -1.842 1 96.62 274 GLY B O 1
ATOM 4397 N N . GLY B 1 275 ? -7.57 12.406 -1.185 1 96.56 275 GLY B N 1
ATOM 4398 C CA . GLY B 1 275 ? -7.234 13.555 -2.006 1 96.56 275 GLY B CA 1
ATOM 4399 C C . GLY B 1 275 ? -6.105 14.391 -1.435 1 96.56 275 GLY B C 1
ATOM 4400 O O . GLY B 1 275 ? -5.184 13.852 -0.815 1 96.56 275 GLY B O 1
ATOM 4401 N N . GLY B 1 276 ? -6.137 15.641 -1.761 1 96 276 GLY B N 1
ATOM 4402 C CA . GLY B 1 276 ? -5.141 16.531 -1.182 1 96 276 GLY B CA 1
ATOM 4403 C C . GLY B 1 276 ? -3.832 16.531 -1.95 1 96 276 GLY B C 1
ATOM 4404 O O . GLY B 1 276 ? -3.824 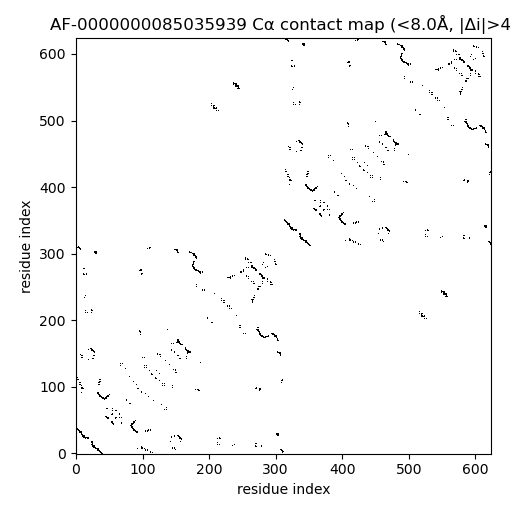16.672 -3.174 1 96 276 GLY B O 1
ATOM 4405 N N . CYS B 1 277 ? -2.74 16.406 -1.129 1 97.06 277 CYS B N 1
ATOM 4406 C CA . CYS B 1 277 ? -1.452 16.609 -1.778 1 97.06 277 CYS B CA 1
ATOM 4407 C C . CYS B 1 277 ? -0.498 15.469 -1.484 1 97.06 277 CYS B C 1
ATOM 4409 O O . CYS B 1 277 ? -0.718 14.695 -0.548 1 97.06 277 CYS B O 1
ATOM 4411 N N . VAL B 1 278 ? 0.486 15.391 -2.35 1 98.19 278 VAL B N 1
ATOM 4412 C CA . VAL B 1 278 ? 1.598 14.453 -2.258 1 98.19 278 VAL B CA 1
ATOM 4413 C C . VAL B 1 278 ? 2.883 15.203 -1.917 1 98.19 278 VAL B C 1
ATOM 4415 O O . VAL B 1 278 ? 3.143 16.281 -2.459 1 98.19 278 VAL B O 1
ATOM 4418 N N . VAL B 1 279 ? 3.572 14.711 -0.917 1 98.5 279 VAL B N 1
ATOM 4419 C CA . VAL B 1 279 ? 4.914 15.211 -0.636 1 98.5 279 VAL B CA 1
ATOM 4420 C C . VAL B 1 279 ? 5.945 14.367 -1.383 1 98.5 279 VAL B C 1
ATOM 4422 O O . VAL B 1 279 ? 5.902 13.133 -1.335 1 98.5 279 VAL B O 1
ATOM 4425 N N . ILE B 1 280 ? 6.867 15.016 -2.117 1 98.75 280 ILE B N 1
ATOM 4426 C CA . ILE B 1 280 ? 7.836 14.352 -2.982 1 98.75 280 ILE B CA 1
ATOM 4427 C C . ILE B 1 280 ? 9.25 14.727 -2.549 1 98.75 280 ILE B C 1
ATOM 4429 O O . ILE B 1 280 ? 9.625 15.898 -2.561 1 98.75 280 ILE B O 1
ATOM 4433 N N . LEU B 1 281 ? 9.961 13.758 -2.072 1 98.75 281 LEU B N 1
ATOM 4434 C CA . LEU B 1 281 ? 11.375 13.93 -1.774 1 98.75 281 LEU B CA 1
ATOM 4435 C C . LEU B 1 281 ? 12.219 13.727 -3.027 1 98.75 281 LEU B C 1
ATOM 4437 O O . LEU B 1 281 ? 12.203 12.656 -3.629 1 98.75 281 LEU B O 1
ATOM 4441 N N . HIS B 1 282 ? 12.883 14.719 -3.432 1 98.31 282 HIS B N 1
ATOM 4442 C CA . HIS B 1 282 ? 13.664 14.711 -4.664 1 98.31 282 HIS B CA 1
ATOM 4443 C C . HIS B 1 282 ? 14.898 15.594 -4.535 1 98.31 282 HIS B C 1
ATOM 4445 O O . HIS B 1 282 ? 14.852 16.656 -3.912 1 98.31 282 HIS B O 1
ATOM 4451 N N . GLU B 1 283 ? 15.953 15.211 -5.188 1 97.06 283 GLU B N 1
ATOM 4452 C CA . GLU B 1 283 ? 17.188 15.977 -5.137 1 97.06 283 GLU B CA 1
ATOM 4453 C C . GLU B 1 283 ? 17.031 17.328 -5.824 1 97.06 283 GLU B C 1
ATOM 4455 O O . GLU B 1 283 ? 17.734 18.281 -5.5 1 97.06 283 GLU B O 1
ATOM 4460 N N . ALA B 1 284 ? 16.141 17.375 -6.77 1 97.31 284 ALA B N 1
ATOM 4461 C CA . ALA B 1 284 ? 15.812 18.609 -7.496 1 97.31 284 ALA B CA 1
ATOM 4462 C C . ALA B 1 284 ? 14.32 18.906 -7.441 1 97.31 284 ALA B C 1
ATOM 4464 O O . ALA B 1 284 ? 13.617 18.781 -8.445 1 97.31 284 ALA B O 1
ATOM 4465 N N . PRO B 1 285 ? 13.867 19.406 -6.332 1 97.31 285 PRO B N 1
ATOM 4466 C CA . PRO B 1 285 ? 12.422 19.594 -6.152 1 97.31 285 PRO B CA 1
ATOM 4467 C C . PRO B 1 285 ? 11.828 20.562 -7.18 1 97.31 285 PRO B C 1
ATOM 4469 O O . PRO B 1 285 ? 10.672 20.391 -7.586 1 97.31 285 PRO B O 1
ATOM 4472 N N . GLU B 1 286 ? 12.523 21.578 -7.609 1 97.31 286 GLU B N 1
ATOM 4473 C CA . GLU B 1 286 ? 12.039 22.516 -8.617 1 97.31 286 GLU B CA 1
ATOM 4474 C C . GLU B 1 286 ? 11.75 21.797 -9.938 1 97.31 286 GLU B C 1
ATOM 4476 O O . GLU B 1 286 ? 10.727 22.047 -10.578 1 97.31 286 GLU B O 1
ATOM 4481 N N . GLU B 1 287 ? 12.609 20.938 -10.289 1 97 287 GLU B N 1
ATOM 4482 C CA . GLU B 1 287 ? 12.484 20.219 -11.555 1 97 287 GLU B CA 1
ATOM 4483 C C . GLU B 1 287 ? 11.281 19.281 -11.539 1 97 287 GLU B C 1
ATOM 4485 O O . GLU B 1 287 ? 10.484 19.25 -12.484 1 97 287 GLU B O 1
ATOM 4490 N N . VAL B 1 288 ? 11.141 18.531 -10.469 1 97.12 288 VAL B N 1
ATOM 4491 C CA . VAL B 1 288 ? 10.047 17.562 -10.422 1 97.12 288 VAL B CA 1
ATOM 4492 C C . VAL B 1 288 ? 8.711 18.281 -10.344 1 97.12 288 VAL B C 1
ATOM 4494 O O . VAL B 1 288 ? 7.73 17.875 -10.969 1 97.12 288 VAL B O 1
ATOM 4497 N N . ALA B 1 289 ? 8.695 19.328 -9.625 1 96.75 289 ALA B N 1
ATOM 4498 C CA . ALA B 1 289 ? 7.457 20.078 -9.484 1 96.75 289 ALA B CA 1
ATOM 4499 C C . ALA B 1 289 ? 6.992 20.641 -10.82 1 96.75 289 ALA B C 1
ATOM 4501 O O . ALA B 1 289 ? 5.789 20.688 -11.102 1 96.75 289 ALA B O 1
ATOM 4502 N N . SER B 1 290 ? 7.887 21.016 -11.648 1 96.5 290 SER B N 1
ATOM 4503 C CA . SER B 1 290 ? 7.551 21.656 -12.922 1 96.5 290 SER B CA 1
ATOM 4504 C C . SER B 1 290 ? 7.172 20.609 -13.977 1 96.5 290 SER B C 1
ATOM 4506 O O . SER B 1 290 ? 6.625 20.953 -15.023 1 96.5 290 SER B O 1
ATOM 4508 N N . ASN B 1 291 ? 7.316 19.375 -13.68 1 96.12 291 ASN B N 1
ATOM 4509 C CA . ASN B 1 291 ? 7.18 18.359 -14.719 1 96.12 291 ASN B CA 1
ATOM 4510 C C . ASN B 1 291 ? 6.082 17.359 -14.383 1 96.12 291 ASN B C 1
ATOM 4512 O O . ASN B 1 291 ? 5.98 16.297 -15.023 1 96.12 291 ASN B O 1
ATOM 4516 N N . LEU B 1 292 ? 5.336 17.641 -13.406 1 97.5 292 LEU B N 1
ATOM 4517 C CA . LEU B 1 292 ? 4.25 16.734 -13.047 1 97.5 292 LEU B CA 1
ATOM 4518 C C . LEU B 1 292 ? 2.967 17.109 -13.781 1 97.5 292 LEU B C 1
ATOM 4520 O O . LEU B 1 292 ? 2.395 18.172 -13.539 1 97.5 292 LEU B O 1
ATOM 4524 N N . THR B 1 293 ? 2.447 16.234 -14.555 1 96.62 293 THR B N 1
ATOM 4525 C CA . THR B 1 293 ? 1.253 16.5 -15.344 1 96.62 293 THR B CA 1
ATOM 4526 C C . THR B 1 293 ? -0.002 16.031 -14.609 1 96.62 293 THR B C 1
ATOM 4528 O O . THR B 1 293 ? -1.104 16.516 -14.891 1 96.62 293 THR B O 1
ATOM 4531 N N . SER B 1 294 ? 0.138 15.125 -13.672 1 95.81 294 SER B N 1
ATOM 4532 C CA . SER B 1 294 ? -1.002 14.539 -12.969 1 95.81 294 SER B CA 1
ATOM 4533 C C . SER B 1 294 ? -1.459 15.438 -11.82 1 95.81 294 SER B C 1
ATOM 4535 O O . SER B 1 294 ? -2.494 15.18 -11.203 1 95.81 294 SER B O 1
ATOM 4537 N N . ALA B 1 295 ? -0.677 16.469 -11.5 1 95.69 295 ALA B N 1
ATOM 4538 C CA . ALA B 1 295 ? -0.993 17.344 -10.383 1 95.69 295 ALA B CA 1
ATOM 4539 C C . ALA B 1 295 ? -1.767 18.578 -10.852 1 95.69 295 ALA B C 1
ATOM 4541 O O . ALA B 1 295 ? -1.489 19.125 -11.93 1 95.69 295 ALA B O 1
ATOM 4542 N N . SER B 1 296 ? -2.738 18.969 -10.102 1 94.94 296 SER B N 1
ATOM 4543 C CA . SER B 1 296 ? -3.434 20.234 -10.375 1 94.94 296 SER B CA 1
ATOM 4544 C C . SER B 1 296 ? -2.525 21.422 -10.133 1 94.94 296 SER B C 1
ATOM 4546 O O . SER B 1 296 ? -2.578 22.422 -10.867 1 94.94 296 SER B O 1
ATOM 4548 N N . ILE B 1 297 ? -1.792 21.422 -9.148 1 94.06 297 ILE B N 1
ATOM 4549 C CA . ILE B 1 297 ? -0.767 22.391 -8.812 1 94.06 297 ILE B CA 1
ATOM 4550 C C . ILE B 1 297 ? 0.414 21.703 -8.141 1 94.06 297 ILE B C 1
ATOM 4552 O O . ILE B 1 297 ? 0.232 20.75 -7.387 1 94.06 297 ILE B O 1
ATOM 4556 N N . SER B 1 298 ? 1.61 22.109 -8.422 1 96.06 298 SER B N 1
ATOM 4557 C CA . SER B 1 298 ? 2.824 21.578 -7.805 1 96.06 298 SER B CA 1
ATOM 4558 C C . SER B 1 298 ? 3.883 22.656 -7.645 1 96.06 298 SER B C 1
ATOM 4560 O O . SER B 1 298 ? 3.965 23.578 -8.461 1 96.06 298 SER B O 1
ATOM 4562 N N . PHE B 1 299 ? 4.641 22.609 -6.602 1 95.5 299 PHE B N 1
ATOM 4563 C CA . PHE B 1 299 ? 5.664 23.609 -6.32 1 95.5 299 PHE B CA 1
ATOM 4564 C C . PHE B 1 299 ? 6.738 23.031 -5.402 1 95.5 299 PHE B C 1
ATOM 4566 O O . PHE B 1 299 ? 6.477 22.109 -4.629 1 95.5 299 PHE B O 1
ATOM 4573 N N . PRO B 1 300 ? 7.949 23.594 -5.562 1 96.5 300 PRO B N 1
ATOM 4574 C CA . PRO B 1 300 ? 8.945 23.25 -4.547 1 96.5 300 PRO B CA 1
ATOM 4575 C C . PRO B 1 300 ? 8.609 23.828 -3.172 1 96.5 300 PRO B C 1
ATOM 4577 O O . PRO B 1 300 ? 8.086 24.938 -3.074 1 96.5 300 PRO B O 1
ATOM 4580 N N . ALA B 1 301 ? 8.867 23.078 -2.135 1 94 301 ALA B N 1
ATOM 4581 C CA . ALA B 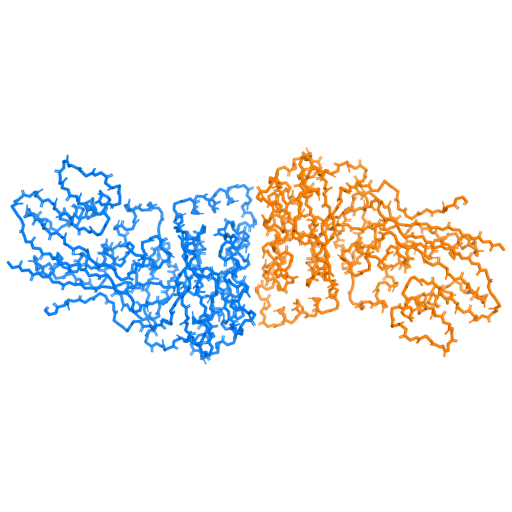1 301 ? 8.578 23.531 -0.778 1 94 301 ALA B CA 1
ATOM 4582 C C . ALA B 1 301 ? 9.859 23.766 0.01 1 94 301 ALA B C 1
ATOM 4584 O O . ALA B 1 301 ? 10.859 23.078 -0.198 1 94 301 ALA B O 1
ATOM 4585 N N . ARG B 1 302 ? 9.781 24.75 0.843 1 93.94 302 ARG B N 1
ATOM 4586 C CA . ARG B 1 302 ? 10.867 25.016 1.789 1 93.94 302 ARG B CA 1
ATOM 4587 C C . ARG B 1 302 ? 10.383 24.859 3.227 1 93.94 302 ARG B C 1
ATOM 4589 O O . ARG B 1 302 ? 9.219 25.156 3.531 1 93.94 302 ARG B O 1
ATOM 4596 N N . VAL B 1 303 ? 11.297 24.406 4.031 1 95.44 303 VAL B N 1
ATOM 4597 C CA . VAL B 1 303 ? 10.969 24.281 5.449 1 95.44 303 VAL B CA 1
ATOM 4598 C C . VAL B 1 303 ? 10.883 25.672 6.078 1 95.44 303 VAL B C 1
ATOM 4600 O O . VAL B 1 303 ? 11.828 26.469 5.988 1 95.44 303 VAL B O 1
ATOM 4603 N N . SER B 1 304 ? 9.766 25.953 6.609 1 96.12 304 SER B N 1
ATOM 4604 C CA . SER B 1 304 ? 9.641 27.203 7.348 1 96.12 304 SER B CA 1
ATOM 4605 C C . SER B 1 304 ? 10.391 27.141 8.672 1 96.12 304 SER B C 1
ATOM 4607 O O . SER B 1 304 ? 10.055 26.344 9.547 1 96.12 304 SER B O 1
ATOM 4609 N N . ARG B 1 305 ? 11.281 28 8.844 1 94.06 305 ARG B N 1
ATOM 4610 C CA . ARG B 1 305 ? 12.07 28.016 10.07 1 94.06 305 ARG B CA 1
ATOM 4611 C C . ARG B 1 305 ? 11.242 28.5 11.25 1 94.06 305 ARG B C 1
ATOM 4613 O O . ARG B 1 305 ? 11.477 28.094 12.398 1 94.06 305 ARG B O 1
ATOM 4620 N N . ARG B 1 306 ? 10.359 29.375 10.93 1 95.44 306 ARG B N 1
ATOM 4621 C CA . ARG B 1 306 ? 9.547 29.969 11.984 1 95.44 306 ARG B CA 1
ATOM 4622 C C . ARG B 1 306 ? 8.117 29.438 11.938 1 95.44 306 ARG B C 1
ATOM 4624 O O . ARG B 1 306 ? 7.562 29.219 10.859 1 95.44 306 ARG B O 1
ATOM 4631 N N . GLY B 1 307 ? 7.574 29.219 13.164 1 97.69 307 GLY B N 1
ATOM 4632 C CA . GLY B 1 307 ? 6.148 28.953 13.273 1 97.69 307 GLY B CA 1
ATOM 4633 C C . GLY B 1 307 ? 5.297 30.188 13.117 1 97.69 307 GLY B C 1
ATOM 4634 O O . GLY B 1 307 ? 5.582 31.047 12.281 1 97.69 307 GLY B O 1
ATOM 4635 N N . VAL B 1 308 ? 4.309 30.297 13.852 1 98.62 308 VAL B N 1
ATOM 4636 C CA . VAL B 1 308 ? 3.412 31.438 13.797 1 98.62 308 VAL B CA 1
ATOM 4637 C C . VAL B 1 308 ? 4.145 32.688 14.273 1 98.62 308 VAL B C 1
ATOM 4639 O O . VAL B 1 308 ? 4.938 32.625 15.219 1 98.62 308 VAL B O 1
ATOM 4642 N N . VAL B 1 309 ? 3.979 33.781 13.594 1 98 309 VAL B N 1
ATOM 4643 C CA . VAL B 1 309 ? 4.641 35.031 13.938 1 98 309 VAL B CA 1
ATOM 4644 C C . VAL B 1 309 ? 3.662 36.188 13.773 1 98 309 VAL B C 1
ATOM 4646 O O . VAL B 1 309 ? 2.711 36.125 12.992 1 98 309 VAL B O 1
ATOM 4649 N N . LEU B 1 310 ? 3.928 37.219 14.508 1 97.69 310 LEU B N 1
ATOM 4650 C CA . LEU B 1 310 ? 3.262 38.5 14.234 1 97.69 310 LEU B CA 1
ATOM 4651 C C . LEU B 1 310 ? 3.877 39.188 13.023 1 97.69 310 LEU B C 1
ATOM 4653 O O . LEU B 1 310 ? 5.098 39.156 12.836 1 97.69 310 LEU B O 1
ATOM 4657 N N . GLU B 1 311 ? 2.986 39.656 12.234 1 95 311 GLU B N 1
ATOM 4658 C CA . GLU B 1 311 ? 3.465 40.438 11.094 1 95 311 GLU B CA 1
ATOM 4659 C C . GLU B 1 311 ? 3.541 41.938 11.438 1 95 311 GLU B C 1
ATOM 4661 O O . GLU B 1 311 ? 2.789 42.406 12.289 1 95 311 GLU B O 1
ATOM 4666 N N . PRO B 1 312 ? 4.543 42.688 10.844 1 86.31 312 PRO B N 1
ATOM 4667 C CA . PRO B 1 312 ? 4.648 44.125 11.117 1 86.31 312 PRO B CA 1
ATOM 4668 C C . PRO B 1 312 ? 3.393 44.906 10.719 1 86.31 312 PRO B C 1
ATOM 4670 O O . PRO B 1 312 ? 2.678 44.5 9.797 1 86.31 312 PRO B O 1
#

Nearest PDB structures (foldseek):
  8teb-assembly2_B  TM=9.071E-01  e=7.561E-29  Methanococcoides burtonii
  6mdf-assembly1_B  TM=8.650E-01  e=3.511E-27  Methanosarcina mazei
  2hfu-assembly1_A  TM=8.441E-01  e=9.281E-25  Leishmania major
  1fwk-assembly1_A  TM=7.664E-01  e=3.395E-18  Methanocaldococcus jannaschii
  4p52-assembly1_A  TM=7.361E-01  e=1.211E-15  Cytophaga hutchinsonii ATCC 33406

Solvent-accessible surface area (backbone atoms only — not comparable to full-atom values): 29384 Å² total; per-residue (Å²): 119,77,32,37,9,30,4,15,16,30,40,44,63,36,27,66,76,30,41,77,72,64,20,34,31,36,33,33,4,25,65,40,38,19,36,22,37,32,30,76,37,61,68,75,39,48,36,41,38,39,93,88,42,62,31,37,78,94,64,57,81,48,69,68,53,50,33,51,49,50,35,49,50,51,54,27,62,74,69,69,55,59,62,16,34,37,38,40,44,50,62,69,45,60,75,47,25,26,31,38,42,68,25,6,41,37,26,5,45,51,52,16,49,31,62,71,67,67,65,77,69,49,72,68,53,48,32,50,53,17,36,50,31,41,31,65,65,53,51,80,70,64,59,59,41,19,39,14,4,48,54,12,10,31,31,41,34,37,62,56,94,91,37,82,43,72,46,63,77,41,81,59,91,58,55,26,15,38,34,25,41,74,41,54,28,36,49,62,61,30,54,48,46,39,51,50,43,35,70,76,36,47,67,42,41,51,26,50,34,51,23,42,30,55,44,32,57,52,33,50,55,22,55,76,68,66,35,55,62,60,29,11,49,49,23,36,29,47,34,12,48,42,35,33,50,63,23,55,39,67,58,50,47,49,37,33,52,52,41,44,76,69,61,33,46,12,36,25,68,10,47,49,15,55,30,6,22,30,36,30,34,22,98,52,19,60,59,53,26,74,67,51,81,62,34,68,48,52,37,57,46,46,59,18,65,54,18,42,42,78,48,134,119,77,33,36,9,28,5,15,16,30,40,44,63,37,28,65,74,29,40,77,72,64,20,35,30,36,32,34,5,24,67,40,38,17,35,23,38,31,31,77,36,62,69,75,39,50,36,39,39,41,94,89,43,63,31,39,78,94,66,57,80,49,69,68,53,51,34,50,51,51,35,49,49,52,53,28,61,75,69,69,56,59,62,16,34,37,37,40,44,50,63,69,46,62,75,49,26,27,32,37,44,66,24,5,42,37,26,6,45,51,51,15,50,31,62,69,67,66,64,76,70,50,70,68,52,48,32,51,52,18,36,50,32,40,31,64,63,52,51,78,69,65,59,61,41,19,39,16,4,48,56,11,10,32,32,41,34,36,60,56,96,92,37,81,44,70,46,61,77,41,79,61,90,56,54,27,16,39,34,25,41,76,42,54,28,35,50,62,60,31,54,49,47,38,51,51,43,34,71,77,36,46,68,42,41,51,28,51,36,51,23,43,30,55,43,31,57,51,34,50,53,23,55,77,69,67,35,55,63,60,30,11,49,49,24,36,29,46,34,13,47,41,35,32,52,64,23,56,39,69,60,50,48,49,36,34,50,51,42,44,78,67,61,32,46,14,34,25,69,11,47,50,15,57,30,6,22,30,38,30,33,21,95,52,18,60,60,52,26,74,67,51,80,62,35,66,47,51,37,57,47,46,57,18,64,55,17,42,42,78,49,134

Foldseek 3Di:
DKWKKKFFWKFWLAQFLLVLVFFKTKIFGWPWMKMKMKDWAAFPWEWEQEPVGIDTVPDDDDPQVVLLVVLVVVVCVVQVPGIYMYMYMDTSDDPLQQRLRLLRRQLRVLVRVCVNVVSPDDLVRSLVSSVVSVCSNQVRDDSRGSCCQRAFAMKMWGDDPNDIDIDHPAHDWFWKKKFFQPDGADQNVLSVLLVVCCVVPVVLSVVLSVVSRVLRVVLVVCVVVVNLLSSQVSQAVNQVSSVVSVFEDPLQVLQQVLLVVVPFSHKHDHHSHPTHMMMTGHPHQQVSQVPGPSGPHMDIITTTRGHMDIDD/DKWKKKFFWKFWLAQFLLVLVFFKTKIFGWPWMKMKMKDWAAFPWEWEQEPVGIDTVPPDDDPQVVLLVVLVVVVCVVQVPGIYMYMYMDTSDDPLQQRLRLLRRQLRVLVRVCVNVVSPDDLVRSLVSSVSSCCSNQVRDDSRGSCCQRAFAMKMWGDDPNDIDIDHPAHDWFWKKKFFQPDGADQNVLSVLLVVCCVVPVVLSVVLSVVSRVLRVVLVVCVVVVNLLSSQVSQAVNQVSSVVSVFEDPLQVLQQVLLVVVPFSHKHDHHSHPTHMMMTGDPHRQVSQVPGPSGPHMHIITTTRGHMDIDD

InterPro domains:
  IPR006204 GHMP kinase N-terminal domain [PF00288] (72-152)
  IPR006205 Mevalonate kinase [PTHR43290] (3-295)
  IPR006205 Mevalonate kinase [TIGR00549] (7-281)
  IPR013750 GHMP kinase, C-terminal domain [PF08544] (221-293)
  IPR014721 Small ribosomal subunit protein uS5 domain 2-type fold, subgroup [G3DSA:3.30.230.10] (1-166)
  IPR020568 Ribosomal protein uS5 domain 2-type superfamily [SSF54211] (2-161)
  IPR022937 Mevalonate kinase, archaeal [MF_00217] (3-308)
  IPR036554 GHMP kinase, C-terminal domain superfamily [G3DSA:3.30.70.890] (171-302)
  IPR036554 GHMP kinase, C-terminal domain superfamily [SSF55060] (173-289)

Radius of gyration: 28.97 Å; Cα contacts (8 Å, |Δi|>4): 1603; chains: 2; bounding box: 50×94×59 Å

Sequence (624 aa):
MRVRASAPSQAFLLGEHAVLYGSPALALSVDKRSHVEASPLPEGEIMIESELGVYKEGSSYNEDLVKLAEGVKELFNKYGIRSGVHLRIRSEVPASSGMASSASVAAAISKSIDALFNLGMSESELLDAVYTFERIIHGRASKTGPACAVLGGVIWVEWSDGEMRATSLGHREVPVAIACTGEPSRTKEMVERVSKLREAFPEVHEGIVRTISDLVFKGREALESGDFRTLGSLMNINQGLLYSLGVSSFAIERIIWEARMKGALGAKLSGAGGGGCVVILHEAPEEVASNLTSASISFPARVSRRGVVLEPMRVRASAPSQAFLLGEHAVLYGSPALALSVDKRSHVEASPLPEGEIMIESELGVYKEGSSYNEDLVKLAEGVKELFNKYGIRSGVHLRIRSEVPASSGMASSASVAAAISKSIDALFNLGMSESELLDAVYTFERIIHGRASKTGPACAVLGGVIWVEWSDGEMRATSLGHREVPVAIACTGEPSRTKEMVERVSKLREAFPEVHEGIVRTISDLVFKGREALESGDFRTLGSLMNINQGLLYSLGVSSFAIERIIWEARMKGALGAKLSGAGGGGCVVILHEAPEEVASNLTSASISFPARVSRRGVVLEP

pLDDT: mean 95.17, std 5.58, range [62.53, 98.94]

Organism: Korarchaeum cryptofilum (strain OPF8) (NCBI:txid374847)